Protein AF-0000000084919562 (afdb_homodimer)

Solvent-accessible surface area (backbone atoms only — not comparable to full-atom values): 21966 Å² total; per-residue (Å²): 130,83,81,64,77,65,74,77,35,81,55,39,52,30,54,51,52,42,52,51,49,45,52,48,53,51,51,52,47,28,70,73,70,70,52,67,79,71,56,61,53,57,56,46,40,52,48,6,41,43,18,30,55,28,24,52,52,31,48,51,29,60,75,65,70,45,53,71,65,57,38,51,50,31,47,49,51,21,61,54,30,39,23,41,4,63,40,41,53,63,58,55,62,65,65,48,52,81,80,58,87,53,52,70,58,52,53,49,50,49,47,48,47,19,53,53,14,33,48,33,30,38,55,19,48,51,46,44,39,51,53,39,25,71,74,63,36,64,70,58,25,50,54,49,47,50,52,52,22,37,51,28,12,40,44,33,44,39,32,71,78,69,62,51,55,68,64,35,65,75,75,36,45,68,61,49,50,53,50,52,65,62,41,72,76,40,67,67,48,52,52,43,13,50,51,48,9,48,50,48,41,39,52,37,48,25,51,48,38,52,38,58,62,74,103,130,82,81,63,78,66,75,78,35,80,56,37,52,30,54,52,49,43,51,50,48,45,52,47,54,51,52,52,48,28,71,74,68,70,52,68,77,71,55,61,51,58,57,45,40,53,48,5,41,44,18,28,55,29,26,53,52,31,48,51,28,59,76,64,70,45,53,71,65,56,39,50,50,30,48,50,52,21,61,54,31,40,23,40,4,63,38,42,55,65,57,56,62,64,62,49,52,84,81,57,88,53,51,70,58,53,52,49,50,48,47,48,48,19,52,52,15,32,48,34,30,41,54,18,48,51,45,45,40,52,52,40,24,71,74,63,37,63,68,57,25,51,54,49,46,50,52,51,23,37,52,29,12,39,42,33,43,39,32,71,77,68,63,49,55,68,62,35,63,75,75,37,44,67,61,50,51,52,49,52,67,63,42,72,77,40,68,66,48,53,52,44,13,50,52,47,8,47,50,49,40,40,50,37,50,25,51,49,37,51,38,57,62,74,103

InterPro domains:
  IPR009793 Protein of unknown function DUF1361 [PF07099] (43-202)

Organism: Cellulophaga lytica (strain ATCC 23178 / DSM 7489 / JCM 8516 / NBRC 14961 / NCIMB 1423 / VKM B-1433 / Cy l20) (NCBI:txid867900)

Radius of gyration: 21.84 Å; Cα contacts (8 Å, |Δi|>4): 514; chains: 2; bounding box: 69×60×48 Å

Sequence (430 aa):
MKQKLILFTTSNIGLLAAISFAILILAVRIKITGSLFFSFLVWNLFLAGLPYLFSQVLKYLNNSNYSKIGQFVFFGMWLLFLPNSPYIITDLIHLQNENATLVWLDLLLVFVYAIIGLLLGLFSMIDVYHVLKSKYNAKNAHFFMIYLCLLCGYGVYLGRFLRFNSWDLFTKPHILAYNIAHSLTNYNVWSMTFAFGGLLYILFWTLHKKIVFKKMKQKLILFTTSNIGLLAAISFAILILAVRIKITGSLFFSFLVWNLFLAGLPYLFSQVLKYLNNSNYSKIGQFVFFGMWLLFLPNSPYIITDLIHLQNENATLVWLDLLLVFVYAIIGLLLGLFSMIDVYHVLKSKYNAKNAHFFMIYLCLLCGYGVYLGRFLRFNSWDLFTKPHILAYNIAHSLTNYNVWSMTFAFGGLLYILFWTLHKKIVFKK

pLDDT: mean 88.01, std 13.35, range [30.42, 97.75]

Foldseek 3Di:
DPPPLCCPPPVCVVLVVLLVVLVVLLVVVCVVPVDCVCVVLNVLLVLLLLLLSLLSVLLVCLVVVHDPPSNVVSVVVSLLSLLSLQLLVVVCVVLPPVPDPCSVSVNVSSVSSNVSSLVSSLVSLLSVLVSVCVVPHNVVSLVVLLVSLLSSLLVSVCCPVVVDHSCCCPVPVPVSVVCVVVCVVPPVSNVSSCVRSVVSSVVSVVVSCVVPVVD/DPPPLCCPPPVCVVLVVLLVVLVVLLVVVCVVPVDCVCVVLNVLLVLLLLLLSLLSVLLVCLVVVHDPPSNVVSVVVSLLSLLSLQLLVVVCVVLPPVPDPCSVSVNVSSVSSNVSSLVSSLVSLLSVLVSVCVVPNNVVSLVVLLVSLLSSQLVSVCCPVVVDHSCCCPVPVPVSVVCVVVCVVDPVSNVSSCVRSVVSSVVSVVVSCVVPVVD

Nearest PDB structures (foldseek):
  3ja6-assembly1_I  TM=2.847E-01  e=4.296E+00  Escherichia coli
  3ja6-assembly1_I  TM=2.846E-01  e=4.378E+00  Escherichia coli

Secondary structure (DSSP, 8-state):
-----GGGSGGGHHHHHHHHHHHHHHHHHHHHH---GGGHHHHHHHHHHHHHHHHHHHHHHHHHT--HHHHHHHHHHHHHHTTHHHHGGGGGGGGG-TT-SSHHHHHHHHHHHHHHHHHHHHHHHHHHHHHHHHHS-HHHHHHHHHHHHHHHHHHHHHHHTS---TTHHHH-HHHHHHHHHHHTT-HHHHHHHHHHHHHHHHHHHHHHHHHHTT-/-----GGGSGGGHHHHHHHHHHHHHHHHHHHHH---GGGHHHHHHHHHHHHHHHHHHHHHHHHHT--HHHHHHHHHHHHHHTTHHHHGGGGGGGGG-TT-SSHHHHHHHHHHHHHHHHHHHHHHHHHHHHHHHHHS-HHHHHHHHHHHHHHHHHHHHHHHTS---TTHHHH-HHHHHHHHHHHTT-HHHHHHHHHHHHHHHHHHHHHHHHHHTT-

Structure (mmCIF, N/CA/C/O backbone):
data_AF-0000000084919562-model_v1
#
loop_
_entity.id
_entity.type
_entity.pdbx_description
1 polymer 'DUF1361 domain-containing protein'
#
loop_
_atom_site.group_PDB
_atom_site.id
_atom_site.type_symbol
_atom_site.label_atom_id
_atom_site.label_alt_id
_atom_site.label_comp_id
_atom_site.label_asym_id
_atom_site.label_entity_id
_atom_site.label_seq_id
_atom_site.pdbx_PDB_ins_code
_atom_site.Cartn_x
_atom_site.Cartn_y
_atom_site.Cartn_z
_atom_site.occupancy
_atom_site.B_iso_or_equiv
_atom_site.auth_seq_id
_atom_site.auth_comp_id
_atom_site.auth_asym_id
_atom_site.auth_atom_id
_atom_site.pdbx_PDB_model_num
ATOM 1 N N . MET A 1 1 ? 24.891 15.758 21.547 1 30.42 1 MET A N 1
ATOM 2 C CA . MET A 1 1 ? 23.656 15.023 21.781 1 30.42 1 MET A CA 1
ATOM 3 C C . MET A 1 1 ? 23.688 13.664 21.078 1 30.42 1 MET A C 1
ATOM 5 O O . MET A 1 1 ? 23.953 13.586 19.891 1 30.42 1 MET A O 1
ATOM 9 N N . LYS A 1 2 ? 23.969 12.562 21.703 1 36.5 2 LYS A N 1
ATOM 10 C CA . LYS A 1 2 ? 24.141 11.172 21.297 1 36.5 2 LYS A CA 1
ATOM 11 C C . LYS A 1 2 ? 23.031 10.742 20.328 1 36.5 2 LYS A C 1
ATOM 13 O O . LYS A 1 2 ? 21.859 10.734 20.688 1 36.5 2 LYS A O 1
ATOM 18 N N . GLN A 1 3 ? 23.109 10.766 19.109 1 40.5 3 GLN A N 1
ATOM 19 C CA . GLN A 1 3 ? 22.141 10.453 18.062 1 40.5 3 GLN A CA 1
ATOM 20 C C . GLN A 1 3 ? 21.625 9.023 18.188 1 40.5 3 GLN A C 1
ATOM 22 O O . GLN A 1 3 ? 22.391 8.062 18.031 1 40.5 3 GLN A O 1
ATOM 27 N N . LYS A 1 4 ? 20.859 8.695 19.25 1 40.91 4 LYS A N 1
ATOM 28 C CA . LYS A 1 4 ? 20.203 7.426 19.562 1 40.91 4 LYS A CA 1
ATOM 29 C C . LYS A 1 4 ? 19.844 6.672 18.281 1 40.91 4 LYS A C 1
ATOM 31 O O . LYS A 1 4 ? 19.438 7.281 17.281 1 40.91 4 LYS A O 1
ATOM 36 N N . LEU A 1 5 ? 20.281 5.477 18.219 1 42.69 5 LEU A N 1
ATOM 37 C CA . LEU A 1 5 ? 19.922 4.531 17.172 1 42.69 5 LEU A CA 1
ATOM 38 C C . LEU A 1 5 ? 18.453 4.656 16.797 1 42.69 5 LEU A C 1
ATOM 40 O O . LEU A 1 5 ? 17.578 4.488 17.641 1 42.69 5 LEU A O 1
ATOM 44 N N . ILE A 1 6 ? 18.031 5.391 15.82 1 46.88 6 ILE A N 1
ATOM 45 C CA . ILE A 1 6 ? 16.844 5.93 15.164 1 46.88 6 ILE A CA 1
ATOM 46 C C . ILE A 1 6 ? 15.797 4.828 14.992 1 46.88 6 ILE A C 1
ATOM 48 O O . ILE A 1 6 ? 14.641 5.102 14.664 1 46.88 6 ILE A O 1
ATOM 52 N N . LEU A 1 7 ? 16.25 3.566 15.219 1 44.97 7 LEU A N 1
ATOM 53 C CA . LEU A 1 7 ? 15.273 2.52 14.961 1 44.97 7 LEU A CA 1
ATOM 54 C C . LEU A 1 7 ? 14.062 2.668 15.875 1 44.97 7 LEU A C 1
ATOM 56 O O . LEU A 1 7 ? 12.945 2.303 15.5 1 44.97 7 LEU A O 1
ATOM 60 N N . PHE A 1 8 ? 14.312 3.127 17.094 1 44.44 8 PHE A N 1
ATOM 61 C CA . PHE A 1 8 ? 13.242 3.201 18.078 1 44.44 8 PHE A CA 1
ATOM 62 C C . PHE A 1 8 ? 12.664 4.609 18.141 1 44.44 8 PHE A C 1
ATOM 64 O O . PHE A 1 8 ? 12.281 5.078 19.219 1 44.44 8 PHE A O 1
ATOM 71 N N . THR A 1 9 ? 12.719 5.309 17.016 1 54.72 9 THR A N 1
ATOM 72 C CA . THR A 1 9 ? 12.07 6.613 17.062 1 54.72 9 THR A CA 1
ATOM 73 C C . THR A 1 9 ? 10.555 6.461 17 1 54.72 9 THR A C 1
ATOM 75 O O . THR A 1 9 ? 10.047 5.434 16.547 1 54.72 9 THR A O 1
ATOM 78 N N . THR A 1 10 ? 9.836 7.164 17.797 1 59.81 10 THR A N 1
ATOM 79 C CA . THR A 1 10 ? 8.383 7.207 17.844 1 59.81 10 THR A CA 1
ATOM 80 C C . THR A 1 10 ? 7.781 6.988 16.453 1 59.81 10 THR A C 1
ATOM 82 O O . THR A 1 10 ? 6.68 6.453 16.328 1 59.81 10 THR A O 1
ATOM 85 N N . SER A 1 11 ? 8.672 7.203 15.508 1 66.75 11 SER A N 1
ATOM 86 C CA . SER A 1 11 ? 8.18 7.098 14.133 1 66.75 11 SER A CA 1
ATOM 87 C C . SER A 1 11 ? 8.055 5.641 13.703 1 66.75 11 SER A C 1
ATOM 89 O O . SER A 1 11 ? 7.246 5.316 12.828 1 66.75 11 SER A O 1
ATOM 91 N N . ASN A 1 12 ? 8.719 4.75 14.484 1 83.62 12 ASN A N 1
ATOM 92 C CA . ASN A 1 12 ? 8.734 3.359 14.047 1 83.62 12 ASN A CA 1
ATOM 93 C C . ASN A 1 12 ? 7.672 2.529 14.758 1 83.62 12 ASN A C 1
ATOM 95 O O . ASN A 1 12 ? 7.477 1.355 14.445 1 83.62 12 ASN A O 1
ATOM 99 N N . ILE A 1 13 ? 6.914 3.18 15.602 1 86.62 13 ILE A N 1
ATOM 100 C CA . ILE A 1 13 ? 5.875 2.477 16.344 1 86.62 13 ILE A CA 1
ATOM 101 C C . ILE A 1 13 ? 4.758 2.051 15.398 1 86.62 13 ILE A C 1
ATOM 103 O O . ILE A 1 13 ? 4.184 0.971 15.555 1 86.62 13 ILE A O 1
ATOM 107 N N . GLY A 1 14 ? 4.496 2.922 14.492 1 88.75 14 GLY A N 1
ATOM 108 C CA . GLY A 1 14 ? 3.488 2.574 13.5 1 88.75 14 GLY A CA 1
ATOM 109 C C . GLY A 1 14 ? 3.852 1.349 12.68 1 88.75 14 GLY A C 1
ATOM 110 O O . GLY A 1 14 ? 3 0.499 12.414 1 88.75 14 GLY A O 1
ATOM 111 N N . LEU A 1 15 ? 5.066 1.257 12.352 1 91.94 15 LEU A N 1
ATOM 112 C CA . LEU A 1 15 ? 5.535 0.125 11.562 1 91.94 15 LEU A CA 1
ATOM 113 C C . LEU A 1 15 ? 5.508 -1.16 12.383 1 91.94 15 LEU A C 1
ATOM 115 O O . LEU A 1 15 ? 5.141 -2.221 11.867 1 91.94 15 LEU A O 1
ATOM 119 N N . LEU A 1 16 ? 5.895 -1.041 13.656 1 93.19 16 LEU A N 1
ATOM 120 C CA . LEU A 1 16 ? 5.852 -2.195 14.547 1 93.19 16 LEU A CA 1
ATOM 121 C C . LEU A 1 16 ? 4.418 -2.686 14.734 1 93.19 16 LEU A C 1
ATOM 123 O O . LEU A 1 16 ? 4.172 -3.893 14.766 1 93.19 16 LEU A O 1
ATOM 127 N N . ALA A 1 17 ? 3.527 -1.738 14.82 1 93.44 17 ALA A N 1
ATOM 128 C CA . ALA A 1 17 ? 2.113 -2.088 14.938 1 93.44 17 ALA A CA 1
ATOM 129 C C . ALA A 1 17 ? 1.625 -2.799 13.672 1 93.44 17 ALA A C 1
ATOM 131 O O . ALA A 1 17 ? 0.86 -3.762 13.758 1 93.44 17 ALA A O 1
ATOM 132 N N . ALA A 1 18 ? 2.053 -2.322 12.578 1 95 18 ALA A N 1
ATOM 133 C CA . ALA A 1 18 ? 1.671 -2.932 11.312 1 95 18 ALA A CA 1
ATOM 134 C C . ALA A 1 18 ? 2.197 -4.359 11.203 1 95 18 ALA A C 1
ATOM 136 O O . ALA A 1 18 ? 1.473 -5.266 10.781 1 95 18 ALA A O 1
ATOM 137 N N . ILE A 1 19 ? 3.447 -4.555 11.625 1 96.5 19 ILE A N 1
ATOM 138 C CA . ILE A 1 19 ? 4.055 -5.879 11.602 1 96.5 19 ILE A CA 1
ATOM 139 C C . ILE A 1 19 ? 3.312 -6.809 12.555 1 96.5 19 ILE A C 1
ATOM 141 O O . ILE A 1 19 ? 3.031 -7.961 12.219 1 96.5 19 ILE A O 1
ATOM 145 N N . SER A 1 20 ? 3.02 -6.316 13.688 1 96.12 20 SER A N 1
ATOM 146 C CA . SER A 1 20 ? 2.266 -7.102 14.656 1 96.12 20 SER A CA 1
ATOM 147 C C . SER A 1 20 ? 0.903 -7.504 14.102 1 96.12 20 SER A C 1
ATOM 149 O O . SER A 1 20 ? 0.437 -8.617 14.344 1 96.12 20 SER A O 1
ATOM 151 N N . PHE A 1 21 ? 0.278 -6.59 13.438 1 96.38 21 PHE A N 1
ATOM 152 C CA . PHE A 1 21 ? -1.013 -6.875 12.82 1 96.38 21 PHE A CA 1
ATOM 153 C C . PHE A 1 21 ? -0.889 -8 11.797 1 96.38 21 PHE A C 1
ATOM 155 O O . PHE A 1 21 ? -1.751 -8.883 11.727 1 96.38 21 PHE A O 1
ATOM 162 N N . ALA A 1 22 ? 0.143 -7.945 11.023 1 97 22 ALA A N 1
ATOM 163 C CA . ALA A 1 22 ? 0.389 -8.992 10.031 1 97 22 ALA A CA 1
ATOM 164 C C . ALA A 1 22 ? 0.547 -10.352 10.703 1 97 22 ALA A C 1
ATOM 166 O O . ALA A 1 22 ? -0.033 -11.344 10.258 1 97 22 ALA A O 1
ATOM 167 N N . ILE A 1 23 ? 1.294 -10.375 11.766 1 97.38 23 ILE A N 1
ATOM 168 C CA . ILE A 1 23 ? 1.521 -11.617 12.5 1 97.38 23 ILE A CA 1
ATOM 169 C C . ILE A 1 23 ? 0.208 -12.102 13.109 1 97.38 23 ILE A C 1
ATOM 171 O O . ILE A 1 23 ? -0.083 -13.305 13.102 1 97.38 23 ILE A O 1
ATOM 175 N N . LEU A 1 24 ? -0.567 -11.18 13.586 1 96.5 24 LEU A N 1
ATOM 176 C CA . LEU A 1 24 ? -1.843 -11.523 14.211 1 96.5 24 LEU A CA 1
ATOM 177 C C . LEU A 1 24 ? -2.791 -12.148 13.195 1 96.5 24 LEU A C 1
ATOM 179 O O . LEU A 1 24 ? -3.441 -13.156 13.492 1 96.5 24 LEU A O 1
ATOM 183 N N . ILE A 1 25 ? -2.922 -11.523 12.055 1 96 25 ILE A N 1
ATOM 184 C CA . ILE A 1 25 ? -3.838 -12.047 11.047 1 96 25 ILE A CA 1
ATOM 185 C C . ILE A 1 25 ? -3.41 -13.453 10.641 1 96 25 ILE A C 1
ATOM 187 O O . ILE A 1 25 ? -4.254 -14.328 10.43 1 96 25 ILE A O 1
ATOM 191 N N . LEU A 1 26 ? -2.115 -13.703 10.477 1 96.31 26 LEU A N 1
ATOM 192 C CA . LEU A 1 26 ? -1.617 -15.031 10.148 1 96.31 26 LEU A CA 1
ATOM 193 C C . LEU A 1 26 ? -1.937 -16.031 11.258 1 96.31 26 LEU A C 1
ATOM 195 O O . LEU A 1 26 ? -2.367 -17.156 10.984 1 96.31 26 LEU A O 1
ATOM 199 N N . ALA A 1 27 ? -1.735 -15.641 12.508 1 96.44 27 ALA A N 1
ATOM 200 C CA . ALA A 1 27 ? -2.039 -16.5 13.648 1 96.44 27 ALA A CA 1
ATOM 201 C C . ALA A 1 27 ? -3.516 -16.891 13.664 1 96.44 27 ALA A C 1
ATOM 203 O O . ALA A 1 27 ? -3.857 -18.047 13.922 1 96.44 27 ALA A O 1
ATOM 204 N N . VAL A 1 28 ? -4.355 -15.914 13.398 1 93.44 28 VAL A N 1
ATOM 205 C CA . VAL A 1 28 ? -5.793 -16.156 13.352 1 93.44 28 VAL A CA 1
ATOM 206 C C . VAL A 1 28 ? -6.109 -17.156 12.242 1 93.44 28 VAL A C 1
ATOM 208 O O . VAL A 1 28 ? -6.891 -18.094 12.445 1 93.44 28 VAL A O 1
ATOM 211 N N . ARG A 1 29 ? -5.504 -17 11.102 1 92.88 29 ARG A N 1
ATOM 212 C CA . ARG A 1 29 ? -5.734 -17.906 9.992 1 92.88 29 ARG A CA 1
ATOM 213 C C . ARG A 1 29 ? -5.301 -19.328 10.359 1 92.88 29 ARG A C 1
ATOM 215 O O . ARG A 1 29 ? -6 -20.297 10.055 1 92.88 29 ARG A O 1
ATOM 222 N N . ILE A 1 30 ? -4.125 -19.484 10.961 1 93.88 30 ILE A N 1
ATOM 223 C CA . ILE A 1 30 ? -3.594 -20.781 11.352 1 93.88 30 ILE A CA 1
ATOM 224 C C . ILE A 1 30 ? -4.539 -21.438 12.352 1 93.88 30 ILE A C 1
ATOM 226 O O . ILE A 1 30 ? -4.801 -22.641 12.273 1 93.88 30 ILE A O 1
ATOM 230 N N . LYS A 1 31 ? -5.055 -20.719 13.258 1 92.75 31 LYS A N 1
ATOM 231 C CA . LYS A 1 31 ? -5.973 -21.234 14.266 1 92.75 31 LYS A CA 1
ATOM 232 C C . LYS A 1 31 ? -7.262 -21.734 13.625 1 92.75 31 LYS A C 1
ATOM 234 O O . LYS A 1 31 ? -7.789 -22.781 14.008 1 92.75 31 LYS A O 1
ATOM 239 N N . ILE A 1 32 ? -7.754 -21.047 12.633 1 88.5 32 ILE A N 1
ATOM 240 C CA . ILE A 1 32 ? -9.023 -21.375 12 1 88.5 32 ILE A CA 1
ATOM 241 C C . ILE A 1 32 ? -8.836 -22.562 11.055 1 88.5 32 ILE A C 1
ATOM 243 O O . ILE A 1 32 ? -9.641 -23.484 11.039 1 88.5 32 ILE A O 1
ATOM 247 N N . THR A 1 33 ? -7.809 -22.547 10.289 1 88.75 33 THR A N 1
ATOM 248 C CA . THR A 1 33 ? -7.66 -23.516 9.211 1 88.75 33 THR A CA 1
ATOM 249 C C . THR A 1 33 ? -6.789 -24.688 9.656 1 88.75 33 THR A C 1
ATOM 251 O O . THR A 1 33 ? -6.844 -25.766 9.07 1 88.75 33 THR A O 1
ATOM 254 N N . GLY A 1 34 ? -5.879 -24.469 10.57 1 90.62 34 GLY A N 1
ATOM 255 C CA . GLY A 1 34 ? -4.922 -25.484 10.984 1 90.62 34 GLY A CA 1
ATOM 256 C C . GLY A 1 34 ? -3.762 -25.625 10.016 1 90.62 34 GLY A C 1
ATOM 257 O O . GLY A 1 34 ? -2.912 -26.5 10.188 1 90.62 34 GLY A O 1
ATOM 258 N N . SER A 1 35 ? -3.695 -24.781 9.031 1 90.88 35 SER A N 1
ATOM 259 C CA . SER A 1 35 ? -2.666 -24.875 8 1 90.88 35 SER A CA 1
ATOM 260 C C . SER A 1 35 ? -1.558 -23.859 8.227 1 90.88 35 SER A C 1
ATOM 262 O O . SER A 1 35 ? -1.827 -22.703 8.586 1 90.88 35 SER A O 1
ATOM 264 N N . LEU A 1 36 ? -0.337 -24.297 7.996 1 92.5 36 LEU A N 1
ATOM 265 C CA . LEU A 1 36 ? 0.826 -23.438 8.125 1 92.5 36 LEU A CA 1
ATOM 266 C C . LEU A 1 36 ? 1.304 -22.969 6.75 1 92.5 36 LEU A C 1
ATOM 268 O O . LEU A 1 36 ? 2.402 -22.422 6.625 1 92.5 36 LEU A O 1
ATOM 272 N N . PHE A 1 37 ? 0.554 -23.094 5.77 1 89.81 37 PHE A N 1
ATOM 273 C CA . PHE A 1 37 ? 0.941 -22.844 4.387 1 89.81 37 PHE A CA 1
ATOM 274 C C . PHE A 1 37 ? 1.494 -21.438 4.211 1 89.81 37 PHE A C 1
ATOM 276 O O . PHE A 1 37 ? 2.562 -21.25 3.629 1 89.81 37 PHE A O 1
ATOM 283 N N . PHE A 1 38 ? 0.937 -20.469 4.75 1 93.25 38 PHE A N 1
ATOM 284 C CA . PHE A 1 38 ? 1.311 -19.078 4.516 1 93.25 38 PHE A CA 1
ATOM 285 C C . PHE A 1 38 ? 2.338 -18.625 5.543 1 93.25 38 PHE A C 1
ATOM 287 O O . PHE A 1 38 ? 2.65 -17.422 5.621 1 93.25 38 PHE A O 1
ATOM 294 N N . SER A 1 39 ? 2.902 -19.5 6.273 1 94.56 39 SER A N 1
ATOM 295 C CA . SER A 1 39 ? 3.883 -19.125 7.289 1 94.56 39 SER A CA 1
ATOM 296 C C . SER A 1 39 ? 5.152 -18.578 6.652 1 94.56 39 SER A C 1
ATOM 298 O O . SER A 1 39 ? 5.906 -17.844 7.297 1 94.56 39 SER A O 1
ATOM 300 N N . PHE A 1 40 ? 5.414 -18.922 5.391 1 94.88 40 PHE A N 1
ATOM 301 C CA . PHE A 1 40 ? 6.59 -18.422 4.684 1 94.88 40 PHE A CA 1
ATOM 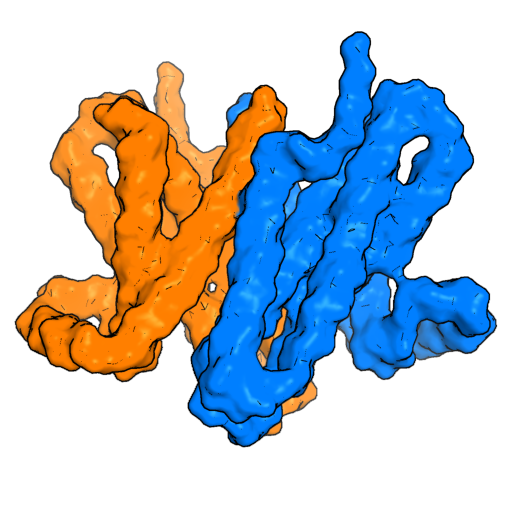302 C C . PHE A 1 40 ? 6.539 -16.906 4.551 1 94.88 40 PHE A C 1
ATOM 304 O O . PHE A 1 40 ? 7.566 -16.25 4.344 1 94.88 40 PHE A O 1
ATOM 311 N N . LEU A 1 41 ? 5.406 -16.312 4.719 1 96.56 41 LEU A N 1
ATOM 312 C CA . LEU A 1 41 ? 5.227 -14.867 4.586 1 96.56 41 LEU A CA 1
ATOM 313 C C . LEU A 1 41 ? 5.961 -14.125 5.695 1 96.56 41 LEU A C 1
ATOM 315 O O . LEU A 1 41 ? 6.398 -12.992 5.504 1 96.56 41 LEU A O 1
ATOM 319 N N . VAL A 1 42 ? 6.082 -14.789 6.812 1 97.12 42 VAL A N 1
ATOM 320 C CA . VAL A 1 42 ? 6.789 -14.172 7.93 1 97.12 42 VAL A CA 1
ATOM 321 C C . VAL A 1 42 ? 8.258 -13.969 7.562 1 97.12 42 VAL A C 1
ATOM 323 O O . VAL A 1 42 ? 8.82 -12.891 7.785 1 97.12 42 VAL A O 1
ATOM 326 N N . TRP A 1 43 ? 8.828 -15 6.949 1 95.5 43 TRP A N 1
ATOM 327 C CA . TRP A 1 43 ? 10.219 -14.914 6.504 1 95.5 43 TRP A CA 1
ATOM 328 C C . TRP A 1 43 ? 10.375 -13.852 5.422 1 95.5 43 TRP A C 1
ATOM 330 O O . TRP A 1 43 ? 11.344 -13.086 5.426 1 95.5 43 TRP A O 1
ATOM 340 N N . ASN A 1 44 ? 9.461 -13.805 4.57 1 95.69 44 ASN A N 1
ATOM 341 C CA . ASN A 1 44 ? 9.5 -12.812 3.502 1 95.69 44 ASN A CA 1
ATOM 342 C C . ASN A 1 44 ? 9.375 -11.391 4.051 1 95.69 44 ASN A C 1
ATOM 344 O O . ASN A 1 44 ? 10.016 -10.469 3.549 1 95.69 44 ASN A O 1
ATOM 348 N N . LEU A 1 45 ? 8.562 -11.289 5.035 1 97.12 45 LEU A N 1
ATOM 349 C CA . LEU A 1 45 ? 8.414 -9.977 5.66 1 97.12 45 LEU A CA 1
ATOM 350 C C . LEU A 1 45 ? 9.695 -9.562 6.379 1 97.12 45 LEU A C 1
ATOM 352 O O . LEU A 1 45 ? 10.07 -8.391 6.355 1 97.12 45 LEU A O 1
ATOM 356 N N . PHE A 1 46 ? 10.336 -10.531 7.004 1 96.44 46 PHE A N 1
ATOM 357 C CA . PHE A 1 46 ? 11.617 -10.266 7.641 1 96.44 46 PHE A CA 1
ATOM 358 C C . PHE A 1 46 ? 12.633 -9.75 6.629 1 96.44 46 PHE A C 1
ATOM 360 O O . PHE A 1 46 ? 13.266 -8.711 6.848 1 96.44 46 PHE A O 1
ATOM 367 N N . LEU A 1 47 ? 12.781 -10.438 5.527 1 95.12 47 LEU A N 1
ATOM 368 C CA . LEU A 1 47 ? 13.727 -10.039 4.484 1 95.12 47 LEU A CA 1
ATOM 369 C C . LEU A 1 47 ? 13.352 -8.68 3.91 1 95.12 47 LEU A C 1
ATOM 371 O O . LEU A 1 47 ? 14.234 -7.887 3.57 1 95.12 47 LEU A O 1
ATOM 375 N N . ALA A 1 48 ? 12.031 -8.43 3.812 1 96.19 48 ALA A N 1
ATOM 376 C CA . ALA A 1 48 ? 11.539 -7.164 3.275 1 96.19 48 ALA A CA 1
ATOM 377 C C . ALA A 1 48 ? 11.82 -6.016 4.238 1 96.19 48 ALA A C 1
ATOM 379 O O . ALA A 1 48 ? 11.797 -4.848 3.846 1 96.19 48 ALA A O 1
ATOM 380 N N . GLY A 1 49 ? 12.062 -6.332 5.512 1 95.94 49 GLY A N 1
ATOM 381 C CA . GLY A 1 49 ? 12.336 -5.328 6.527 1 95.94 49 GLY A CA 1
ATOM 382 C C . GLY A 1 49 ? 13.805 -4.953 6.617 1 95.94 49 GLY A C 1
ATOM 383 O O . GLY A 1 49 ? 14.148 -3.9 7.156 1 95.94 49 GLY A O 1
ATOM 384 N N . LEU A 1 50 ? 14.648 -5.688 6.043 1 96.31 50 LEU A N 1
ATOM 385 C CA . LEU A 1 50 ? 16.094 -5.484 6.145 1 96.31 50 LEU A CA 1
ATOM 386 C C . LEU A 1 50 ? 16.5 -4.172 5.488 1 96.31 50 LEU A C 1
ATOM 388 O O . LEU A 1 50 ? 17.312 -3.428 6.035 1 96.31 50 LEU A O 1
ATOM 392 N N . PRO A 1 51 ? 15.938 -3.904 4.324 1 97 51 PRO A N 1
ATOM 393 C CA . PRO A 1 51 ? 16.312 -2.627 3.709 1 97 51 PRO A CA 1
ATOM 394 C C . PRO A 1 51 ? 16.078 -1.437 4.633 1 97 51 PRO A C 1
ATOM 396 O O . PRO A 1 51 ? 16.891 -0.515 4.68 1 97 51 PRO A O 1
ATOM 399 N N . TYR A 1 52 ? 15.016 -1.462 5.293 1 96.5 52 TYR A N 1
ATOM 400 C CA . TYR A 1 52 ? 14.734 -0.368 6.219 1 96.5 52 TYR A CA 1
ATOM 401 C C . TYR A 1 52 ? 15.789 -0.296 7.316 1 96.5 52 TYR A C 1
ATOM 403 O O . TYR A 1 52 ? 16.266 0.788 7.648 1 96.5 52 TYR A O 1
ATOM 411 N N . LEU A 1 53 ? 16.156 -1.437 7.883 1 95.5 53 LEU A N 1
ATOM 412 C CA . LEU A 1 53 ? 17.203 -1.486 8.906 1 95.5 53 LEU A CA 1
ATOM 413 C C . LEU A 1 53 ? 18.516 -0.94 8.367 1 95.5 53 LEU A C 1
ATOM 415 O O . LEU A 1 53 ? 19.172 -0.129 9.023 1 95.5 53 LEU A O 1
ATOM 419 N N . PHE A 1 54 ? 18.891 -1.331 7.18 1 96.88 54 PHE A N 1
ATOM 420 C CA . PHE A 1 54 ? 20.141 -0.883 6.574 1 96.88 54 PHE A CA 1
ATOM 421 C C . PHE A 1 54 ? 20.094 0.617 6.301 1 96.88 54 PHE A C 1
ATOM 423 O O . PHE A 1 54 ? 21.109 1.304 6.449 1 96.88 54 PHE A O 1
ATOM 430 N N . SER A 1 55 ? 18.938 1.085 5.871 1 96.31 55 SER A N 1
ATOM 431 C CA . SER A 1 55 ? 18.844 2.512 5.582 1 96.31 55 SER A CA 1
ATOM 432 C C . SER A 1 55 ? 18.984 3.348 6.848 1 96.31 55 SER A C 1
ATOM 434 O O . SER A 1 55 ? 19.547 4.445 6.809 1 96.31 55 SER A O 1
ATOM 436 N N . GLN A 1 56 ? 18.5 2.834 7.973 1 93.88 56 GLN A N 1
ATOM 437 C CA . GLN A 1 56 ? 18.672 3.535 9.242 1 93.88 56 GLN A CA 1
ATOM 438 C C . GLN A 1 56 ? 20.141 3.637 9.617 1 93.88 56 GLN A C 1
ATOM 440 O O . GLN A 1 56 ? 20.594 4.684 10.086 1 93.88 56 GLN A O 1
ATOM 445 N N . VAL A 1 57 ? 20.859 2.557 9.445 1 94.81 57 VAL A N 1
ATOM 446 C CA . VAL A 1 57 ? 22.297 2.551 9.734 1 94.81 57 VAL A CA 1
ATOM 447 C C . VAL A 1 57 ? 23.016 3.498 8.781 1 94.81 57 VAL A C 1
ATOM 449 O O . VAL A 1 57 ? 23.906 4.254 9.195 1 94.81 57 VAL A O 1
ATOM 452 N N . LEU A 1 58 ? 22.625 3.443 7.566 1 94.88 58 LEU A N 1
ATOM 453 C CA . LEU A 1 58 ? 23.219 4.312 6.555 1 94.88 58 LEU A CA 1
ATOM 454 C C . LEU A 1 58 ? 23.016 5.781 6.914 1 94.88 58 LEU A C 1
ATOM 456 O O . LEU A 1 58 ? 23.953 6.578 6.812 1 94.88 58 LEU A O 1
ATOM 460 N N . LYS A 1 59 ? 21.844 6.113 7.309 1 93.06 59 LYS A N 1
ATOM 461 C CA . LYS A 1 59 ? 21.547 7.48 7.734 1 93.06 59 LYS A CA 1
ATOM 462 C C . LYS A 1 59 ? 22.422 7.887 8.922 1 93.06 59 LYS A C 1
ATOM 464 O O . LYS A 1 59 ? 22.922 9.008 8.961 1 93.06 59 LYS A O 1
ATOM 469 N N . TYR A 1 60 ? 22.516 6.98 9.805 1 91.94 60 TYR A N 1
ATOM 470 C CA . TYR A 1 60 ? 23.344 7.234 10.977 1 91.94 60 TYR A CA 1
ATOM 471 C C . TYR A 1 60 ? 24.797 7.477 10.586 1 91.94 60 TYR A C 1
ATOM 473 O O . TYR A 1 60 ? 25.422 8.438 11.039 1 91.94 60 TYR A O 1
ATOM 481 N N . LEU A 1 61 ? 25.344 6.703 9.789 1 92.81 61 LEU A N 1
ATOM 482 C CA . LEU A 1 61 ? 26.719 6.824 9.328 1 92.81 61 LEU A CA 1
ATOM 483 C C . LEU A 1 61 ? 26.922 8.117 8.547 1 92.81 61 LEU A C 1
ATOM 485 O O . LEU A 1 61 ? 27.969 8.773 8.68 1 92.81 61 LEU A O 1
ATOM 489 N N . ASN A 1 62 ? 25.953 8.43 7.742 1 91.38 62 ASN A N 1
ATOM 490 C CA . ASN A 1 62 ? 26.031 9.648 6.941 1 91.38 62 ASN A CA 1
ATOM 491 C C . ASN A 1 62 ? 26.016 10.898 7.816 1 91.38 62 ASN A C 1
ATOM 493 O O . ASN A 1 62 ? 26.812 11.82 7.598 1 91.38 62 ASN A O 1
ATOM 497 N N . ASN A 1 63 ? 25.172 10.906 8.742 1 89.5 63 ASN A N 1
ATOM 498 C CA . ASN A 1 63 ? 25.047 12.055 9.633 1 89.5 63 ASN A CA 1
ATOM 499 C C . ASN A 1 63 ? 26.297 12.227 10.5 1 89.5 63 ASN A C 1
ATOM 501 O O . ASN A 1 63 ? 26.672 13.352 10.828 1 89.5 63 ASN A O 1
ATOM 505 N N . SER A 1 64 ? 26.906 11.156 10.789 1 88.44 64 SER A N 1
ATOM 506 C CA . SER A 1 64 ? 28.078 11.203 11.641 1 88.44 64 SER A CA 1
ATOM 507 C C . SER A 1 64 ? 29.359 11.352 10.812 1 88.44 64 SER A C 1
ATOM 509 O O . SER A 1 64 ? 30.453 11.523 11.359 1 88.44 64 SER A O 1
ATOM 511 N N . ASN A 1 65 ? 29.156 11.297 9.516 1 84.25 65 ASN A N 1
ATOM 512 C CA . ASN A 1 65 ? 30.281 11.336 8.586 1 84.25 65 ASN A CA 1
ATOM 513 C C . ASN A 1 65 ? 31.344 10.297 8.938 1 84.25 65 ASN A C 1
ATOM 515 O O . ASN A 1 65 ? 32.531 10.586 8.891 1 84.25 65 ASN A O 1
ATOM 519 N N . TYR A 1 66 ? 30.797 9.211 9.422 1 78.44 66 TYR A N 1
ATOM 520 C CA . TYR A 1 66 ? 31.703 8.133 9.836 1 78.44 66 TYR A CA 1
ATOM 521 C C . TYR A 1 66 ? 31.781 7.055 8.773 1 78.44 66 TYR A C 1
ATOM 523 O O . TYR A 1 66 ? 30.766 6.637 8.219 1 78.44 66 TYR A O 1
ATOM 531 N N . SER A 1 67 ? 33.062 6.719 8.414 1 86.44 67 SER A N 1
ATOM 532 C CA . SER A 1 67 ? 33.438 5.5 7.688 1 86.44 67 SER A CA 1
ATOM 533 C C . SER A 1 67 ? 32.812 5.484 6.293 1 86.44 67 SER A C 1
ATOM 535 O O . SER A 1 67 ? 31.719 4.961 6.102 1 86.44 67 SER A O 1
ATOM 537 N N . LYS A 1 68 ? 33.344 5.965 5.359 1 91.12 68 LYS A N 1
ATOM 538 C CA . LYS A 1 68 ? 32.906 5.914 3.967 1 91.12 68 LYS A CA 1
ATOM 539 C C . LYS A 1 68 ? 32.719 4.469 3.508 1 91.12 68 LYS A C 1
ATOM 541 O O . LYS A 1 68 ? 31.781 4.172 2.76 1 91.12 68 LYS A O 1
ATOM 546 N N . ILE A 1 69 ? 33.562 3.701 4.023 1 93.25 69 ILE A N 1
ATOM 547 C CA . ILE A 1 69 ? 33.469 2.285 3.678 1 93.25 69 ILE A CA 1
ATOM 548 C C . ILE A 1 69 ? 32.188 1.688 4.242 1 93.25 69 ILE A C 1
ATOM 550 O O . ILE A 1 69 ? 31.484 0.933 3.559 1 93.25 69 ILE A O 1
ATOM 554 N N . GLY A 1 70 ? 31.875 2.031 5.457 1 94 70 GLY A N 1
ATOM 555 C CA . GLY A 1 70 ? 30.625 1.574 6.062 1 94 70 GLY A CA 1
ATOM 556 C C . GLY A 1 70 ? 29.391 2.01 5.297 1 94 70 GLY A C 1
ATOM 557 O O . GLY A 1 70 ? 28.469 1.224 5.105 1 94 70 GLY A O 1
ATOM 558 N N . GLN A 1 71 ? 29.406 3.227 4.852 1 95.06 71 GLN A N 1
ATOM 559 C CA . GLN A 1 71 ? 28.281 3.742 4.078 1 95.06 71 GLN A CA 1
ATOM 560 C C . GLN A 1 71 ? 28.109 2.961 2.779 1 95.06 71 GLN A C 1
ATOM 562 O O . GLN A 1 71 ? 26.984 2.635 2.396 1 95.06 71 GLN A O 1
ATOM 567 N N . PHE A 1 72 ? 29.219 2.678 2.209 1 94.88 72 PHE A N 1
ATOM 568 C CA . PHE A 1 72 ? 29.188 1.93 0.958 1 94.88 72 PHE A CA 1
ATOM 569 C C . PHE A 1 72 ? 28.656 0.518 1.187 1 94.88 72 PHE A C 1
ATOM 571 O O . PHE A 1 72 ? 27.844 0.017 0.403 1 94.88 72 PHE A O 1
ATOM 578 N N . VAL A 1 73 ? 29.078 -0.081 2.203 1 95.06 73 VAL A N 1
ATOM 579 C CA . VAL A 1 73 ? 28.672 -1.45 2.521 1 95.06 73 VAL A CA 1
ATOM 580 C C . VAL A 1 73 ? 27.188 -1.504 2.812 1 95.06 73 VAL A C 1
ATOM 582 O O . VAL A 1 73 ? 26.469 -2.332 2.25 1 95.06 73 VAL A O 1
ATOM 585 N N . PHE A 1 74 ? 26.672 -0.588 3.598 1 96.12 74 PHE A N 1
ATOM 586 C CA . PHE A 1 74 ? 25.281 -0.623 3.988 1 96.12 74 PHE A CA 1
ATOM 587 C C . PHE A 1 74 ? 24.375 -0.172 2.838 1 96.12 74 PHE A C 1
ATOM 589 O O . PHE A 1 74 ? 23.234 -0.623 2.719 1 96.12 74 PHE A O 1
ATOM 596 N N . PHE A 1 75 ? 24.922 0.686 2.02 1 96.75 75 PHE A N 1
ATOM 597 C CA . PHE A 1 75 ? 24.203 1.019 0.796 1 96.75 75 PHE A CA 1
ATOM 598 C C . PHE A 1 75 ? 24.062 -0.206 -0.101 1 96.75 75 PHE A C 1
ATOM 600 O O . PHE A 1 75 ? 22.984 -0.468 -0.643 1 96.75 75 PHE A O 1
ATOM 607 N N . GLY A 1 76 ? 25.156 -0.885 -0.25 1 95.56 76 GLY A N 1
ATOM 608 C CA . GLY A 1 76 ? 25.141 -2.105 -1.041 1 95.56 76 GLY A CA 1
ATOM 609 C C . GLY A 1 76 ? 24.203 -3.158 -0.494 1 95.56 76 GLY A C 1
ATOM 610 O O . GLY A 1 76 ? 23.469 -3.793 -1.253 1 95.56 76 GLY A O 1
ATOM 611 N N . MET A 1 77 ? 24.234 -3.359 0.802 1 95.88 77 MET A N 1
ATOM 612 C CA . MET A 1 77 ? 23.312 -4.305 1.44 1 95.88 77 MET A CA 1
ATOM 613 C C . MET A 1 77 ? 21.875 -3.881 1.241 1 95.88 77 MET A C 1
ATOM 615 O O . MET A 1 77 ? 21 -4.719 0.984 1 95.88 77 MET A O 1
ATOM 619 N N . TRP A 1 78 ? 21.641 -2.621 1.411 1 97.25 78 TRP A N 1
ATOM 620 C CA . TRP A 1 78 ? 20.297 -2.072 1.186 1 97.25 78 TRP A CA 1
ATOM 621 C C . TRP A 1 78 ? 19.812 -2.406 -0.218 1 97.25 78 TRP A C 1
ATOM 623 O O . TRP A 1 78 ? 18.703 -2.92 -0.385 1 97.25 78 TRP A O 1
ATOM 633 N N . LEU A 1 79 ? 20.672 -2.135 -1.181 1 95.94 79 LEU A N 1
ATOM 634 C CA . LEU A 1 79 ? 20.312 -2.363 -2.576 1 95.94 79 LEU A CA 1
ATOM 635 C C . LEU A 1 79 ? 20.078 -3.846 -2.844 1 95.94 79 LEU A C 1
ATOM 637 O O . LEU A 1 79 ? 19.141 -4.211 -3.562 1 95.94 79 LEU A O 1
ATOM 641 N N . LEU A 1 80 ? 20.844 -4.676 -2.246 1 94.06 80 LEU A N 1
ATOM 642 C CA . LEU A 1 80 ? 20.781 -6.121 -2.443 1 94.06 80 LEU A CA 1
ATOM 643 C C . LEU A 1 80 ? 19.453 -6.676 -1.917 1 94.06 80 LEU A C 1
ATOM 645 O O . LEU A 1 80 ? 18.906 -7.609 -2.496 1 94.06 80 LEU A O 1
ATOM 649 N N . PHE A 1 81 ? 18.984 -6.078 -0.862 1 96.38 81 PHE A N 1
ATOM 650 C CA . PHE A 1 81 ? 17.812 -6.656 -0.212 1 96.38 81 PHE A CA 1
ATOM 651 C C . PHE A 1 81 ? 16.562 -5.871 -0.564 1 96.38 81 PHE A C 1
ATOM 653 O O . PHE A 1 81 ? 15.453 -6.293 -0.244 1 96.38 81 PHE A O 1
ATOM 660 N N . LEU A 1 82 ? 16.672 -4.805 -1.272 1 96.69 82 LEU A N 1
ATOM 661 C CA . LEU A 1 82 ? 15.531 -3.953 -1.585 1 96.69 82 LEU A CA 1
ATOM 662 C C . LEU A 1 82 ? 14.484 -4.719 -2.389 1 96.69 82 LEU A C 1
ATOM 664 O O . LEU A 1 82 ? 13.281 -4.582 -2.145 1 96.69 82 LEU A O 1
ATOM 668 N N . PRO A 1 83 ? 14.883 -5.582 -3.328 1 96.12 83 PRO A N 1
ATOM 669 C CA . PRO A 1 83 ? 13.891 -6.293 -4.137 1 96.12 83 PRO A CA 1
ATOM 670 C C . PRO A 1 83 ? 12.961 -7.164 -3.297 1 96.12 83 PRO A C 1
ATOM 672 O O . PRO A 1 83 ? 11.875 -7.523 -3.75 1 96.12 83 PRO A O 1
ATOM 675 N N . ASN A 1 84 ? 13.375 -7.543 -2.064 1 95.69 84 ASN A N 1
ATOM 676 C CA . ASN A 1 84 ? 12.555 -8.391 -1.212 1 95.69 84 ASN A CA 1
ATOM 677 C C . ASN A 1 84 ? 11.266 -7.688 -0.792 1 95.69 84 ASN A C 1
ATOM 679 O O . ASN A 1 84 ? 10.281 -8.344 -0.443 1 95.69 84 ASN A O 1
ATOM 683 N N . SER A 1 85 ? 11.273 -6.359 -0.833 1 96.19 85 SER A N 1
ATOM 684 C CA . SER A 1 85 ? 10.109 -5.582 -0.422 1 96.19 85 SER A CA 1
ATOM 685 C C . SER A 1 85 ? 8.969 -5.723 -1.426 1 96.19 85 SER A C 1
ATOM 687 O O . SER A 1 85 ? 7.879 -6.172 -1.072 1 96.19 85 SER A O 1
ATOM 689 N N . PRO A 1 86 ? 9.195 -5.371 -2.689 1 96 86 PRO A N 1
ATOM 690 C CA . PRO A 1 86 ? 8.102 -5.539 -3.646 1 96 86 PRO A CA 1
ATOM 691 C C . PRO A 1 86 ? 7.883 -7 -4.043 1 96 86 PRO A C 1
ATOM 693 O O . PRO A 1 86 ? 6.848 -7.336 -4.617 1 96 86 PRO A O 1
ATOM 696 N N . TYR A 1 87 ? 8.867 -7.91 -3.771 1 95.5 87 TYR A N 1
ATOM 697 C CA . TYR A 1 87 ? 8.781 -9.32 -4.133 1 95.5 87 TYR A CA 1
ATOM 698 C C . TYR A 1 87 ? 7.555 -9.969 -3.502 1 95.5 87 TYR A C 1
ATOM 700 O O . TYR A 1 87 ? 6.949 -10.867 -4.09 1 95.5 87 TYR A O 1
ATOM 708 N N . ILE A 1 88 ? 7.18 -9.492 -2.326 1 95.44 88 ILE A N 1
ATOM 709 C CA . ILE A 1 88 ? 6.07 -10.078 -1.583 1 95.44 88 ILE A CA 1
ATOM 710 C C . ILE A 1 88 ? 4.777 -9.93 -2.385 1 95.44 88 ILE A C 1
ATOM 712 O O . ILE A 1 88 ? 3.848 -10.727 -2.223 1 95.44 88 ILE A O 1
ATOM 716 N N . ILE A 1 89 ? 4.719 -8.961 -3.221 1 95.25 89 ILE A N 1
ATOM 717 C CA . ILE A 1 89 ? 3.557 -8.781 -4.086 1 95.25 89 ILE A CA 1
ATOM 718 C C . ILE A 1 89 ? 3.346 -10.031 -4.938 1 95.25 89 ILE A C 1
ATOM 720 O O . ILE A 1 89 ? 2.207 -10.445 -5.168 1 95.25 89 ILE A O 1
ATOM 724 N N . THR A 1 90 ? 4.398 -10.711 -5.371 1 93.31 90 THR A N 1
ATOM 725 C CA . THR A 1 90 ? 4.309 -11.875 -6.25 1 93.31 90 THR A CA 1
ATOM 726 C C . THR A 1 90 ? 3.766 -13.086 -5.492 1 93.31 90 THR A C 1
ATOM 728 O O . THR A 1 90 ? 3.344 -14.07 -6.102 1 93.31 90 THR A O 1
ATOM 731 N N . ASP A 1 91 ? 3.758 -13.016 -4.164 1 92.38 91 ASP A N 1
ATOM 732 C CA . ASP A 1 91 ? 3.225 -14.117 -3.371 1 92.38 91 ASP A CA 1
ATOM 733 C C . ASP A 1 91 ? 1.712 -14.234 -3.539 1 92.38 91 ASP A C 1
ATOM 735 O O . ASP A 1 91 ? 1.114 -15.242 -3.143 1 92.38 91 ASP A O 1
ATOM 739 N N . LEU A 1 92 ? 1.112 -13.258 -4.172 1 90.44 92 LEU A N 1
ATOM 740 C CA . LEU A 1 92 ? -0.317 -13.305 -4.457 1 90.44 92 LEU A CA 1
ATOM 741 C C . LEU A 1 92 ? -0.651 -14.469 -5.387 1 90.44 92 LEU A C 1
ATOM 743 O O . LEU A 1 92 ? -1.812 -14.867 -5.496 1 90.44 92 LEU A O 1
ATOM 747 N N . ILE A 1 93 ? 0.309 -14.984 -6.047 1 86.69 93 ILE A N 1
ATOM 748 C CA . ILE A 1 93 ? 0.102 -16.109 -6.957 1 86.69 93 ILE A CA 1
ATOM 749 C C . ILE A 1 93 ? -0.399 -17.312 -6.176 1 86.69 93 ILE A C 1
ATOM 751 O O . ILE A 1 93 ? -1.078 -18.188 -6.734 1 86.69 93 ILE A O 1
ATOM 755 N N . HIS A 1 94 ? 0.005 -17.406 -4.953 1 85.44 94 HIS A N 1
ATOM 756 C CA . HIS A 1 94 ? -0.37 -18.562 -4.129 1 85.44 94 HIS A CA 1
ATOM 757 C C . HIS A 1 94 ? -1.868 -18.562 -3.844 1 85.44 94 HIS A C 1
ATOM 759 O O . HIS A 1 94 ? -2.416 -19.578 -3.402 1 85.44 94 HIS A O 1
ATOM 765 N N . LEU A 1 95 ? -2.512 -17.484 -4.094 1 82.62 95 LEU A N 1
ATOM 766 C CA . LEU A 1 95 ? -3.955 -17.406 -3.91 1 82.62 95 LEU A CA 1
ATOM 767 C C . LEU A 1 95 ? -4.684 -18.234 -4.957 1 82.62 95 LEU A C 1
ATOM 769 O O . LEU A 1 95 ? -5.871 -18.547 -4.801 1 82.62 95 LEU A O 1
ATOM 773 N N . GLN A 1 96 ? -4.078 -18.578 -5.984 1 75.12 96 GLN A N 1
ATOM 774 C CA . GLN A 1 96 ? -4.684 -19.375 -7.043 1 75.12 96 GLN A CA 1
ATOM 775 C C . GLN A 1 96 ? -4.867 -20.828 -6.594 1 75.12 96 GLN A C 1
ATOM 777 O O . GLN A 1 96 ? -5.559 -21.609 -7.258 1 75.12 96 GLN A O 1
ATOM 782 N N . ASN A 1 97 ? -4.402 -21.141 -5.406 1 65.56 97 ASN A N 1
ATOM 783 C CA . ASN A 1 97 ? -4.543 -22.516 -4.961 1 65.56 97 ASN A CA 1
ATOM 784 C C . ASN A 1 97 ? -5.988 -22.859 -4.605 1 65.56 97 ASN A C 1
ATOM 786 O O . ASN A 1 97 ? -6.637 -22.109 -3.869 1 65.56 97 ASN A O 1
ATOM 790 N N . GLU A 1 98 ? -6.789 -23.438 -5.523 1 58.16 98 GLU A N 1
ATOM 791 C CA . GLU A 1 98 ? -8.188 -23.844 -5.613 1 58.16 98 GLU A CA 1
ATOM 792 C C . GLU A 1 98 ? -8.711 -24.297 -4.254 1 58.16 98 GLU A C 1
ATOM 794 O O . GLU A 1 98 ? -9.914 -24.172 -3.977 1 58.16 98 GLU A O 1
ATOM 799 N N . ASN A 1 99 ? -7.977 -24.656 -3.299 1 57.81 99 ASN A N 1
ATOM 800 C CA . ASN A 1 99 ? -8.562 -25.297 -2.125 1 57.81 99 ASN A CA 1
ATOM 801 C C . ASN A 1 99 ? -8.68 -24.312 -0.958 1 57.81 99 ASN A C 1
ATOM 803 O O . ASN A 1 99 ? -8.781 -24.734 0.198 1 57.81 99 ASN A O 1
ATOM 807 N N . ALA A 1 100 ? -8.93 -22.984 -1.391 1 61.66 100 ALA A N 1
ATOM 808 C CA . ALA A 1 100 ? -8.898 -22.109 -0.222 1 61.66 100 ALA A CA 1
ATOM 809 C C . ALA A 1 100 ? -10.289 -21.984 0.405 1 61.66 100 ALA A C 1
ATOM 811 O O . ALA A 1 100 ? -11.258 -21.656 -0.281 1 61.66 100 ALA A O 1
ATOM 812 N N . THR A 1 101 ? -10.531 -22.578 1.657 1 63.28 101 THR A N 1
ATOM 813 C CA . THR A 1 101 ? -11.758 -22.5 2.443 1 63.28 101 THR A CA 1
ATOM 814 C C . THR A 1 101 ? -12.031 -21.078 2.896 1 63.28 101 THR A C 1
ATOM 816 O O . THR A 1 101 ? -13.188 -20.641 2.939 1 63.28 101 THR A O 1
ATOM 819 N N . LEU A 1 102 ? -11.016 -20.297 3.129 1 83.31 102 LEU A N 1
ATOM 820 C CA . LEU A 1 102 ? -11.133 -18.922 3.611 1 83.31 102 LEU A CA 1
ATOM 821 C C . LEU A 1 102 ? -10.5 -17.953 2.625 1 83.31 102 LEU A C 1
ATOM 823 O O . LEU A 1 102 ? -9.547 -17.25 2.967 1 83.31 102 LEU A O 1
ATOM 827 N N . VAL A 1 103 ? -11.219 -17.797 1.528 1 84.44 103 VAL A N 1
ATOM 828 C CA . VAL A 1 103 ? -10.664 -17.109 0.367 1 84.44 103 VAL A CA 1
ATOM 829 C C . VAL A 1 103 ? -10.383 -15.656 0.715 1 84.44 103 VAL A C 1
ATOM 831 O O . VAL A 1 103 ? -9.281 -15.156 0.489 1 84.44 103 VAL A O 1
ATOM 834 N N . TRP A 1 104 ? -11.375 -15 1.324 1 85.94 104 TRP A N 1
ATOM 835 C CA . TRP A 1 104 ? -11.211 -13.578 1.59 1 85.94 104 TRP A CA 1
ATOM 836 C C . TRP A 1 104 ? -10.094 -13.336 2.607 1 85.94 104 TRP A C 1
ATOM 838 O O . TRP A 1 104 ? -9.352 -12.359 2.504 1 85.94 104 TRP A O 1
ATOM 848 N N . LEU A 1 105 ? -9.969 -14.172 3.594 1 89 105 LEU A N 1
ATOM 849 C CA . LEU A 1 105 ? -8.938 -14.008 4.609 1 89 105 LEU A CA 1
ATOM 850 C C . LEU A 1 105 ? -7.551 -14.227 4.012 1 89 105 LEU A C 1
ATOM 852 O O . LEU A 1 105 ? -6.605 -13.5 4.336 1 89 105 LEU A O 1
ATOM 856 N N . ASP A 1 106 ? -7.453 -15.211 3.141 1 91.25 106 ASP A N 1
ATOM 857 C CA . ASP A 1 106 ? -6.18 -15.484 2.479 1 91.25 106 ASP A CA 1
ATOM 858 C C . ASP A 1 106 ? -5.75 -14.305 1.612 1 91.25 106 ASP A C 1
ATOM 860 O O . ASP A 1 106 ? -4.574 -13.922 1.61 1 91.25 106 ASP A O 1
ATOM 864 N N . LEU A 1 107 ? -6.695 -13.797 0.921 1 90.69 107 LEU A N 1
ATOM 865 C CA . LEU A 1 107 ? -6.414 -12.641 0.071 1 90.69 107 LEU A CA 1
ATOM 866 C C . LEU A 1 107 ? -5.941 -11.453 0.903 1 90.69 107 LEU A C 1
ATOM 868 O O . LEU A 1 107 ? -4.949 -10.805 0.558 1 90.69 107 LEU A O 1
ATOM 872 N N . LEU A 1 108 ? -6.625 -11.195 1.977 1 93.31 108 LEU A N 1
ATOM 873 C CA . LEU A 1 108 ? -6.258 -10.07 2.84 1 93.31 108 LEU A CA 1
ATOM 874 C C . LEU A 1 108 ? -4.902 -10.312 3.494 1 93.31 108 LEU A C 1
ATOM 876 O O . LEU A 1 108 ? -4.09 -9.391 3.607 1 93.31 108 LEU A O 1
ATOM 880 N N . LEU A 1 109 ? -4.738 -11.523 3.895 1 94.81 109 LEU A N 1
ATOM 881 C CA . LEU A 1 109 ? -3.49 -11.906 4.547 1 94.81 109 LEU A CA 1
ATOM 882 C C . LEU A 1 109 ? -2.291 -11.586 3.662 1 94.81 109 LEU A C 1
ATOM 884 O O . LEU A 1 109 ? -1.38 -10.867 4.082 1 94.81 109 LEU A O 1
ATOM 888 N N . VAL A 1 110 ? -2.293 -12.062 2.453 1 94.88 110 VAL A N 1
ATOM 889 C CA . VAL A 1 110 ? -1.167 -11.852 1.549 1 94.88 110 VAL A CA 1
ATOM 890 C C . VAL A 1 110 ? -1.042 -10.367 1.214 1 94.88 110 VAL A C 1
ATOM 892 O O . VAL A 1 110 ? 0.067 -9.836 1.126 1 94.88 110 VAL A O 1
ATOM 895 N N . PHE A 1 111 ? -2.152 -9.75 1.066 1 95.81 111 PHE A N 1
ATOM 896 C CA . PHE A 1 111 ? -2.131 -8.32 0.777 1 95.81 111 PHE A CA 1
ATOM 897 C C . PHE A 1 111 ? -1.479 -7.551 1.916 1 95.81 111 PHE A C 1
ATOM 899 O O . PHE A 1 111 ? -0.668 -6.652 1.679 1 95.81 111 PHE A O 1
ATOM 906 N N . VAL A 1 112 ? -1.848 -7.828 3.141 1 97.12 112 VAL A N 1
ATOM 907 C CA . VAL A 1 112 ? -1.314 -7.152 4.32 1 97.12 112 VAL A CA 1
ATOM 908 C C . VAL A 1 112 ? 0.204 -7.309 4.363 1 97.12 112 VAL A C 1
ATOM 910 O O . VAL A 1 112 ? 0.93 -6.336 4.574 1 97.12 112 VAL A O 1
ATOM 913 N N . TYR A 1 113 ? 0.673 -8.477 4.168 1 97.75 113 TYR A N 1
ATOM 914 C CA . TYR A 1 113 ? 2.113 -8.703 4.156 1 97.75 113 TYR A CA 1
ATOM 915 C C . TYR A 1 113 ? 2.781 -7.934 3.027 1 97.75 113 TYR A C 1
ATOM 917 O O . TYR A 1 113 ? 3.854 -7.355 3.211 1 97.75 113 TYR A O 1
ATOM 925 N N . ALA A 1 114 ? 2.152 -7.93 1.89 1 97.31 114 ALA A N 1
ATOM 926 C CA . ALA A 1 114 ? 2.707 -7.234 0.733 1 97.31 114 ALA A CA 1
ATOM 927 C C . ALA A 1 114 ? 2.787 -5.73 0.986 1 97.31 114 ALA A C 1
ATOM 929 O O . ALA A 1 114 ? 3.814 -5.102 0.716 1 97.31 114 ALA A O 1
ATOM 930 N N . ILE A 1 115 ? 1.734 -5.16 1.5 1 96.94 115 ILE A N 1
ATOM 931 C CA . ILE A 1 115 ? 1.698 -3.713 1.666 1 96.94 115 ILE A CA 1
ATOM 932 C C . ILE A 1 115 ? 2.662 -3.295 2.775 1 96.94 115 ILE A C 1
ATOM 934 O O . ILE A 1 115 ? 3.309 -2.248 2.684 1 96.94 115 ILE A O 1
ATOM 938 N N . ILE A 1 116 ? 2.734 -4.027 3.832 1 96.19 116 ILE A N 1
ATOM 939 C CA . ILE A 1 116 ? 3.654 -3.693 4.914 1 96.19 116 ILE A CA 1
ATOM 940 C C . ILE A 1 116 ? 5.094 -3.811 4.422 1 96.19 116 ILE A C 1
ATOM 942 O O . ILE A 1 116 ? 5.922 -2.936 4.688 1 96.19 116 ILE A O 1
ATOM 946 N N . GLY A 1 117 ? 5.402 -4.922 3.727 1 97.19 117 GLY A N 1
ATOM 947 C CA . GLY A 1 117 ? 6.715 -5.039 3.117 1 97.19 117 GLY A CA 1
ATOM 948 C C . GLY A 1 117 ? 7.047 -3.885 2.189 1 97.19 117 GLY A C 1
ATOM 949 O O . GLY A 1 117 ? 8.156 -3.346 2.23 1 97.19 117 GLY A O 1
ATOM 950 N N . LEU A 1 118 ? 6.109 -3.543 1.431 1 96.69 118 LEU A N 1
ATOM 951 C CA . LEU A 1 118 ? 6.285 -2.449 0.483 1 96.69 118 LEU A CA 1
ATOM 952 C C . LEU A 1 118 ? 6.531 -1.132 1.212 1 96.69 118 LEU A C 1
ATOM 954 O O . LEU A 1 118 ? 7.395 -0.349 0.815 1 96.69 118 LEU A O 1
ATOM 958 N N . LEU A 1 119 ? 5.773 -0.89 2.236 1 95.06 119 LEU A N 1
ATOM 959 C CA . LEU A 1 119 ? 5.938 0.336 3.012 1 95.06 119 LEU A CA 1
ATOM 960 C C . LEU A 1 119 ? 7.328 0.407 3.633 1 95.06 119 LEU A C 1
ATOM 962 O O . LEU A 1 119 ? 7.969 1.461 3.613 1 95.06 119 LEU A O 1
ATOM 966 N N . LEU A 1 120 ? 7.758 -0.687 4.145 1 96.19 120 LEU A N 1
ATOM 967 C CA . LEU A 1 120 ? 9.102 -0.741 4.699 1 96.19 120 LEU A CA 1
ATOM 968 C C . LEU A 1 120 ? 10.141 -0.393 3.639 1 96.19 120 LEU A C 1
ATOM 970 O O . LEU A 1 120 ? 11.062 0.389 3.896 1 96.19 120 LEU A O 1
ATOM 974 N N . GLY A 1 121 ? 9.961 -0.963 2.498 1 96.94 121 GLY A N 1
ATOM 975 C CA . GLY A 1 121 ? 10.852 -0.646 1.39 1 96.94 121 GLY A CA 1
ATOM 976 C C . GLY A 1 121 ? 10.797 0.812 0.979 1 96.94 121 GLY A C 1
ATOM 977 O O . GLY A 1 121 ? 11.828 1.444 0.767 1 96.94 121 GLY A O 1
ATOM 978 N N . LEU A 1 122 ? 9.648 1.332 0.933 1 96.31 122 LEU A N 1
ATOM 979 C CA . LEU A 1 122 ? 9.461 2.711 0.494 1 96.31 122 LEU A CA 1
ATOM 980 C C . LEU A 1 122 ? 10.07 3.688 1.497 1 96.31 122 LEU A C 1
ATOM 982 O O . LEU A 1 122 ? 10.719 4.66 1.107 1 96.31 122 LEU A O 1
ATOM 986 N N . PHE A 1 123 ? 9.844 3.449 2.744 1 94.56 123 PHE A N 1
ATOM 987 C CA . PHE A 1 123 ? 10.445 4.309 3.758 1 94.56 123 PHE A CA 1
ATOM 988 C C . PHE A 1 123 ? 11.969 4.223 3.709 1 94.56 123 PHE A C 1
ATOM 990 O O . PHE A 1 123 ? 12.656 5.23 3.9 1 94.56 123 PHE A O 1
ATOM 997 N N . SER A 1 124 ? 12.445 3.02 3.453 1 96.62 124 SER A N 1
ATOM 998 C CA . SER A 1 124 ? 13.891 2.875 3.303 1 96.62 124 SER A CA 1
ATOM 999 C C . SER A 1 124 ? 14.406 3.668 2.107 1 96.62 124 SER A C 1
ATOM 1001 O O . SER A 1 124 ? 15.492 4.242 2.16 1 96.62 124 SER A O 1
ATOM 1003 N N . MET A 1 125 ? 13.664 3.689 1.073 1 97.12 125 MET A N 1
ATOM 1004 C CA . MET A 1 125 ? 14.039 4.43 -0.127 1 97.12 125 MET A CA 1
ATOM 1005 C C . MET A 1 125 ? 14.086 5.93 0.147 1 97.12 125 MET A C 1
ATOM 1007 O O . MET A 1 125 ? 14.953 6.637 -0.367 1 97.12 125 MET A O 1
ATOM 1011 N N . ILE A 1 126 ? 13.156 6.402 0.894 1 94.81 126 ILE A N 1
ATOM 1012 C CA . ILE A 1 126 ? 13.133 7.816 1.263 1 94.81 126 ILE A CA 1
ATOM 1013 C C . ILE A 1 126 ? 14.391 8.156 2.061 1 94.81 126 ILE A C 1
ATOM 1015 O O . ILE A 1 126 ? 15.023 9.188 1.821 1 94.81 126 ILE A O 1
ATOM 1019 N N . ASP A 1 127 ? 14.719 7.324 3.004 1 94.44 127 ASP A N 1
ATOM 1020 C CA . ASP A 1 127 ? 15.938 7.527 3.787 1 94.44 127 ASP A CA 1
ATOM 1021 C C . ASP A 1 127 ? 17.172 7.586 2.887 1 94.44 127 ASP A C 1
ATOM 1023 O O . ASP A 1 127 ? 17.984 8.492 3.016 1 94.44 127 ASP A O 1
ATOM 1027 N N . VAL A 1 128 ? 17.25 6.66 2.021 1 96.62 128 VAL A N 1
ATOM 1028 C CA . VAL A 1 128 ? 18.406 6.582 1.135 1 96.62 128 VAL A CA 1
ATOM 1029 C C . VAL A 1 128 ? 18.422 7.785 0.196 1 96.62 128 VAL A C 1
ATOM 1031 O O . VAL A 1 128 ? 19.484 8.336 -0.103 1 96.62 128 VAL A O 1
ATOM 1034 N N . TYR A 1 129 ? 17.25 8.156 -0.255 1 96.56 129 TYR A N 1
ATOM 1035 C CA . TYR A 1 129 ? 17.141 9.359 -1.08 1 96.56 129 TYR A CA 1
ATOM 1036 C C . TYR A 1 129 ? 17.75 10.562 -0.374 1 96.56 129 TYR A C 1
ATOM 1038 O O . TYR A 1 129 ? 18.5 11.336 -0.981 1 96.56 129 TYR A O 1
ATOM 1046 N N . HIS A 1 130 ? 17.438 10.703 0.88 1 94.56 130 HIS A N 1
ATOM 1047 C CA . HIS A 1 130 ? 17.953 11.844 1.633 1 94.56 130 HIS A CA 1
ATOM 1048 C C . HIS A 1 130 ? 19.469 11.766 1.795 1 94.56 130 HIS A C 1
ATOM 1050 O O . HIS A 1 130 ? 20.156 12.789 1.784 1 94.56 130 HIS A O 1
ATOM 1056 N N . VAL A 1 131 ? 19.969 10.617 2 1 94.94 131 VAL A N 1
ATOM 1057 C CA . VAL A 1 131 ? 21.422 10.43 2.062 1 94.94 131 VAL A CA 1
ATOM 1058 C C . VAL A 1 131 ? 22.047 10.828 0.729 1 94.94 131 VAL A C 1
ATOM 1060 O O . VAL A 1 131 ? 23.047 11.57 0.699 1 94.94 131 VAL A O 1
ATOM 1063 N N . LEU A 1 132 ? 21.469 10.375 -0.365 1 95.81 132 LEU A N 1
ATOM 1064 C CA . LEU A 1 132 ? 21.969 10.703 -1.694 1 95.81 132 LEU A CA 1
ATOM 1065 C C . LEU A 1 132 ? 21.859 12.195 -1.965 1 95.81 132 LEU A C 1
ATOM 1067 O O . LEU A 1 132 ? 22.781 12.789 -2.551 1 95.81 132 LEU A O 1
ATOM 1071 N N . LYS A 1 133 ? 20.766 12.711 -1.537 1 95.44 133 LYS A N 1
ATOM 1072 C CA . LYS A 1 133 ? 20.547 14.148 -1.715 1 95.44 133 LYS A CA 1
ATOM 1073 C C . LYS A 1 133 ? 21.594 14.961 -0.953 1 95.44 133 LYS A C 1
ATOM 1075 O O . LYS A 1 133 ? 22.062 15.984 -1.443 1 95.44 133 LYS A O 1
ATOM 1080 N N . SER A 1 134 ? 21.922 14.523 0.234 1 93.38 134 SER A N 1
ATOM 1081 C CA . SER A 1 134 ? 22.906 15.227 1.058 1 93.38 134 SER A CA 1
ATOM 1082 C C . SER A 1 134 ? 24.297 15.148 0.442 1 93.38 134 SER A C 1
ATOM 1084 O O . SER A 1 134 ? 25.109 16.062 0.617 1 93.38 134 SER A O 1
ATOM 1086 N N . LYS A 1 135 ? 24.594 14.188 -0.236 1 92.38 135 LYS A N 1
ATOM 1087 C CA . LYS A 1 135 ? 25.922 13.984 -0.825 1 92.38 135 LYS A CA 1
ATOM 1088 C C . LYS A 1 135 ? 26.016 14.625 -2.205 1 92.38 135 LYS A C 1
ATOM 1090 O O . LYS A 1 135 ? 27.078 15.094 -2.611 1 92.38 135 LYS A O 1
ATOM 1095 N N . TYR A 1 136 ? 25 14.68 -2.838 1 93.31 136 TYR A N 1
ATOM 1096 C CA . TYR A 1 136 ? 24.969 15.234 -4.184 1 93.31 136 TYR A CA 1
ATOM 1097 C C . TYR A 1 136 ? 23.984 16.391 -4.273 1 93.31 136 TYR A C 1
ATOM 1099 O O . TYR A 1 136 ? 24.062 17.359 -3.502 1 93.31 136 TYR A O 1
ATOM 1107 N N . ASN A 1 137 ? 22.844 16.312 -4.992 1 94.38 137 ASN A N 1
ATOM 1108 C CA . ASN A 1 137 ? 21.734 17.234 -5.066 1 94.38 137 ASN A CA 1
ATOM 1109 C C . ASN A 1 137 ? 20.422 16.516 -5.359 1 94.38 137 ASN A C 1
ATOM 1111 O O . ASN A 1 137 ? 20.406 15.312 -5.59 1 94.38 137 ASN A O 1
ATOM 1115 N N . ALA A 1 138 ? 19.453 17.188 -5.305 1 94.12 138 ALA A N 1
ATOM 1116 C CA . ALA A 1 138 ? 18.109 16.609 -5.426 1 94.12 138 ALA A CA 1
ATOM 1117 C C . ALA A 1 138 ? 17.891 16 -6.805 1 94.12 138 ALA A C 1
ATOM 1119 O O . ALA A 1 138 ? 17.312 14.922 -6.93 1 94.12 138 ALA A O 1
ATOM 1120 N N . LYS A 1 139 ? 18.328 16.688 -7.801 1 95 139 LYS A N 1
ATOM 1121 C CA . LYS A 1 139 ? 18.141 16.219 -9.172 1 95 139 LYS A CA 1
ATOM 1122 C C . LYS A 1 139 ? 18.844 14.891 -9.398 1 95 139 LYS A C 1
ATOM 1124 O O . LYS A 1 139 ? 18.25 13.938 -9.906 1 95 139 LYS A O 1
ATOM 1129 N N . ASN A 1 140 ? 20.078 14.836 -8.984 1 95.62 140 ASN A N 1
ATOM 1130 C CA . ASN A 1 140 ? 20.859 13.609 -9.125 1 95.62 140 ASN A CA 1
ATOM 1131 C C . ASN A 1 140 ? 20.312 12.484 -8.258 1 95.62 140 ASN A C 1
ATOM 1133 O O . ASN A 1 140 ? 20.312 11.32 -8.672 1 95.62 140 ASN A O 1
ATOM 1137 N N . ALA A 1 141 ? 19.875 12.844 -7.098 1 96.44 141 ALA A N 1
ATOM 1138 C CA . ALA A 1 141 ? 19.281 11.844 -6.203 1 96.44 141 ALA A CA 1
ATOM 1139 C C . ALA A 1 141 ? 18.062 11.203 -6.832 1 96.44 141 ALA A C 1
ATOM 1141 O O . ALA A 1 141 ? 17.891 9.977 -6.77 1 96.44 141 ALA A O 1
ATOM 1142 N N . HIS A 1 142 ? 17.25 12.008 -7.473 1 94.69 142 HIS A N 1
ATOM 1143 C CA . HIS A 1 142 ? 16.078 11.469 -8.148 1 94.69 142 HIS A CA 1
ATOM 1144 C C . HIS A 1 142 ? 16.469 10.562 -9.305 1 94.69 142 HIS A C 1
ATOM 1146 O O . HIS A 1 142 ? 15.867 9.5 -9.492 1 94.69 142 HIS A O 1
ATOM 1152 N N . PHE A 1 143 ? 17.375 10.992 -10.016 1 95.44 143 PHE A N 1
ATOM 1153 C CA . PHE A 1 143 ? 17.859 10.195 -11.148 1 95.44 143 PHE A CA 1
ATOM 1154 C C . PHE A 1 143 ? 18.391 8.852 -10.672 1 95.44 143 PHE A C 1
ATOM 1156 O O . PHE A 1 143 ? 18.094 7.816 -11.273 1 95.44 143 PHE A O 1
ATOM 1163 N N . PHE A 1 144 ? 19.125 8.906 -9.625 1 95.81 144 PHE A N 1
ATOM 1164 C CA . PHE A 1 144 ? 19.672 7.676 -9.062 1 95.81 144 PHE A CA 1
ATOM 1165 C C . PHE A 1 144 ? 18.547 6.758 -8.578 1 95.81 144 PHE A C 1
ATOM 1167 O O . PHE A 1 144 ? 18.625 5.539 -8.758 1 95.81 144 PHE A O 1
ATOM 1174 N N . MET A 1 145 ? 17.562 7.375 -7.992 1 97.12 145 MET A N 1
ATOM 1175 C CA . MET A 1 145 ? 16.453 6.582 -7.457 1 97.12 145 MET A CA 1
ATOM 1176 C C . MET A 1 145 ? 15.727 5.848 -8.578 1 97.12 145 MET A C 1
ATOM 1178 O O . MET A 1 145 ? 15.258 4.723 -8.383 1 97.12 145 MET A O 1
ATOM 1182 N N . ILE A 1 146 ? 15.656 6.484 -9.742 1 96.94 146 ILE A N 1
ATOM 1183 C CA . ILE A 1 146 ? 15.008 5.844 -10.883 1 96.94 146 ILE A CA 1
ATOM 1184 C C . ILE A 1 146 ? 15.773 4.578 -11.266 1 96.94 146 ILE A C 1
ATOM 1186 O O . ILE A 1 146 ? 15.18 3.512 -11.438 1 96.94 146 ILE A O 1
ATOM 1190 N N . TYR A 1 147 ? 17.062 4.688 -11.328 1 96.44 147 TYR A N 1
ATOM 1191 C CA . TYR A 1 147 ? 17.906 3.555 -11.695 1 96.44 147 TYR A CA 1
ATOM 1192 C C . TYR A 1 147 ? 17.828 2.459 -10.633 1 96.44 147 TYR A C 1
ATOM 1194 O O . TYR A 1 147 ? 17.781 1.272 -10.961 1 96.44 147 TYR A O 1
ATOM 1202 N N . LEU A 1 148 ? 17.859 2.854 -9.422 1 96.94 148 LEU A N 1
ATOM 1203 C CA . LEU A 1 148 ? 17.797 1.895 -8.328 1 96.94 148 LEU A CA 1
ATOM 1204 C C . LEU A 1 148 ? 16.469 1.146 -8.328 1 96.94 148 LEU A C 1
ATOM 1206 O O . LEU A 1 148 ? 16.438 -0.052 -8.031 1 96.94 148 LEU A O 1
ATOM 1210 N N . CYS A 1 149 ? 15.414 1.869 -8.672 1 97.56 149 CYS A N 1
ATOM 1211 C CA . CYS A 1 149 ? 14.102 1.228 -8.758 1 97.56 149 CYS A CA 1
ATOM 1212 C C . CYS A 1 149 ? 14.078 0.209 -9.891 1 97.56 149 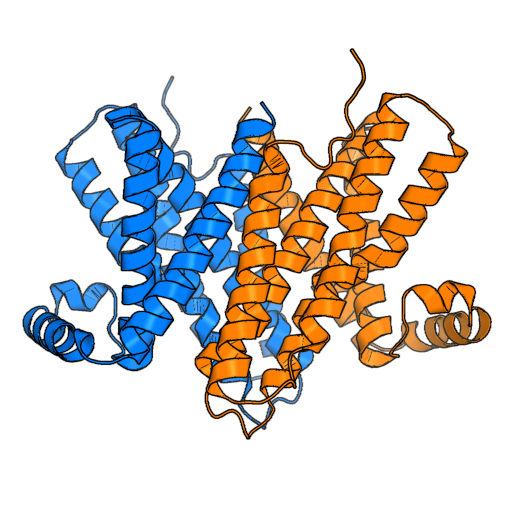CYS A C 1
ATOM 1214 O O . CYS A 1 149 ? 13.492 -0.869 -9.75 1 97.56 149 CYS A O 1
ATOM 1216 N N . LEU A 1 150 ? 14.688 0.569 -11.023 1 95.5 150 LEU A N 1
ATOM 1217 C CA . LEU A 1 150 ? 14.742 -0.355 -12.148 1 95.5 150 LEU A CA 1
ATOM 1218 C C . LEU A 1 150 ? 15.562 -1.594 -11.797 1 95.5 150 LEU A C 1
ATOM 1220 O O . LEU A 1 150 ? 15.18 -2.715 -12.141 1 95.5 150 LEU A O 1
ATOM 1224 N N . LEU A 1 151 ? 16.641 -1.382 -11.125 1 94.69 151 LEU A N 1
ATOM 1225 C CA . LEU A 1 151 ? 17.438 -2.508 -10.656 1 94.69 151 LEU A CA 1
ATOM 1226 C C . LEU A 1 151 ? 16.641 -3.391 -9.711 1 94.69 151 LEU A C 1
ATOM 1228 O O . LEU A 1 151 ? 16.75 -4.617 -9.758 1 94.69 151 LEU A O 1
ATOM 1232 N N . CYS A 1 152 ? 15.891 -2.742 -8.875 1 95.69 152 CYS A N 1
ATOM 1233 C CA . CYS A 1 152 ? 15.023 -3.467 -7.953 1 95.69 152 CYS A CA 1
ATOM 1234 C C . CYS A 1 152 ? 14 -4.305 -8.711 1 95.69 152 CYS A C 1
ATOM 1236 O O . CYS A 1 152 ? 13.758 -5.465 -8.367 1 95.69 152 CYS A O 1
ATOM 1238 N N . GLY A 1 153 ? 13.383 -3.666 -9.711 1 95.25 153 GLY A N 1
ATOM 1239 C CA . GLY A 1 153 ? 12.461 -4.414 -10.555 1 95.25 153 GLY A CA 1
ATOM 1240 C C . GLY A 1 153 ? 13.086 -5.641 -11.188 1 95.25 153 GLY A C 1
ATOM 1241 O O . GLY A 1 153 ? 12.461 -6.703 -11.25 1 95.25 153 GLY A O 1
ATOM 1242 N N . TYR A 1 154 ? 14.273 -5.477 -11.672 1 93.25 154 TYR A N 1
ATOM 1243 C CA . TYR A 1 154 ? 15.008 -6.609 -12.234 1 93.25 154 TYR A CA 1
ATOM 1244 C C . TYR A 1 154 ? 15.258 -7.676 -11.172 1 93.25 154 TYR A C 1
ATOM 1246 O O . TYR A 1 154 ? 15.195 -8.875 -11.469 1 93.25 154 TYR A O 1
ATOM 1254 N N . GLY A 1 155 ? 15.609 -7.266 -9.992 1 92.12 155 GLY A N 1
ATOM 1255 C CA . GLY A 1 155 ? 15.789 -8.195 -8.891 1 92.12 155 GLY A CA 1
ATOM 1256 C C . GLY A 1 155 ? 14.562 -9.047 -8.625 1 92.12 155 GLY A C 1
ATOM 1257 O O . GLY A 1 155 ? 14.672 -10.234 -8.312 1 92.12 155 GLY A O 1
ATOM 1258 N N . VAL A 1 156 ? 13.398 -8.406 -8.719 1 93.25 156 VAL A N 1
ATOM 1259 C CA . VAL A 1 156 ? 12.156 -9.141 -8.531 1 93.25 156 VAL A CA 1
ATOM 1260 C C . VAL A 1 156 ? 12.039 -10.25 -9.57 1 93.25 156 VAL A C 1
ATOM 1262 O O . VAL A 1 156 ? 11.641 -11.375 -9.258 1 93.25 156 VAL A O 1
ATOM 1265 N N . TYR A 1 157 ? 12.414 -9.945 -10.781 1 91 157 TYR A N 1
ATOM 1266 C CA . TYR A 1 157 ? 12.391 -10.938 -11.852 1 91 157 TYR A CA 1
ATOM 1267 C C . TYR A 1 157 ? 13.336 -12.094 -11.539 1 91 157 TYR A C 1
ATOM 1269 O O . TYR A 1 157 ? 12.969 -13.266 -11.664 1 91 157 TYR A O 1
ATOM 1277 N N . LEU A 1 158 ? 14.539 -11.734 -11.125 1 88.5 158 LEU A N 1
ATOM 1278 C CA . LEU A 1 158 ? 15.539 -12.742 -10.797 1 88.5 158 LEU A CA 1
ATOM 1279 C C . LEU A 1 158 ? 15.031 -13.68 -9.711 1 88.5 158 LEU A C 1
ATOM 1281 O O . LEU A 1 158 ? 15.305 -14.883 -9.734 1 88.5 158 LEU A O 1
ATOM 1285 N N . GLY A 1 159 ? 14.391 -13.148 -8.789 1 87.25 159 GLY A N 1
ATOM 1286 C CA . GLY A 1 159 ? 13.859 -13.945 -7.695 1 87.25 159 GLY A CA 1
ATOM 1287 C C . GLY A 1 159 ? 12.703 -14.836 -8.109 1 87.25 159 GLY A C 1
ATOM 1288 O O . GLY A 1 159 ? 12.664 -16.016 -7.758 1 87.25 159 GLY A O 1
ATOM 1289 N N . ARG A 1 160 ? 11.828 -14.289 -8.883 1 86.44 160 ARG A N 1
ATOM 1290 C CA . ARG A 1 160 ? 10.586 -14.992 -9.188 1 86.44 160 ARG A CA 1
ATOM 1291 C C . ARG A 1 160 ? 10.789 -16.031 -10.281 1 86.44 160 ARG A C 1
ATOM 1293 O O . ARG A 1 160 ? 10.281 -17.141 -10.188 1 86.44 160 ARG A O 1
ATOM 1300 N N . PHE A 1 161 ? 11.531 -15.703 -11.305 1 82.38 161 PHE A N 1
ATOM 1301 C CA . PHE A 1 161 ? 11.609 -16.578 -12.469 1 82.38 161 PHE A CA 1
ATOM 1302 C C . PHE A 1 161 ? 12.875 -17.422 -12.43 1 82.38 161 PHE A C 1
ATOM 1304 O O . PHE A 1 161 ? 12.859 -18.594 -12.844 1 82.38 161 PHE A O 1
ATOM 1311 N N . LEU A 1 162 ? 13.875 -16.797 -11.844 1 82.69 162 LEU A N 1
ATOM 1312 C CA . LEU A 1 162 ? 15.133 -17.547 -11.836 1 82.69 162 LEU A CA 1
ATOM 1313 C C . LEU A 1 162 ? 15.438 -18.062 -10.438 1 82.69 162 LEU A C 1
ATOM 1315 O O . LEU A 1 162 ? 16.391 -18.828 -10.25 1 82.69 162 LEU A O 1
ATOM 1319 N N . ARG A 1 163 ? 14.656 -17.641 -9.391 1 85.19 163 ARG A N 1
ATOM 1320 C CA . ARG A 1 163 ? 14.672 -18.141 -8.023 1 85.19 163 ARG A CA 1
ATOM 1321 C C . ARG A 1 163 ? 16.016 -17.859 -7.355 1 85.19 163 ARG A C 1
ATOM 1323 O O . ARG A 1 163 ? 16.531 -18.688 -6.605 1 85.19 163 ARG A O 1
ATOM 1330 N N . PHE A 1 164 ? 16.547 -16.75 -7.707 1 84.75 164 PHE A N 1
ATOM 1331 C CA . PHE A 1 164 ? 17.766 -16.312 -7.035 1 84.75 164 PHE A CA 1
ATOM 1332 C C . PHE A 1 164 ? 17.438 -15.555 -5.754 1 84.75 164 PHE A C 1
ATOM 1334 O O . PHE A 1 164 ? 16.469 -14.797 -5.707 1 84.75 164 PHE A O 1
ATOM 1341 N N . ASN A 1 165 ? 18.266 -15.773 -4.738 1 81.75 165 ASN A N 1
ATOM 1342 C CA . ASN A 1 165 ? 18.219 -15 -3.502 1 81.75 165 ASN A CA 1
ATOM 1343 C C . ASN A 1 165 ? 19.312 -13.945 -3.449 1 81.75 165 ASN A C 1
ATOM 1345 O O . ASN A 1 165 ? 20.266 -14 -4.227 1 81.75 165 ASN A O 1
ATOM 1349 N N . SER A 1 166 ? 19.062 -13.086 -2.557 1 81.5 166 SER A N 1
ATOM 1350 C CA . SER A 1 166 ? 20.031 -12.008 -2.398 1 81.5 166 SER A CA 1
ATOM 1351 C C . SER A 1 166 ? 21.422 -12.555 -2.078 1 81.5 166 SER A C 1
ATOM 1353 O O . SER A 1 166 ? 22.422 -12.031 -2.549 1 81.5 166 SER A O 1
ATOM 1355 N N . TRP A 1 167 ? 21.422 -13.68 -1.432 1 79.5 167 TRP A N 1
ATOM 1356 C CA . TRP A 1 167 ? 22.719 -14.219 -0.997 1 79.5 167 TRP A CA 1
ATOM 1357 C C . TRP A 1 167 ? 23.422 -14.93 -2.143 1 79.5 167 TRP A C 1
ATOM 1359 O O . TRP A 1 167 ? 24.625 -15.203 -2.064 1 79.5 167 TRP A O 1
ATOM 1369 N N . ASP A 1 168 ? 22.75 -15.227 -3.154 1 84.88 168 ASP A N 1
ATOM 1370 C CA . ASP A 1 168 ? 23.344 -15.922 -4.289 1 84.88 168 ASP A CA 1
ATOM 1371 C C . ASP A 1 168 ? 24.375 -15.039 -4.996 1 84.88 168 ASP A C 1
ATOM 1373 O O . ASP A 1 168 ? 25.219 -15.539 -5.742 1 84.88 168 ASP A O 1
ATOM 1377 N N . LEU A 1 169 ? 24.281 -13.789 -4.723 1 80.88 169 LEU A N 1
ATOM 1378 C CA . LEU A 1 169 ? 25.281 -12.875 -5.25 1 80.88 169 LEU A CA 1
ATOM 1379 C C . LEU A 1 169 ? 26.672 -13.25 -4.738 1 80.88 169 LEU A C 1
ATOM 1381 O O . LEU A 1 169 ? 27.672 -13.086 -5.445 1 80.88 169 LEU A O 1
ATOM 1385 N N . PHE A 1 170 ? 26.672 -13.852 -3.549 1 82.81 170 PHE A N 1
ATOM 1386 C CA . PHE A 1 170 ? 27.938 -14.18 -2.914 1 82.81 170 PHE A CA 1
ATOM 1387 C C . PHE A 1 170 ? 28.25 -15.664 -3.064 1 82.81 170 PHE A C 1
ATOM 1389 O O . PHE A 1 170 ? 29.422 -16.047 -3.186 1 82.81 170 PHE A O 1
ATOM 1396 N N . THR A 1 171 ? 27.266 -16.469 -3.135 1 83.38 171 THR A N 1
ATOM 1397 C CA . THR A 1 171 ? 27.469 -17.906 -3.105 1 83.38 171 THR A CA 1
ATOM 1398 C C . THR A 1 171 ? 27.562 -18.469 -4.523 1 83.38 171 THR A C 1
ATOM 1400 O O . THR A 1 171 ? 28.25 -19.469 -4.758 1 83.38 171 THR A O 1
ATOM 1403 N N . LYS A 1 172 ? 26.875 -17.891 -5.422 1 88.88 172 LYS A N 1
ATOM 1404 C CA . LYS A 1 172 ? 26.859 -18.391 -6.793 1 88.88 172 LYS A CA 1
ATOM 1405 C C . LYS A 1 172 ? 27.016 -17.25 -7.793 1 88.88 172 LYS A C 1
ATOM 1407 O O . LYS A 1 172 ? 26.219 -17.109 -8.727 1 88.88 172 LYS A O 1
ATOM 1412 N N . PRO A 1 173 ? 28.094 -16.531 -7.703 1 83.69 173 PRO A N 1
ATOM 1413 C CA . PRO A 1 173 ? 28.234 -15.336 -8.539 1 83.69 173 PRO A CA 1
ATOM 1414 C C . PRO A 1 173 ? 28.344 -15.664 -10.023 1 83.69 173 PRO A C 1
ATOM 1416 O O . PRO A 1 173 ? 27.781 -14.945 -10.859 1 83.69 173 PRO A O 1
ATOM 1419 N N . HIS A 1 174 ? 28.984 -16.766 -10.328 1 85.81 174 HIS A N 1
ATOM 1420 C CA . HIS A 1 174 ? 29.172 -17.109 -11.734 1 85.81 174 HIS A CA 1
ATOM 1421 C C . HIS A 1 174 ? 27.859 -17.531 -12.383 1 85.81 174 HIS A C 1
ATOM 1423 O O . HIS A 1 174 ? 27.547 -17.141 -13.508 1 85.81 174 HIS A O 1
ATOM 1429 N N . ILE A 1 175 ? 27.125 -18.312 -11.711 1 84.75 175 ILE A N 1
ATOM 1430 C CA . ILE A 1 175 ? 25.844 -18.797 -12.219 1 84.75 175 ILE A CA 1
ATOM 1431 C C . ILE A 1 175 ? 24.875 -17.625 -12.352 1 84.75 175 ILE A C 1
ATOM 1433 O O . ILE A 1 175 ? 24.141 -17.516 -13.336 1 84.75 175 ILE A O 1
ATOM 1437 N N . LEU A 1 176 ? 24.906 -16.828 -11.367 1 83.56 176 LEU A N 1
ATOM 1438 C CA . LEU A 1 176 ? 24.047 -15.641 -11.391 1 83.56 176 LEU A CA 1
ATOM 1439 C C . LEU A 1 176 ? 24.391 -14.75 -12.578 1 83.56 176 LEU A C 1
ATOM 1441 O O . LEU A 1 176 ? 23.5 -14.305 -13.305 1 83.56 176 LEU A O 1
ATOM 1445 N N . ALA A 1 177 ? 25.656 -14.531 -12.797 1 83.12 177 ALA A N 1
ATOM 1446 C CA . ALA A 1 177 ? 26.109 -13.68 -13.898 1 83.12 177 ALA A CA 1
ATOM 1447 C C . ALA A 1 177 ? 25.688 -14.258 -15.242 1 83.12 177 ALA A C 1
ATOM 1449 O O . ALA A 1 177 ? 25.25 -13.531 -16.141 1 83.12 177 ALA A O 1
ATOM 1450 N N . TYR A 1 178 ? 25.859 -15.484 -15.359 1 81.06 178 TYR A N 1
ATOM 1451 C CA . TYR A 1 178 ? 25.484 -16.188 -16.578 1 81.06 178 TYR A CA 1
ATOM 1452 C C . TYR A 1 178 ? 23.984 -16.031 -16.859 1 81.06 178 TYR A C 1
ATOM 1454 O O . TYR A 1 178 ? 23.594 -15.703 -17.984 1 81.06 178 TYR A O 1
ATOM 1462 N N . ASN A 1 179 ? 23.188 -16.188 -15.898 1 83.81 179 ASN A N 1
ATOM 1463 C CA . ASN A 1 179 ? 21.734 -16.109 -16.047 1 83.81 179 ASN A CA 1
ATOM 1464 C C . ASN A 1 179 ? 21.297 -14.672 -16.312 1 83.81 179 ASN A C 1
ATOM 1466 O O . ASN A 1 179 ? 20.344 -14.445 -17.078 1 83.81 179 ASN A O 1
ATOM 1470 N N . ILE A 1 180 ? 21.969 -13.82 -15.703 1 83.38 180 ILE A N 1
ATOM 1471 C CA . ILE A 1 180 ? 21.672 -12.422 -15.953 1 83.38 180 ILE A CA 1
ATOM 1472 C C . ILE A 1 180 ? 21.906 -12.094 -17.422 1 83.38 180 ILE A C 1
ATOM 1474 O O . ILE A 1 180 ? 21.031 -11.523 -18.094 1 83.38 180 ILE A O 1
ATOM 1478 N N . ALA A 1 181 ? 23 -12.484 -17.969 1 80.94 181 ALA A N 1
ATOM 1479 C CA . ALA A 1 181 ? 23.359 -12.195 -19.344 1 80.94 181 ALA A CA 1
ATOM 1480 C C . ALA A 1 181 ? 22.359 -12.812 -20.328 1 80.94 181 ALA A C 1
ATOM 1482 O O . ALA A 1 181 ? 22 -12.188 -21.328 1 80.94 181 ALA A O 1
ATOM 1483 N N . HIS A 1 182 ? 21.891 -13.898 -20.016 1 82.31 182 HIS A N 1
ATOM 1484 C CA . HIS A 1 182 ? 21.016 -14.617 -20.938 1 82.31 182 HIS A CA 1
ATOM 1485 C C . HIS A 1 182 ? 19.562 -14.156 -20.781 1 82.31 182 HIS A C 1
ATOM 1487 O O . HIS A 1 182 ? 18.766 -14.258 -21.719 1 82.31 182 HIS A O 1
ATOM 1493 N N . SER A 1 183 ? 19.25 -13.648 -19.672 1 82.31 183 SER A N 1
ATOM 1494 C CA . SER A 1 183 ? 17.875 -13.25 -19.406 1 82.31 183 SER A CA 1
ATOM 1495 C C . SER A 1 183 ? 17.547 -11.922 -20.094 1 82.31 183 SER A C 1
ATOM 1497 O O . SER A 1 183 ? 16.375 -11.633 -20.359 1 82.31 183 SER A O 1
ATOM 1499 N N . LEU A 1 184 ? 18.5 -11.148 -20.422 1 82.38 184 LEU A N 1
ATOM 1500 C CA . LEU A 1 184 ? 18.297 -9.797 -20.906 1 82.38 184 LEU A CA 1
ATOM 1501 C C . LEU A 1 184 ? 17.672 -9.812 -22.312 1 82.38 184 LEU A C 1
ATOM 1503 O O . LEU A 1 184 ? 17.141 -8.797 -22.766 1 82.38 184 LEU A O 1
ATOM 1507 N N . THR A 1 185 ? 17.625 -10.906 -22.938 1 80.06 185 THR A N 1
ATOM 1508 C CA . THR A 1 185 ? 17.047 -11.023 -24.266 1 80.06 185 THR A CA 1
ATOM 1509 C C . THR A 1 185 ? 15.555 -11.352 -24.172 1 80.06 185 THR A C 1
ATOM 1511 O O . THR A 1 185 ? 14.82 -11.227 -25.156 1 80.06 185 THR A O 1
ATOM 1514 N N . ASN A 1 186 ? 15.117 -11.688 -23.031 1 81.94 186 ASN A N 1
ATOM 1515 C CA . ASN A 1 186 ? 13.719 -12.055 -22.812 1 81.94 186 ASN A CA 1
ATOM 1516 C C . ASN A 1 186 ? 12.859 -10.836 -22.516 1 81.94 186 ASN A C 1
ATOM 1518 O O . ASN A 1 186 ? 13.234 -9.984 -21.719 1 81.94 186 ASN A O 1
ATOM 1522 N N . TYR A 1 187 ? 11.758 -10.758 -23.266 1 79.44 187 TYR A N 1
ATOM 1523 C CA . TYR A 1 187 ? 10.844 -9.633 -23.141 1 79.44 187 TYR A CA 1
ATOM 1524 C C . TYR A 1 187 ? 10.242 -9.586 -21.734 1 79.44 187 TYR A C 1
ATOM 1526 O O . TYR A 1 187 ? 9.977 -8.508 -21.203 1 79.44 187 TYR A O 1
ATOM 1534 N N . ASN A 1 188 ? 10.055 -10.68 -21.094 1 80.94 188 ASN A N 1
ATOM 1535 C CA . ASN A 1 188 ? 9.477 -10.75 -19.75 1 80.94 188 ASN A CA 1
ATOM 1536 C C . ASN A 1 188 ? 10.344 -10.023 -18.734 1 80.94 188 ASN A C 1
ATOM 1538 O O . ASN A 1 188 ? 9.828 -9.461 -17.766 1 80.94 188 ASN A O 1
ATOM 1542 N N . VAL A 1 189 ? 11.602 -10.07 -18.969 1 85.62 189 VAL A N 1
ATOM 1543 C CA . VAL A 1 189 ? 12.547 -9.422 -18.062 1 85.62 189 VAL A CA 1
ATOM 1544 C C . VAL A 1 189 ? 12.281 -7.914 -18.047 1 85.62 189 VAL A C 1
ATOM 1546 O O . VAL A 1 189 ? 12.148 -7.316 -16.969 1 85.62 189 VAL A O 1
ATOM 1549 N N . TRP A 1 190 ? 12.07 -7.406 -19.141 1 86.81 190 TRP A N 1
ATOM 1550 C CA . TRP A 1 190 ? 11.906 -5.961 -19.25 1 86.81 190 TRP A CA 1
ATOM 1551 C C . TRP A 1 190 ? 10.523 -5.527 -18.797 1 86.81 190 TRP A C 1
ATOM 1553 O O . TRP A 1 190 ? 10.367 -4.492 -18.141 1 86.81 190 TRP A O 1
ATOM 1563 N N . SER A 1 191 ? 9.57 -6.348 -19.109 1 87.69 191 SER A N 1
ATOM 1564 C CA . SER A 1 191 ? 8.211 -6.023 -18.688 1 87.69 191 SER A CA 1
ATOM 1565 C C . SER A 1 191 ? 8.094 -5.984 -17.172 1 87.69 191 SER A C 1
ATOM 1567 O O . SER A 1 191 ? 7.527 -5.039 -16.609 1 87.69 191 SER A O 1
ATOM 1569 N N . MET A 1 192 ? 8.672 -6.93 -16.531 1 89.38 192 MET A N 1
ATOM 1570 C CA . MET A 1 192 ? 8.609 -6.98 -15.07 1 89.38 192 MET A CA 1
ATOM 1571 C C . MET A 1 192 ? 9.469 -5.875 -14.453 1 89.38 192 MET A C 1
ATOM 1573 O O . MET A 1 192 ? 9.07 -5.258 -13.469 1 89.38 192 MET A O 1
ATOM 1577 N N . THR A 1 193 ? 10.625 -5.711 -15.07 1 93.31 193 THR A N 1
ATOM 1578 C CA . THR A 1 193 ? 11.539 -4.688 -14.594 1 93.31 193 THR A CA 1
ATOM 1579 C C . THR A 1 193 ? 10.883 -3.311 -14.625 1 93.31 193 THR A C 1
ATOM 1581 O O . THR A 1 193 ? 10.867 -2.596 -13.617 1 93.31 193 THR A O 1
ATOM 1584 N N . PHE A 1 194 ? 10.242 -3.023 -15.672 1 93.81 194 PHE A N 1
ATOM 1585 C CA . PHE A 1 194 ? 9.633 -1.709 -15.828 1 93.81 194 PHE A CA 1
ATOM 1586 C C . PHE A 1 194 ? 8.367 -1.602 -14.984 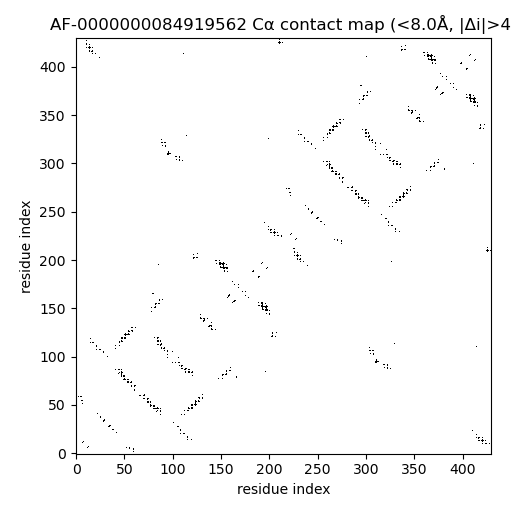1 93.81 194 PHE A C 1
ATOM 1588 O O . PHE A 1 194 ? 8.062 -0.54 -14.438 1 93.81 194 PHE A O 1
ATOM 1595 N N . ALA A 1 195 ? 7.66 -2.668 -14.891 1 94.19 195 ALA A N 1
ATOM 1596 C CA . ALA A 1 195 ? 6.414 -2.658 -14.133 1 94.19 195 ALA A CA 1
ATOM 1597 C C . ALA A 1 195 ? 6.68 -2.475 -12.641 1 94.19 195 ALA A C 1
ATOM 1599 O O . ALA A 1 195 ? 6.129 -1.567 -12.016 1 94.19 195 ALA A O 1
ATOM 1600 N N . PHE A 1 196 ? 7.543 -3.297 -12.133 1 95.94 196 PHE A N 1
ATOM 1601 C CA . PHE A 1 196 ? 7.832 -3.225 -10.703 1 95.94 196 PHE A CA 1
ATOM 1602 C C . PHE A 1 196 ? 8.68 -2.002 -10.383 1 95.94 196 PHE A C 1
ATOM 1604 O O . PHE A 1 196 ? 8.469 -1.34 -9.367 1 95.94 196 PHE A O 1
ATOM 1611 N N . GLY A 1 197 ? 9.68 -1.773 -11.258 1 96.69 197 GLY A N 1
ATOM 1612 C CA . GLY A 1 197 ? 10.477 -0.57 -11.07 1 96.69 197 GLY A CA 1
ATOM 1613 C C . GLY A 1 197 ? 9.656 0.703 -11.133 1 96.69 197 GLY A C 1
ATOM 1614 O O . GLY A 1 197 ? 9.836 1.607 -10.312 1 96.69 197 GLY A O 1
ATOM 1615 N N . GLY A 1 198 ? 8.805 0.749 -12.109 1 96.06 198 GLY A N 1
ATOM 1616 C CA . GLY A 1 198 ? 7.914 1.893 -12.234 1 96.06 198 GLY A CA 1
ATOM 1617 C C . GLY A 1 198 ? 7 2.068 -11.039 1 96.06 198 GLY A C 1
ATOM 1618 O O . GLY A 1 198 ? 6.832 3.182 -10.539 1 96.06 198 GLY A O 1
ATOM 1619 N N . LEU A 1 199 ? 6.438 1.02 -10.617 1 96.12 199 LEU A N 1
ATOM 1620 C CA . LEU A 1 199 ? 5.566 1.061 -9.445 1 96.12 199 LEU A CA 1
ATOM 1621 C C . LEU A 1 199 ? 6.309 1.616 -8.234 1 96.12 199 LEU A C 1
ATOM 1623 O O . LEU A 1 199 ? 5.809 2.518 -7.555 1 96.12 199 LEU A O 1
ATOM 1627 N N . LEU A 1 200 ? 7.492 1.086 -7.996 1 97.06 200 LEU A N 1
ATOM 1628 C CA . LEU A 1 200 ? 8.273 1.498 -6.836 1 97.06 200 LEU A CA 1
ATOM 1629 C C . LEU A 1 200 ? 8.602 2.986 -6.898 1 97.06 200 LEU A C 1
ATOM 1631 O O . LEU A 1 200 ? 8.469 3.699 -5.902 1 97.06 200 LEU A O 1
ATOM 1635 N N . TYR A 1 201 ? 9.016 3.4 -8.008 1 96.94 201 TYR A N 1
ATOM 1636 C CA . TYR A 1 201 ? 9.406 4.801 -8.133 1 96.94 201 TYR A CA 1
ATOM 1637 C C . TYR A 1 201 ? 8.211 5.723 -7.918 1 96.94 201 TYR A C 1
ATOM 1639 O O . TYR A 1 201 ? 8.312 6.734 -7.227 1 96.94 201 TYR A O 1
ATOM 1647 N N . ILE A 1 202 ? 7.113 5.395 -8.5 1 95.5 202 ILE A N 1
ATOM 1648 C CA . ILE A 1 202 ? 5.926 6.238 -8.414 1 95.5 202 ILE A CA 1
ATOM 1649 C C . ILE A 1 202 ? 5.445 6.301 -6.961 1 95.5 202 ILE A C 1
ATOM 1651 O O . ILE A 1 202 ? 5.078 7.367 -6.469 1 95.5 202 ILE A O 1
ATOM 1655 N N . LEU A 1 203 ? 5.434 5.188 -6.336 1 95.88 203 LEU A N 1
ATOM 1656 C CA . LEU A 1 203 ? 5.012 5.16 -4.941 1 95.88 203 LEU A CA 1
ATOM 1657 C C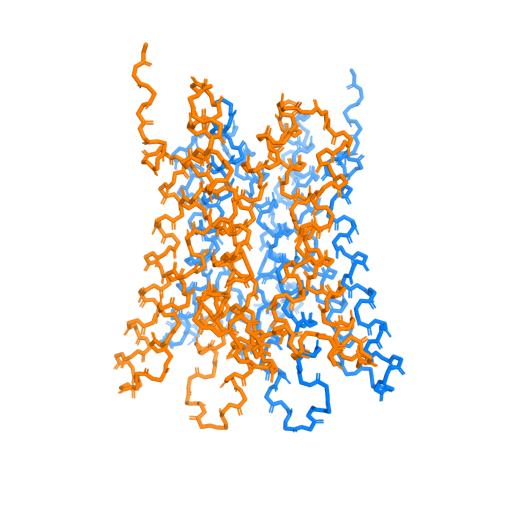 . LEU A 1 203 ? 5.992 5.93 -4.059 1 95.88 203 LEU A C 1
ATOM 1659 O O . LEU A 1 203 ? 5.578 6.656 -3.15 1 95.88 203 LEU A O 1
ATOM 1663 N N . PHE A 1 204 ? 7.285 5.719 -4.336 1 95.94 204 PHE A N 1
ATOM 1664 C CA . PHE A 1 204 ? 8.312 6.477 -3.631 1 95.94 204 PHE A CA 1
ATOM 1665 C C . PHE A 1 204 ? 8.094 7.973 -3.809 1 95.94 204 PHE A C 1
ATOM 1667 O O . PHE A 1 204 ? 8.086 8.727 -2.832 1 95.94 204 PHE A O 1
ATOM 1674 N N . TRP A 1 205 ? 7.941 8.312 -5.023 1 93.31 205 TRP A N 1
ATOM 1675 C CA . TRP A 1 205 ? 7.766 9.727 -5.352 1 93.31 205 TRP A CA 1
ATOM 1676 C C . TRP A 1 205 ? 6.512 10.281 -4.691 1 93.31 205 TRP A C 1
ATOM 1678 O O . TRP A 1 205 ? 6.531 11.391 -4.148 1 93.31 205 TRP A O 1
ATOM 1688 N N . THR A 1 206 ? 5.453 9.594 -4.699 1 91.5 206 THR A N 1
ATOM 1689 C CA . THR A 1 206 ? 4.18 10.016 -4.121 1 91.5 206 THR A CA 1
ATOM 1690 C C . THR A 1 206 ? 4.305 10.18 -2.609 1 91.5 206 THR A C 1
ATOM 1692 O O . THR A 1 206 ? 3.902 11.211 -2.059 1 91.5 206 THR A O 1
ATOM 1695 N N . LEU A 1 207 ? 4.91 9.234 -1.968 1 91.12 207 LEU A N 1
ATOM 1696 C CA . LEU A 1 207 ? 5.059 9.281 -0.518 1 91.12 207 LEU A CA 1
ATOM 1697 C C . LEU A 1 207 ? 6.035 10.383 -0.111 1 91.12 207 LEU A C 1
ATOM 1699 O O . LEU A 1 207 ? 5.793 11.109 0.857 1 91.12 207 LEU A O 1
ATOM 1703 N N . HIS A 1 208 ? 7.086 10.438 -0.884 1 90.44 208 HIS A N 1
ATOM 1704 C CA . HIS A 1 208 ? 8.086 11.453 -0.594 1 90.44 208 HIS A CA 1
ATOM 1705 C C . HIS A 1 208 ? 7.488 12.859 -0.673 1 90.44 208 HIS A C 1
ATOM 1707 O O . HIS A 1 208 ? 7.738 13.695 0.196 1 90.44 208 HIS A O 1
ATOM 1713 N N . LYS A 1 209 ? 6.684 13.102 -1.672 1 85.81 209 LYS A N 1
ATOM 1714 C CA . LYS A 1 209 ? 6.062 14.414 -1.855 1 85.81 209 LYS A CA 1
ATOM 1715 C C . LYS A 1 209 ? 5.051 14.703 -0.749 1 85.81 209 LYS A C 1
ATOM 1717 O O . LYS A 1 209 ? 4.918 15.844 -0.306 1 85.81 209 LYS A O 1
ATOM 1722 N N . LYS A 1 210 ? 4.371 13.711 -0.337 1 82.19 210 LYS A N 1
ATOM 1723 C CA . LYS A 1 210 ? 3.377 13.898 0.712 1 82.19 210 LYS A CA 1
ATOM 1724 C C . LYS A 1 210 ? 4.043 14.102 2.07 1 82.19 210 LYS A C 1
ATOM 1726 O O . LYS A 1 210 ? 3.52 14.828 2.922 1 82.19 210 LYS A O 1
ATOM 1731 N N . ILE A 1 211 ? 5.152 13.477 2.258 1 75 211 ILE A N 1
ATOM 1732 C CA . ILE A 1 211 ? 5.875 13.57 3.523 1 75 211 ILE A CA 1
ATOM 1733 C C . ILE A 1 211 ? 6.609 14.914 3.6 1 75 211 ILE A C 1
ATOM 1735 O O . ILE A 1 211 ? 6.586 15.578 4.637 1 75 211 ILE A O 1
ATOM 1739 N N . VAL A 1 212 ? 7.316 15.352 2.533 1 61.19 212 VAL A N 1
ATOM 1740 C CA . VAL A 1 212 ? 8.117 16.578 2.529 1 61.19 212 VAL A CA 1
ATOM 1741 C C . VAL A 1 212 ? 7.211 17.797 2.389 1 61.19 212 VAL A C 1
ATOM 1743 O O . VAL A 1 212 ? 7.473 18.844 2.98 1 61.19 212 VAL A O 1
ATOM 1746 N N . PHE A 1 213 ? 6.234 17.938 1.393 1 50.97 213 PHE A N 1
ATOM 1747 C CA . PHE A 1 213 ? 5.461 19.141 1.094 1 50.97 213 PHE A CA 1
ATOM 1748 C C . PHE A 1 213 ? 4.535 19.5 2.256 1 50.97 213 PHE A C 1
ATOM 1750 O O . PHE A 1 213 ? 3.939 20.578 2.273 1 50.97 213 PHE A O 1
ATOM 1757 N N . LYS A 1 214 ? 4.277 18.594 3.199 1 51.53 214 LYS A N 1
ATOM 1758 C CA . LYS A 1 214 ? 3.516 19.203 4.281 1 51.53 214 LYS A CA 1
ATOM 1759 C C . LYS A 1 214 ? 4.391 20.141 5.105 1 51.53 214 LYS A C 1
ATOM 1761 O O . LYS A 1 214 ? 3.938 20.703 6.102 1 51.53 214 LYS A O 1
ATOM 1766 N N . LYS A 1 215 ? 5.66 20.344 4.809 1 39.25 215 LYS A N 1
ATOM 1767 C CA . LYS A 1 215 ? 6.32 21.5 5.402 1 39.25 215 LYS A CA 1
ATOM 1768 C C . LYS A 1 215 ? 5.984 22.781 4.637 1 39.25 215 LYS A C 1
ATOM 1770 O O . LYS A 1 215 ? 5.973 22.781 3.404 1 39.25 215 LYS A O 1
ATOM 1775 N N . MET B 1 1 ? -5.379 35.906 0.705 1 30.88 1 MET B N 1
ATOM 1776 C CA . MET B 1 1 ? -4.77 35 -0.27 1 30.88 1 MET B CA 1
ATOM 1777 C C . MET B 1 1 ? -5.727 33.875 -0.643 1 30.88 1 MET B C 1
ATOM 1779 O O . MET B 1 1 ? -6.258 33.188 0.233 1 30.88 1 MET B O 1
ATOM 1783 N N . LYS B 1 2 ? -6.395 33.844 -1.746 1 37.59 2 LYS B N 1
ATOM 1784 C CA . LYS B 1 2 ? -7.426 32.969 -2.289 1 37.59 2 LYS B CA 1
ATOM 1785 C C . LYS B 1 2 ? -7.031 31.516 -2.145 1 37.59 2 LYS B C 1
ATOM 1787 O O . LYS B 1 2 ? -6.016 31.078 -2.691 1 37.59 2 LYS B O 1
ATOM 1792 N N . GLN B 1 3 ? -7.41 30.797 -1.223 1 41.16 3 GLN B N 1
ATOM 1793 C CA . GLN B 1 3 ? -7.098 29.406 -0.896 1 41.16 3 GLN B CA 1
ATOM 1794 C C . GLN B 1 3 ? -7.414 28.484 -2.066 1 41.16 3 GLN B C 1
ATOM 1796 O O . GLN B 1 3 ? -8.578 28.297 -2.42 1 41.16 3 GLN B O 1
ATOM 1801 N N . LYS B 1 4 ? -6.699 28.578 -3.189 1 41.28 4 LYS B N 1
ATOM 1802 C CA . LYS B 1 4 ? -6.793 27.781 -4.406 1 41.28 4 LYS B CA 1
ATOM 1803 C C . LYS B 1 4 ? -7.238 26.359 -4.094 1 41.28 4 LYS B C 1
ATOM 1805 O O . LYS B 1 4 ? -6.832 25.781 -3.082 1 41.28 4 LYS B O 1
ATOM 1810 N N . LEU B 1 5 ? -8.242 25.969 -4.738 1 42.38 5 LEU B N 1
ATOM 1811 C CA . LEU B 1 5 ? -8.758 24.609 -4.699 1 42.38 5 LEU B CA 1
ATOM 1812 C C . LEU B 1 5 ? -7.621 23.594 -4.688 1 42.38 5 LEU B C 1
ATOM 1814 O O . LEU B 1 5 ? -6.801 23.562 -5.609 1 42.38 5 LEU B O 1
ATOM 1818 N N . ILE B 1 6 ? -7.117 23.109 -3.613 1 46.69 6 ILE B N 1
ATOM 1819 C CA . ILE B 1 6 ? -6.051 22.281 -3.064 1 46.69 6 ILE B CA 1
ATOM 1820 C C . ILE B 1 6 ? -5.883 21.016 -3.914 1 46.69 6 ILE B C 1
ATOM 1822 O O . ILE B 1 6 ? -4.906 20.281 -3.76 1 46.69 6 ILE B O 1
ATOM 1826 N N . LEU B 1 7 ? -6.883 20.781 -4.82 1 45.06 7 LEU B N 1
ATOM 1827 C CA . LEU B 1 7 ? -6.754 19.516 -5.535 1 45.06 7 LEU B CA 1
ATOM 1828 C C . LEU B 1 7 ? -5.484 19.484 -6.379 1 45.06 7 LEU B C 1
ATOM 1830 O O . LEU B 1 7 ? -4.906 18.422 -6.602 1 45.06 7 LEU B O 1
ATOM 1834 N N . PHE B 1 8 ? -5.105 20.656 -6.902 1 44.47 8 PHE B N 1
ATOM 1835 C CA . PHE B 1 8 ? -3.955 20.703 -7.801 1 44.47 8 PHE B CA 1
ATOM 1836 C C . PHE B 1 8 ? -2.707 21.156 -7.051 1 44.47 8 PHE B C 1
ATOM 1838 O O . PHE B 1 8 ? -1.873 21.875 -7.598 1 44.47 8 PHE B O 1
ATOM 1845 N N . THR B 1 9 ? -2.648 20.859 -5.762 1 54.44 9 THR B N 1
ATOM 1846 C CA . THR B 1 9 ? -1.4 21.203 -5.086 1 54.44 9 THR B CA 1
ATOM 1847 C C . THR B 1 9 ? -0.291 20.219 -5.484 1 54.44 9 THR B C 1
ATOM 1849 O O . THR B 1 9 ? -0.565 19.125 -5.953 1 54.44 9 THR B O 1
ATOM 1852 N N . THR B 1 10 ? 0.862 20.703 -5.754 1 59.53 10 THR B N 1
ATOM 1853 C CA . THR B 1 10 ? 2.061 19.938 -6.098 1 59.53 10 THR B CA 1
ATOM 1854 C C . THR B 1 10 ? 2.066 18.594 -5.387 1 59.53 10 THR B C 1
ATOM 1856 O O . THR B 1 10 ? 2.615 17.625 -5.906 1 59.53 10 THR B O 1
ATOM 1859 N N . SER B 1 11 ? 1.243 18.578 -4.355 1 66.38 11 SER B N 1
ATOM 1860 C CA . SER B 1 11 ? 1.231 17.359 -3.557 1 66.38 11 SER B CA 1
ATOM 1861 C C . SER B 1 11 ? 0.415 16.266 -4.234 1 66.38 11 SER B C 1
ATOM 1863 O O . SER B 1 11 ? 0.659 15.078 -4.012 1 66.38 11 SER B O 1
ATOM 1865 N N . ASN B 1 12 ? -0.406 16.703 -5.234 1 83.62 12 ASN B N 1
ATOM 1866 C CA . ASN B 1 12 ? -1.302 15.711 -5.828 1 83.62 12 ASN B CA 1
ATOM 1867 C C . ASN B 1 12 ? -0.745 15.172 -7.141 1 83.62 12 ASN B C 1
ATOM 1869 O O . ASN B 1 12 ? -1.326 14.266 -7.738 1 83.62 12 ASN B O 1
ATOM 1873 N N . ILE B 1 13 ? 0.419 15.633 -7.508 1 86.56 13 ILE B N 1
ATOM 1874 C CA . ILE B 1 13 ? 1.032 15.188 -8.75 1 86.56 13 ILE B CA 1
ATOM 1875 C C . ILE B 1 13 ? 1.454 13.727 -8.625 1 86.56 13 ILE B C 1
ATOM 1877 O O . ILE B 1 13 ? 1.349 12.953 -9.578 1 86.56 13 ILE B O 1
ATOM 1881 N N . GLY B 1 14 ? 1.929 13.43 -7.465 1 88.69 14 GLY B N 1
ATOM 1882 C CA . GLY B 1 14 ? 2.293 12.039 -7.227 1 88.69 14 GLY B CA 1
ATOM 1883 C C . GLY B 1 14 ? 1.121 11.08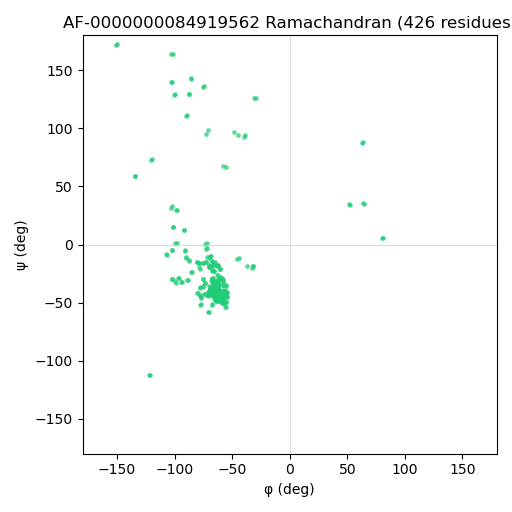6 -7.359 1 88.69 14 GLY B C 1
ATOM 1884 O O . GLY B 1 14 ? 1.258 10 -7.938 1 88.69 14 GLY B O 1
ATOM 1885 N N . LEU B 1 15 ? 0.019 11.484 -6.887 1 91.88 15 LEU B N 1
ATOM 1886 C CA . LEU B 1 15 ? -1.179 10.656 -6.949 1 91.88 15 LEU B CA 1
ATOM 1887 C C . LEU B 1 15 ? -1.675 10.523 -8.383 1 91.88 15 LEU B C 1
ATOM 1889 O O . LEU B 1 15 ? -2.102 9.445 -8.805 1 91.88 15 LEU B O 1
ATOM 1893 N N . LEU B 1 16 ? -1.611 11.633 -9.117 1 93.12 16 LEU B N 1
ATOM 1894 C CA . LEU B 1 16 ? -2.006 11.609 -10.523 1 93.12 16 LEU B CA 1
ATOM 1895 C C . LEU B 1 16 ? -1.097 10.688 -11.328 1 93.12 16 LEU B C 1
ATOM 1897 O O . LEU B 1 16 ? -1.565 9.953 -12.203 1 93.12 16 LEU B O 1
ATOM 1901 N N . ALA B 1 17 ? 0.172 10.734 -10.992 1 93.44 17 ALA B N 1
ATOM 1902 C CA . ALA B 1 17 ? 1.126 9.844 -11.648 1 93.44 17 ALA B CA 1
ATOM 1903 C C . ALA B 1 17 ? 0.811 8.383 -11.336 1 93.44 17 ALA B C 1
ATOM 1905 O O . ALA B 1 17 ? 0.897 7.52 -12.211 1 93.44 17 ALA B O 1
ATOM 1906 N N . ALA B 1 18 ? 0.462 8.148 -10.125 1 95 18 ALA B N 1
ATOM 1907 C CA . ALA B 1 18 ? 0.117 6.789 -9.711 1 95 18 ALA B CA 1
ATOM 1908 C C . ALA B 1 18 ? -1.121 6.289 -10.453 1 95 18 ALA B C 1
ATOM 1910 O O . ALA B 1 18 ? -1.153 5.148 -10.922 1 95 18 ALA B O 1
ATOM 1911 N N . ILE B 1 19 ? -2.113 7.16 -10.586 1 96.5 19 ILE B N 1
ATOM 1912 C CA . ILE B 1 19 ? -3.342 6.809 -11.289 1 96.5 19 ILE B CA 1
ATOM 1913 C C . ILE B 1 19 ? -3.037 6.551 -12.758 1 96.5 19 ILE B C 1
ATOM 1915 O O . ILE B 1 19 ? -3.537 5.586 -13.344 1 96.5 19 ILE B O 1
ATOM 1919 N N . SER B 1 20 ? -2.256 7.375 -13.32 1 96 20 SER B N 1
ATOM 1920 C CA . SER B 1 20 ? -1.856 7.195 -14.711 1 96 20 SER B CA 1
ATOM 1921 C C . SER B 1 20 ? -1.133 5.867 -14.906 1 96 20 SER B C 1
ATOM 1923 O O . SER B 1 20 ? -1.327 5.195 -15.922 1 96 20 SER B O 1
ATOM 1925 N N . PHE B 1 21 ? -0.289 5.547 -13.977 1 96.31 21 PHE B N 1
ATOM 1926 C CA . PHE B 1 21 ? 0.427 4.281 -14.039 1 96.31 21 PHE B CA 1
ATOM 1927 C C . PHE B 1 21 ? -0.545 3.105 -14.023 1 96.31 21 PHE B C 1
ATOM 1929 O O . PHE B 1 21 ? -0.369 2.135 -14.758 1 96.31 21 PHE B O 1
ATOM 1936 N N . ALA B 1 22 ? -1.523 3.199 -13.18 1 97 22 ALA B N 1
ATOM 1937 C CA . ALA B 1 22 ? -2.541 2.156 -13.102 1 97 22 ALA B CA 1
ATOM 1938 C C . ALA B 1 22 ? -3.264 1.993 -14.438 1 97 22 ALA B C 1
ATOM 1940 O O . ALA B 1 22 ? -3.463 0.871 -14.906 1 97 22 ALA B O 1
ATOM 1941 N N . ILE B 1 23 ? -3.609 3.096 -15.023 1 97.38 23 ILE B N 1
ATOM 1942 C CA . ILE B 1 23 ? -4.305 3.072 -16.312 1 97.38 23 ILE B CA 1
ATOM 1943 C C . ILE B 1 23 ? -3.385 2.492 -17.391 1 97.38 23 ILE B C 1
ATOM 1945 O O . ILE B 1 23 ? -3.826 1.715 -18.234 1 97.38 23 ILE B O 1
ATOM 1949 N N . LEU B 1 24 ? -2.143 2.846 -17.312 1 96.5 24 LEU B N 1
ATOM 1950 C CA . LEU B 1 24 ? -1.166 2.369 -18.281 1 96.5 24 LEU B CA 1
ATOM 1951 C C . LEU B 1 24 ? -1.011 0.854 -18.203 1 96.5 24 LEU B C 1
ATOM 1953 O O . LEU B 1 24 ? -0.986 0.173 -19.234 1 96.5 24 LEU B O 1
ATOM 1957 N N . ILE B 1 25 ? -0.833 0.352 -17 1 96 25 ILE B N 1
ATOM 1958 C CA . ILE B 1 25 ? -0.641 -1.086 -16.844 1 96 25 ILE B CA 1
ATOM 1959 C C . ILE B 1 25 ? -1.866 -1.83 -17.375 1 96 25 ILE B C 1
ATOM 1961 O O . ILE B 1 25 ? -1.737 -2.885 -18 1 96 25 ILE B O 1
ATOM 1965 N N . LEU B 1 26 ? -3.072 -1.34 -17.109 1 96.31 26 LEU B N 1
ATOM 1966 C CA . LEU B 1 26 ? -4.293 -1.954 -17.625 1 96.31 26 LEU B CA 1
ATOM 1967 C C . LEU B 1 26 ? -4.32 -1.91 -19.156 1 96.31 26 LEU B C 1
ATOM 1969 O O . LEU B 1 26 ? -4.672 -2.898 -19.797 1 96.31 26 LEU B O 1
ATOM 1973 N N . ALA B 1 27 ? -3.957 -0.782 -19.75 1 96.44 27 ALA B N 1
ATOM 1974 C CA . ALA B 1 27 ? -3.916 -0.641 -21.203 1 96.44 27 ALA B CA 1
ATOM 1975 C C . ALA B 1 27 ? -2.957 -1.651 -21.812 1 96.44 27 ALA B C 1
ATOM 1977 O O . ALA B 1 27 ? -3.268 -2.264 -22.844 1 96.44 27 ALA B O 1
ATOM 1978 N N . VAL B 1 28 ? -1.81 -1.798 -21.188 1 93.44 28 VAL B N 1
ATOM 1979 C CA . VAL B 1 28 ? -0.819 -2.756 -21.672 1 93.44 28 VAL B CA 1
ATOM 1980 C C . VAL B 1 28 ? -1.395 -4.168 -21.609 1 93.44 28 VAL B C 1
ATOM 1982 O O . VAL B 1 28 ? -1.246 -4.945 -22.547 1 93.44 28 VAL B O 1
ATOM 1985 N N . ARG B 1 29 ? -2.061 -4.496 -20.531 1 92.88 29 ARG B N 1
ATOM 1986 C CA . ARG B 1 29 ? -2.66 -5.816 -20.406 1 92.88 29 ARG B CA 1
ATOM 1987 C C . ARG B 1 29 ? -3.705 -6.055 -21.484 1 92.88 29 ARG B C 1
ATOM 1989 O O . ARG B 1 29 ? -3.77 -7.141 -22.078 1 92.88 29 ARG B O 1
ATOM 1996 N N . ILE B 1 30 ? -4.578 -5.082 -21.734 1 93.94 30 ILE B N 1
ATOM 1997 C CA . ILE B 1 30 ? -5.629 -5.188 -22.734 1 93.94 30 ILE B CA 1
ATOM 1998 C C . ILE B 1 30 ? -5 -5.395 -24.125 1 93.94 30 ILE B C 1
ATOM 2000 O O . ILE B 1 30 ? -5.48 -6.207 -24.906 1 93.94 30 ILE B O 1
ATOM 2004 N N . LYS B 1 31 ? -3.971 -4.727 -24.406 1 92.69 31 LYS B N 1
ATOM 2005 C CA . LYS B 1 31 ? -3.289 -4.844 -25.688 1 92.69 31 LYS B CA 1
ATOM 2006 C C . LYS B 1 31 ? -2.697 -6.238 -25.875 1 92.69 31 LYS B C 1
ATOM 2008 O O . LYS B 1 31 ? -2.77 -6.812 -26.969 1 92.69 31 LYS B O 1
ATOM 2013 N N . ILE B 1 32 ? -2.156 -6.809 -24.828 1 88.5 32 ILE B N 1
ATOM 2014 C CA . ILE B 1 32 ? -1.486 -8.102 -24.906 1 88.5 32 ILE B CA 1
ATOM 2015 C C . ILE B 1 32 ? -2.527 -9.219 -24.953 1 88.5 32 ILE B C 1
ATOM 2017 O O . ILE B 1 32 ? -2.406 -10.148 -25.75 1 88.5 32 ILE B O 1
ATOM 2021 N N . THR B 1 33 ? -3.52 -9.133 -24.156 1 88.75 33 THR B N 1
ATOM 2022 C CA . THR B 1 33 ? -4.441 -10.25 -24 1 88.75 33 THR B CA 1
ATOM 2023 C C . THR B 1 33 ? -5.676 -10.07 -24.875 1 88.75 33 THR B C 1
ATOM 2025 O O . THR B 1 33 ? -6.379 -11.039 -25.172 1 88.75 33 THR B O 1
ATOM 2028 N N . GLY B 1 34 ? -6.055 -8.844 -25.141 1 90.62 34 GLY B N 1
ATOM 2029 C CA . GLY B 1 34 ? -7.281 -8.555 -25.875 1 90.62 34 GLY B CA 1
ATOM 2030 C C . GLY B 1 34 ? -8.523 -8.617 -25 1 90.62 34 GLY B C 1
ATOM 2031 O O . GLY B 1 34 ? -9.641 -8.461 -25.5 1 90.62 34 GLY B O 1
ATOM 2032 N N . SER B 1 35 ? -8.344 -8.797 -23.719 1 90.81 35 SER B N 1
ATOM 2033 C CA . SER B 1 35 ? -9.469 -8.953 -22.812 1 90.81 35 SER B CA 1
ATOM 2034 C C . SER B 1 35 ? -9.727 -7.668 -22.031 1 90.81 35 SER B C 1
ATOM 2036 O O . SER B 1 35 ? -8.781 -7.004 -21.594 1 90.81 35 SER B O 1
ATOM 2038 N N . LEU B 1 36 ? -11.008 -7.359 -21.859 1 92.44 36 LEU B N 1
ATOM 2039 C CA . LEU B 1 36 ? -11.414 -6.188 -21.094 1 92.44 36 LEU B CA 1
ATOM 2040 C C . LEU B 1 36 ? -11.859 -6.578 -19.688 1 92.44 36 LEU B C 1
ATOM 2042 O O . LEU B 1 36 ? -12.461 -5.773 -18.984 1 92.44 36 LEU B O 1
ATOM 2046 N N . PHE B 1 37 ? -11.57 -7.699 -19.266 1 89.88 37 PHE B N 1
ATOM 2047 C CA . PHE B 1 37 ? -12.086 -8.273 -18.016 1 89.88 37 PHE B CA 1
ATOM 2048 C C . PHE B 1 37 ? -11.773 -7.359 -16.844 1 89.88 37 PHE B C 1
ATOM 2050 O O . PHE B 1 37 ? -12.656 -7.051 -16.047 1 89.88 37 PHE B O 1
ATOM 2057 N N . PHE B 1 38 ? -10.656 -6.828 -16.734 1 93.25 38 PHE B N 1
ATOM 2058 C CA . PHE B 1 38 ? -10.234 -6.066 -15.562 1 93.25 38 PHE B CA 1
ATOM 2059 C C . PHE B 1 38 ? -10.539 -4.586 -15.734 1 93.25 38 PHE B C 1
ATOM 2061 O O . PHE B 1 38 ? -10.109 -3.754 -14.938 1 93.25 38 PHE B O 1
ATOM 2068 N N . SER B 1 39 ? -11.312 -4.25 -16.703 1 94.56 39 SER B N 1
ATOM 2069 C CA . SER B 1 39 ? -11.633 -2.848 -16.938 1 94.56 39 SER B CA 1
ATOM 2070 C C . SER B 1 39 ? -12.492 -2.273 -15.82 1 94.56 39 SER B C 1
ATOM 2072 O O . SER B 1 39 ? -12.516 -1.059 -15.609 1 94.56 39 SER B O 1
ATOM 2074 N N . PHE B 1 40 ? -13.195 -3.127 -15.078 1 94.81 40 PHE B N 1
ATOM 2075 C CA . PHE B 1 40 ? -14.023 -2.686 -13.961 1 94.81 40 PHE B CA 1
ATOM 2076 C C . PHE B 1 40 ? -13.164 -2.033 -12.883 1 94.81 40 PHE B C 1
ATOM 2078 O O . PHE B 1 40 ? -13.672 -1.268 -12.062 1 94.81 40 PHE B O 1
ATOM 2085 N N . LEU B 1 41 ? -11.906 -2.256 -12.883 1 96.56 41 LEU B N 1
ATOM 2086 C CA . LEU B 1 41 ? -10.99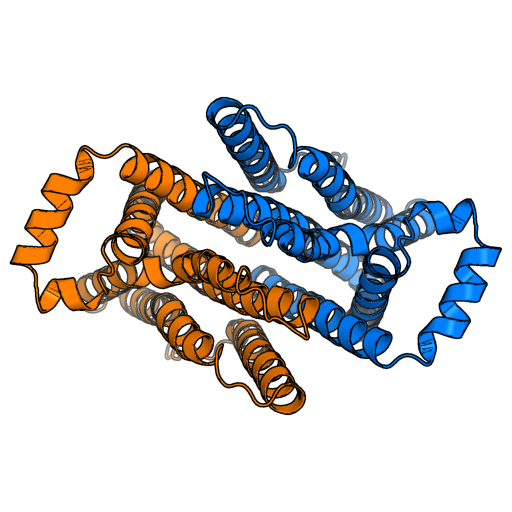2 -1.712 -11.883 1 96.56 41 LEU B CA 1
ATOM 2087 C C . LEU B 1 41 ? -10.891 -0.195 -12.008 1 96.56 41 LEU B C 1
ATOM 2089 O O . LEU B 1 41 ? -10.648 0.499 -11.016 1 96.56 41 LEU B O 1
ATOM 2093 N N . VAL B 1 42 ? -11.086 0.264 -13.219 1 97.19 42 VAL B N 1
ATOM 2094 C CA . VAL B 1 42 ? -11.023 1.706 -13.438 1 97.19 42 VAL B CA 1
ATOM 2095 C C . VAL B 1 42 ? -12.164 2.389 -12.688 1 97.19 42 VAL B C 1
ATOM 2097 O O . VAL B 1 42 ? -11.953 3.395 -12.008 1 97.19 42 VAL B O 1
ATOM 2100 N N . TRP B 1 43 ? -13.344 1.783 -12.789 1 95.44 43 TRP B N 1
ATOM 2101 C CA . TRP B 1 43 ? -14.508 2.312 -12.078 1 95.44 43 TRP B CA 1
ATOM 2102 C C . TRP B 1 43 ? -14.297 2.23 -10.57 1 95.44 43 TRP B C 1
ATOM 2104 O O . TRP B 1 43 ? -14.641 3.162 -9.836 1 95.44 43 TRP B O 1
ATOM 2114 N N . ASN B 1 44 ? -13.758 1.191 -10.148 1 95.69 44 ASN B N 1
ATOM 2115 C CA . ASN B 1 44 ? -13.492 1.014 -8.727 1 95.69 44 ASN B CA 1
ATOM 2116 C C . ASN B 1 44 ? -12.469 2.021 -8.211 1 95.69 44 ASN B C 1
ATOM 2118 O O . ASN B 1 44 ? -12.586 2.52 -7.094 1 95.69 44 ASN B O 1
ATOM 2122 N N . LEU B 1 45 ? -11.531 2.277 -9.047 1 97.12 45 LEU B N 1
ATOM 2123 C CA . LEU B 1 45 ? -10.523 3.266 -8.672 1 97.12 45 LEU B CA 1
ATOM 2124 C C . LEU B 1 45 ? -11.133 4.66 -8.602 1 97.12 45 LEU B C 1
ATOM 2126 O O . LEU B 1 45 ? -10.789 5.453 -7.719 1 97.12 45 LEU B O 1
ATOM 2130 N N . PHE B 1 46 ? -12.031 4.941 -9.531 1 96.38 46 PHE B N 1
ATOM 2131 C CA . PHE B 1 46 ? -12.75 6.211 -9.5 1 96.38 46 PHE B CA 1
ATOM 2132 C C . PHE B 1 46 ? -13.508 6.371 -8.195 1 96.38 46 PHE B C 1
ATOM 2134 O O . PHE B 1 46 ? -13.383 7.395 -7.516 1 96.38 46 PHE B O 1
ATOM 2141 N N . LEU B 1 47 ? -14.273 5.383 -7.82 1 95.06 47 LEU B N 1
ATOM 2142 C CA . LEU B 1 47 ? -15.055 5.426 -6.59 1 95.06 47 LEU B CA 1
ATOM 2143 C C . LEU B 1 47 ? -14.141 5.535 -5.371 1 95.06 47 LEU B C 1
ATOM 2145 O O . LEU B 1 47 ? -14.484 6.203 -4.395 1 95.06 47 LEU B O 1
ATOM 2149 N N . ALA B 1 48 ? -12.984 4.863 -5.449 1 96.12 48 ALA B N 1
ATOM 2150 C CA . ALA B 1 48 ? -12.016 4.879 -4.355 1 96.12 48 ALA B CA 1
ATOM 2151 C C . ALA B 1 48 ? -11.359 6.25 -4.219 1 96.12 48 ALA B C 1
ATOM 2153 O O . ALA B 1 48 ? -10.789 6.574 -3.176 1 96.12 48 ALA B O 1
ATOM 2154 N N . GLY B 1 49 ? -11.422 7.062 -5.281 1 95.94 49 GLY B N 1
ATOM 2155 C CA . GLY B 1 49 ? -10.836 8.391 -5.281 1 95.94 49 GLY B CA 1
ATOM 2156 C C . GLY B 1 49 ? -11.766 9.461 -4.746 1 95.94 49 GLY B C 1
ATOM 2157 O O . GLY B 1 49 ? -11.32 10.539 -4.359 1 95.94 49 GLY B O 1
ATOM 2158 N N . LEU B 1 50 ? -12.984 9.18 -4.613 1 96.25 50 LEU B N 1
ATOM 2159 C CA . LEU B 1 50 ? -13.992 10.156 -4.207 1 96.25 50 LEU B CA 1
ATOM 2160 C C . LEU B 1 50 ? -13.75 10.625 -2.775 1 96.25 50 LEU B C 1
ATOM 2162 O O . LEU B 1 50 ? -13.844 11.82 -2.482 1 96.25 50 LEU B O 1
ATOM 2166 N N . PRO B 1 51 ? -13.438 9.68 -1.9 1 97 51 PRO B N 1
ATOM 2167 C CA . PRO B 1 51 ? -13.172 10.133 -0.534 1 97 51 PRO B CA 1
ATOM 2168 C C . PRO B 1 51 ? -12.086 11.211 -0.471 1 97 51 PRO B C 1
ATOM 2170 O O . PRO B 1 51 ? -12.211 12.172 0.298 1 97 51 PRO B O 1
ATOM 2173 N N . TYR B 1 52 ? -11.102 11.039 -1.221 1 96.5 52 TYR B N 1
ATOM 2174 C CA . TYR B 1 52 ? -10.039 12.039 -1.231 1 96.5 52 TYR B CA 1
ATOM 2175 C C . TYR B 1 52 ? -10.562 13.383 -1.713 1 96.5 52 TYR B C 1
ATOM 2177 O O . TYR B 1 52 ? -10.266 14.422 -1.123 1 96.5 52 TYR B O 1
ATOM 2185 N N . LEU B 1 53 ? -11.367 13.383 -2.77 1 95.5 53 LEU B N 1
ATOM 2186 C CA . LEU B 1 53 ? -11.969 14.609 -3.277 1 95.5 53 LEU B CA 1
ATOM 2187 C C . LEU B 1 53 ? -12.844 15.266 -2.213 1 95.5 53 LEU B C 1
ATOM 2189 O O . LEU B 1 53 ? -12.75 16.484 -1.989 1 95.5 53 LEU B O 1
ATOM 2193 N N . PHE B 1 54 ? -13.641 14.508 -1.528 1 96.88 54 PHE B N 1
ATOM 2194 C CA . PHE B 1 54 ? -14.531 15.031 -0.498 1 96.88 54 PHE B CA 1
ATOM 2195 C C . PHE B 1 54 ? -13.727 15.594 0.671 1 96.88 54 PHE B C 1
ATOM 2197 O O . PHE B 1 54 ? -14.109 16.609 1.267 1 96.88 54 PHE B O 1
ATOM 2204 N N . SER B 1 55 ? -12.656 14.906 1.003 1 96.25 55 SER B N 1
ATOM 2205 C CA . SER B 1 55 ? -11.852 15.375 2.123 1 96.25 55 SER B CA 1
ATOM 2206 C C . SER B 1 55 ? -11.195 16.719 1.802 1 96.25 55 SER B C 1
ATOM 2208 O O . SER B 1 55 ? -11.031 17.562 2.686 1 96.25 55 SER B O 1
ATOM 2210 N N . GLN B 1 56 ? -10.82 16.922 0.545 1 93.88 56 GLN B N 1
ATOM 2211 C CA . GLN B 1 56 ? -10.25 18.203 0.139 1 93.88 56 GLN B CA 1
ATOM 2212 C C . GLN B 1 56 ? -11.273 19.328 0.295 1 93.88 56 GLN B C 1
ATOM 2214 O O . GLN B 1 56 ? -10.938 20.422 0.764 1 93.88 56 GLN B O 1
ATOM 2219 N N . VAL B 1 57 ? -12.484 19.062 -0.112 1 94.81 57 VAL B N 1
ATOM 2220 C CA . VAL B 1 57 ? -13.555 20.047 0.026 1 94.81 57 VAL B CA 1
ATOM 2221 C C . VAL B 1 57 ? -13.836 20.312 1.505 1 94.81 57 VAL B C 1
ATOM 2223 O O . VAL B 1 57 ? -14.008 21.453 1.92 1 94.81 57 VAL B O 1
ATOM 2226 N N . LEU B 1 58 ? -13.852 19.266 2.236 1 94.81 58 LEU B N 1
ATOM 2227 C CA . LEU B 1 58 ? -14.086 19.375 3.672 1 94.81 58 LEU B CA 1
ATOM 2228 C C . LEU B 1 58 ? -13.016 20.234 4.332 1 94.81 58 LEU B C 1
ATOM 2230 O O . LEU B 1 58 ? -13.336 21.094 5.156 1 94.81 58 LEU B O 1
ATOM 2234 N N . LYS B 1 59 ? -11.797 20 3.986 1 93.06 59 LYS B N 1
ATOM 2235 C CA . LYS B 1 59 ? -10.695 20.812 4.508 1 93.06 59 LYS B CA 1
ATOM 2236 C C . LYS B 1 59 ? -10.867 22.281 4.145 1 93.06 59 LYS B C 1
ATOM 2238 O O . LYS B 1 59 ? -10.633 23.156 4.973 1 93.06 59 LYS B O 1
ATOM 2243 N N . TYR B 1 60 ? -11.242 22.453 2.947 1 91.94 60 TYR B N 1
ATOM 2244 C CA . TYR B 1 60 ? -11.469 23.812 2.475 1 91.94 60 TYR B CA 1
ATOM 2245 C C . TYR B 1 60 ? -12.578 24.5 3.268 1 91.94 60 TYR B C 1
ATOM 2247 O O . TYR B 1 60 ? -12.422 25.625 3.725 1 91.94 60 TYR B O 1
ATOM 2255 N N . LEU B 1 61 ? -13.641 23.891 3.467 1 92.81 61 LEU B N 1
ATOM 2256 C CA . LEU B 1 61 ? -14.773 24.422 4.203 1 92.81 61 LEU B CA 1
ATOM 2257 C C . LEU B 1 61 ? -14.406 24.672 5.664 1 92.81 61 LEU B C 1
ATOM 2259 O O . LEU B 1 61 ? -14.828 25.672 6.254 1 92.81 61 LEU B O 1
ATOM 2263 N N . ASN B 1 62 ? -13.656 23.766 6.199 1 91.25 62 ASN B N 1
ATOM 2264 C CA . ASN B 1 62 ? -13.242 23.891 7.59 1 91.25 62 ASN B CA 1
ATOM 2265 C C . ASN B 1 62 ? -12.32 25.094 7.789 1 91.25 62 ASN B C 1
ATOM 2267 O O . ASN B 1 62 ? -12.484 25.859 8.742 1 91.25 62 ASN B O 1
ATOM 2271 N N . ASN B 1 63 ? -11.406 25.234 6.926 1 89.38 63 ASN B N 1
ATOM 2272 C CA . ASN B 1 63 ? -10.453 26.328 7.016 1 89.38 63 ASN B CA 1
ATOM 2273 C C . ASN B 1 63 ? -11.133 27.688 6.809 1 89.38 63 ASN B C 1
ATOM 2275 O O . ASN B 1 63 ? -10.727 28.688 7.402 1 89.38 63 ASN B O 1
ATOM 2279 N N . SER B 1 64 ? -12.133 27.672 6.043 1 88.38 64 SER B N 1
ATOM 2280 C CA . SER B 1 64 ? -12.836 28.922 5.758 1 88.38 64 SER B CA 1
ATOM 2281 C C . SER B 1 64 ? -13.969 29.156 6.754 1 88.38 64 SER B C 1
ATOM 2283 O O . SER B 1 64 ? -14.602 30.219 6.742 1 88.38 64 SER B O 1
ATOM 2285 N N . ASN B 1 65 ? -14.156 28.156 7.598 1 84.19 65 ASN B N 1
ATOM 2286 C CA . ASN B 1 65 ? -15.25 28.203 8.562 1 84.19 65 ASN B CA 1
ATOM 2287 C C . ASN B 1 65 ? -16.578 28.5 7.879 1 84.19 65 ASN B C 1
ATOM 2289 O O . ASN B 1 65 ? -17.391 29.281 8.391 1 84.19 65 ASN B O 1
ATOM 2293 N N . TYR B 1 66 ? -16.641 27.969 6.691 1 78.62 66 TYR B N 1
ATOM 2294 C CA . TYR B 1 66 ? -17.844 28.203 5.906 1 78.62 66 TYR B CA 1
ATOM 2295 C C . TYR B 1 66 ? -18.781 26.984 5.984 1 78.62 66 TYR B C 1
ATOM 2297 O O . TYR B 1 66 ? -18.328 25.844 5.891 1 78.62 66 TYR B O 1
ATOM 2305 N N . SER B 1 67 ? -20.094 27.297 6.309 1 86.44 67 SER B N 1
ATOM 2306 C CA . SER B 1 67 ? -21.234 26.406 6.109 1 86.44 67 SER B CA 1
ATOM 2307 C C . SER B 1 67 ? -21.094 25.141 6.945 1 86.44 67 SER B C 1
ATOM 2309 O O . SER B 1 67 ? -20.562 24.125 6.477 1 86.44 67 SER B O 1
ATOM 2311 N N . LYS B 1 68 ? -21.469 25.078 8.062 1 91.06 68 LYS B N 1
ATOM 2312 C CA . LYS B 1 68 ? -21.484 23.906 8.914 1 91.06 68 LYS B CA 1
ATOM 2313 C C . LYS B 1 68 ? -22.25 22.766 8.25 1 91.06 68 LYS B C 1
ATOM 2315 O O . LYS B 1 68 ? -21.859 21.594 8.359 1 91.06 68 LYS B O 1
ATOM 2320 N N . ILE B 1 69 ? -23.219 23.172 7.57 1 93.25 69 ILE B N 1
ATOM 2321 C CA . ILE B 1 69 ? -24.031 22.188 6.867 1 93.25 69 ILE B CA 1
ATOM 2322 C C . ILE B 1 69 ? -23.203 21.531 5.758 1 93.25 69 ILE B C 1
ATOM 2324 O O . ILE B 1 69 ? -23.25 20.312 5.582 1 93.25 69 ILE B O 1
ATOM 2328 N N . GLY B 1 70 ? -22.469 22.328 5.047 1 93.81 70 GLY B N 1
ATOM 2329 C CA . GLY B 1 70 ? -21.594 21.797 4.016 1 93.81 70 GLY B CA 1
ATOM 2330 C C . GLY B 1 70 ? -20.562 20.828 4.551 1 93.81 70 GLY B C 1
ATOM 2331 O O . GLY B 1 70 ? -20.312 19.781 3.945 1 93.81 70 GLY B O 1
ATOM 2332 N N . GLN B 1 71 ? -20.016 21.172 5.672 1 95 71 GLN B N 1
ATOM 2333 C CA . GLN B 1 71 ? -19.016 20.297 6.285 1 95 71 GLN B CA 1
ATOM 2334 C C . GLN B 1 71 ? -19.625 18.938 6.66 1 95 71 GLN B C 1
ATOM 2336 O O . GLN B 1 71 ? -19 17.891 6.449 1 95 71 GLN B O 1
ATOM 2341 N N . PHE B 1 72 ? -20.797 19.047 7.148 1 94.88 72 PHE B N 1
ATOM 2342 C CA . PHE B 1 72 ? -21.5 17.828 7.543 1 94.88 72 PHE B CA 1
ATOM 2343 C C . PHE B 1 72 ? -21.812 16.969 6.324 1 94.88 72 PHE B C 1
ATOM 2345 O O . PHE B 1 72 ? -21.641 15.75 6.359 1 94.88 72 PHE B O 1
ATOM 2352 N N . VAL B 1 73 ? -22.234 17.562 5.312 1 95.12 73 VAL B N 1
ATOM 2353 C CA . VAL B 1 73 ? -22.594 16.859 4.09 1 95.12 73 VAL B CA 1
ATOM 2354 C C . VAL B 1 73 ? -21.375 16.188 3.484 1 95.12 73 VAL B C 1
ATOM 2356 O O . VAL B 1 73 ? -21.406 15 3.168 1 95.12 73 VAL B O 1
ATOM 2359 N N . PHE B 1 74 ? -20.266 16.875 3.404 1 96.12 74 PHE B N 1
ATOM 2360 C CA . PHE B 1 74 ? -19.078 16.328 2.764 1 96.12 74 PHE B CA 1
ATOM 2361 C C . PHE B 1 74 ? -18.406 15.305 3.664 1 96.12 74 PHE B C 1
ATOM 2363 O O . PHE B 1 74 ? -17.781 14.359 3.178 1 96.12 74 PHE B O 1
ATOM 2370 N N . PHE B 1 75 ? -18.547 15.5 4.938 1 96.75 75 PHE B N 1
ATOM 2371 C CA . PHE B 1 75 ? -18.078 14.469 5.855 1 96.75 75 PHE B CA 1
ATOM 2372 C C . PHE B 1 75 ? -18.875 13.18 5.66 1 96.75 75 PHE B C 1
ATOM 2374 O O . PHE B 1 75 ? -18.297 12.094 5.613 1 96.75 75 PHE B O 1
ATOM 2381 N N . GLY B 1 76 ? -20.172 13.352 5.59 1 95.56 76 GLY B N 1
ATOM 2382 C CA . GLY B 1 76 ? -21.031 12.203 5.348 1 95.56 76 GLY B CA 1
ATOM 2383 C C . GLY B 1 76 ? -20.734 11.5 4.039 1 95.56 76 GLY B C 1
ATOM 2384 O O . GLY B 1 76 ? -20.688 10.266 3.984 1 95.56 76 GLY B O 1
ATOM 2385 N N . MET B 1 77 ? -20.562 12.273 2.988 1 95.94 77 MET B N 1
ATOM 2386 C CA . MET B 1 77 ? -20.219 11.703 1.688 1 95.94 77 MET B CA 1
ATOM 2387 C C . MET B 1 77 ? -18.875 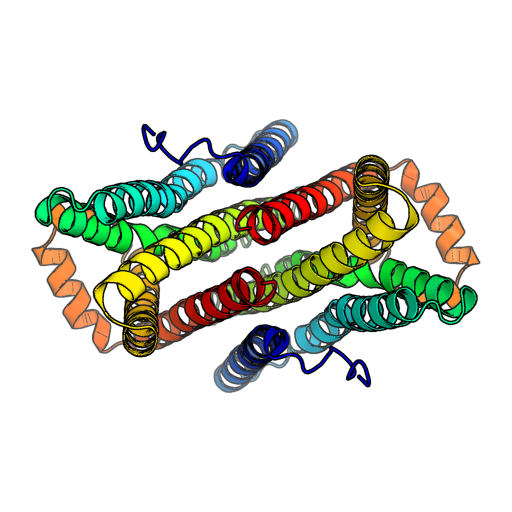10.977 1.755 1 95.94 77 MET B C 1
ATOM 2389 O O . MET B 1 77 ? -18.719 9.898 1.176 1 95.94 77 MET B O 1
ATOM 2393 N N . TRP B 1 78 ? -17.953 11.594 2.404 1 97.19 78 TRP B N 1
ATOM 2394 C CA . TRP B 1 78 ? -16.641 10.984 2.602 1 97.19 78 TRP B CA 1
ATOM 2395 C C . TRP B 1 78 ? -16.766 9.617 3.264 1 97.19 78 TRP B C 1
ATOM 2397 O O . TRP B 1 78 ? -16.219 8.625 2.775 1 97.19 78 TRP B O 1
ATOM 2407 N N . LEU B 1 79 ? -17.531 9.602 4.336 1 95.94 79 LEU B N 1
ATOM 2408 C CA . LEU B 1 79 ? -17.719 8.367 5.098 1 95.94 79 LEU B CA 1
ATOM 2409 C C . LEU B 1 79 ? -18.422 7.309 4.258 1 95.94 79 LEU B C 1
ATOM 2411 O O . LEU B 1 79 ? -18.062 6.133 4.301 1 95.94 79 LEU B O 1
ATOM 2415 N N . LEU B 1 80 ? -19.359 7.719 3.479 1 94.06 80 LEU B N 1
ATOM 2416 C CA . LEU B 1 80 ? -20.156 6.82 2.652 1 94.06 80 LEU B CA 1
ATOM 2417 C C . LEU B 1 80 ? -19.297 6.145 1.592 1 94.06 80 LEU B C 1
ATOM 2419 O O . LEU B 1 80 ? -19.5 4.977 1.262 1 94.06 80 LEU B O 1
ATOM 2423 N N . PHE B 1 81 ? -18.328 6.875 1.113 1 96.31 81 PHE B N 1
ATOM 2424 C CA . PHE B 1 81 ? -17.562 6.355 -0.014 1 96.31 81 PHE B CA 1
ATOM 2425 C C . PHE B 1 81 ? -16.219 5.82 0.448 1 96.31 81 PHE B C 1
ATOM 2427 O O . PHE B 1 81 ? -15.484 5.199 -0.329 1 96.31 81 PHE B O 1
ATOM 2434 N N . LEU B 1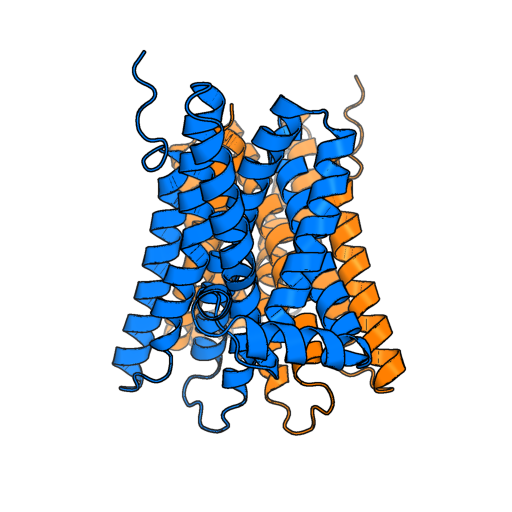 82 ? -15.875 5.953 1.683 1 96.62 82 LEU B N 1
ATOM 2435 C CA . LEU B 1 82 ? -14.57 5.543 2.189 1 96.62 82 LEU B CA 1
ATOM 2436 C C . LEU B 1 82 ? -14.367 4.043 2.006 1 96.62 82 LEU B C 1
ATOM 2438 O O . LEU B 1 82 ? -13.281 3.604 1.632 1 96.62 82 LEU B O 1
ATOM 2442 N N . PRO B 1 83 ? -15.391 3.213 2.205 1 96.06 83 PRO B N 1
ATOM 2443 C CA . PRO B 1 83 ? -15.203 1.768 2.076 1 96.06 83 PRO B CA 1
ATOM 2444 C C . PRO B 1 83 ? -14.742 1.355 0.678 1 96.06 83 PRO B C 1
ATOM 2446 O O . PRO B 1 83 ? -14.195 0.265 0.501 1 96.06 83 PRO B O 1
ATOM 2449 N N . ASN B 1 84 ? -14.977 2.203 -0.347 1 95.69 84 ASN B N 1
ATOM 2450 C CA . ASN B 1 84 ? -14.594 1.871 -1.716 1 95.69 84 ASN B CA 1
ATOM 2451 C C . ASN B 1 84 ? -13.078 1.779 -1.866 1 95.69 84 ASN B C 1
ATOM 2453 O O . ASN B 1 84 ? -12.578 1.122 -2.781 1 95.69 84 ASN B O 1
ATOM 2457 N N . SER B 1 85 ? -12.352 2.438 -0.96 1 96.19 85 SER B N 1
ATOM 2458 C CA . SER B 1 85 ? -10.898 2.447 -1.027 1 96.19 85 SER B CA 1
ATOM 2459 C C . SER B 1 85 ? -10.32 1.081 -0.675 1 96.19 85 SER B C 1
ATOM 2461 O O . SER B 1 85 ? -9.617 0.469 -1.486 1 96.19 85 SER B O 1
ATOM 2463 N N . PRO B 1 86 ? -10.602 0.563 0.508 1 96 86 PRO B N 1
ATOM 2464 C CA . PRO B 1 86 ? -10.055 -0.763 0.819 1 96 86 PRO B CA 1
ATOM 2465 C C . PRO B 1 86 ? -10.797 -1.886 0.093 1 96 86 PRO B C 1
ATOM 2467 O O . PRO B 1 86 ? -10.305 -3.014 0.028 1 96 86 PRO B O 1
ATOM 2470 N N . TYR B 1 87 ? -12.023 -1.622 -0.459 1 95.44 87 TYR B N 1
ATOM 2471 C CA . TYR B 1 87 ? -12.828 -2.621 -1.149 1 95.44 87 TYR B CA 1
ATOM 2472 C C . TYR B 1 87 ? -12.07 -3.221 -2.326 1 95.44 87 TYR B C 1
ATOM 2474 O O . TYR B 1 87 ? -12.227 -4.402 -2.641 1 95.44 87 TYR B O 1
ATOM 2482 N N . ILE B 1 88 ? -11.219 -2.42 -2.938 1 95.44 88 ILE B N 1
ATOM 2483 C CA . ILE B 1 88 ? -10.484 -2.85 -4.121 1 95.44 88 ILE B CA 1
ATOM 2484 C C . ILE B 1 88 ? -9.57 -4.02 -3.768 1 95.44 88 ILE B C 1
ATOM 2486 O O . ILE B 1 88 ? -9.234 -4.836 -4.629 1 95.44 88 ILE B O 1
ATOM 2490 N N . ILE B 1 89 ? -9.18 -4.109 -2.551 1 95.25 89 ILE B N 1
ATOM 2491 C CA . ILE B 1 89 ? -8.367 -5.23 -2.094 1 95.25 89 ILE B CA 1
ATOM 2492 C C . ILE B 1 89 ? -9.094 -6.543 -2.359 1 95.25 89 ILE B C 1
ATOM 2494 O O . ILE B 1 89 ? -8.484 -7.535 -2.748 1 95.25 89 ILE B O 1
ATOM 2498 N N . THR B 1 90 ? -10.422 -6.59 -2.244 1 93.25 90 THR B N 1
ATOM 2499 C CA . THR B 1 90 ? -11.203 -7.809 -2.4 1 93.25 90 THR B CA 1
ATOM 2500 C C . THR B 1 90 ? -11.266 -8.227 -3.865 1 93.25 90 THR B C 1
ATOM 2502 O O . THR B 1 90 ? -11.625 -9.367 -4.176 1 93.25 90 THR B O 1
ATOM 2505 N N . ASP B 1 91 ? -10.906 -7.328 -4.773 1 92.38 91 ASP B N 1
ATOM 2506 C CA . ASP B 1 91 ? -10.906 -7.668 -6.195 1 92.38 91 ASP B CA 1
ATOM 2507 C C . ASP B 1 91 ? -9.812 -8.68 -6.52 1 92.38 91 ASP B C 1
ATOM 2509 O O . ASP B 1 91 ? -9.797 -9.258 -7.605 1 92.38 91 ASP B O 1
ATOM 2513 N N . LEU B 1 92 ? -8.945 -8.93 -5.574 1 90.5 92 LEU B N 1
ATOM 2514 C CA . LEU B 1 92 ? -7.902 -9.938 -5.746 1 90.5 92 LEU B CA 1
ATOM 2515 C C . LEU B 1 92 ? -8.508 -11.32 -5.93 1 90.5 92 LEU B C 1
ATOM 2517 O O . LEU B 1 92 ? -7.84 -12.242 -6.398 1 90.5 92 LEU B O 1
ATOM 2521 N N . ILE B 1 93 ? -9.719 -11.484 -5.562 1 86.75 93 ILE B N 1
ATOM 2522 C CA . ILE B 1 93 ? -10.398 -12.766 -5.707 1 86.75 93 ILE B CA 1
ATOM 2523 C C . ILE B 1 93 ? -10.492 -13.141 -7.184 1 86.75 93 ILE B C 1
ATOM 2525 O O . ILE B 1 93 ? -10.57 -14.32 -7.527 1 86.75 93 ILE B O 1
ATOM 2529 N N . HIS B 1 94 ? -10.562 -12.156 -8.008 1 85.56 94 HIS B N 1
ATOM 2530 C CA . HIS B 1 94 ? -10.703 -12.398 -9.445 1 85.56 94 HIS B CA 1
ATOM 2531 C C . HIS B 1 94 ? -9.445 -13.047 -10.016 1 85.56 94 HIS B C 1
ATOM 2533 O O . HIS B 1 94 ? -9.469 -13.57 -11.133 1 85.56 94 HIS B O 1
ATOM 2539 N N . LEU B 1 95 ? -8.391 -13.031 -9.281 1 82.81 95 LEU B N 1
ATOM 2540 C CA . LEU B 1 95 ? -7.156 -13.68 -9.711 1 82.81 95 LEU B CA 1
ATOM 2541 C C . LEU B 1 95 ? -7.309 -15.195 -9.711 1 82.81 95 LEU B C 1
ATOM 2543 O O . LEU B 1 95 ? -6.5 -15.906 -10.312 1 82.81 95 LEU B O 1
ATOM 2547 N N . GLN B 1 96 ? -8.234 -15.695 -9.055 1 75.31 96 GLN B N 1
ATOM 2548 C CA . GLN B 1 96 ? -8.469 -17.141 -8.992 1 75.31 96 GLN B CA 1
ATOM 2549 C C . GLN B 1 96 ? -9.023 -17.656 -10.312 1 75.31 96 GLN B C 1
ATOM 2551 O O . GLN B 1 96 ? -9.094 -18.875 -10.523 1 75.31 96 GLN B O 1
ATOM 2556 N N . ASN B 1 97 ? -9.25 -16.75 -11.234 1 66.38 97 ASN B N 1
ATOM 2557 C CA . ASN B 1 97 ? -9.797 -17.219 -12.5 1 66.38 97 ASN B CA 1
ATOM 2558 C C . ASN B 1 97 ? -8.766 -18 -13.312 1 66.38 97 ASN B C 1
ATOM 2560 O O . ASN B 1 97 ? -7.648 -17.516 -13.523 1 66.38 97 ASN B O 1
ATOM 2564 N N . GLU B 1 98 ? -8.773 -19.344 -13.289 1 58.69 98 GLU B N 1
ATOM 2565 C CA . GLU B 1 98 ? -7.941 -20.406 -13.852 1 58.69 98 GLU B CA 1
ATOM 2566 C C . GLU B 1 98 ? -7.438 -20.031 -15.242 1 58.69 98 GLU B C 1
ATOM 2568 O O . GLU B 1 98 ? -6.375 -20.5 -15.664 1 58.69 98 GLU B O 1
ATOM 2573 N N . ASN B 1 99 ? -7.957 -19.125 -15.945 1 58.59 99 ASN B N 1
ATOM 2574 C CA . ASN B 1 99 ? -7.578 -18.984 -17.344 1 58.59 99 ASN B CA 1
ATOM 2575 C C . ASN B 1 99 ? -6.625 -17.812 -17.547 1 58.59 99 ASN B C 1
ATOM 2577 O O . ASN B 1 99 ? -6.473 -17.312 -18.672 1 58.59 99 ASN B O 1
ATOM 2581 N N . ALA B 1 100 ? -5.809 -17.594 -16.422 1 62.28 100 ALA B N 1
ATOM 2582 C CA . ALA B 1 100 ? -5.023 -16.375 -16.641 1 62.28 100 ALA B CA 1
ATOM 2583 C C . ALA B 1 100 ? -3.711 -16.703 -17.344 1 62.28 100 ALA B C 1
ATOM 2585 O O . ALA B 1 100 ? -2.945 -17.547 -16.906 1 62.28 100 ALA B O 1
ATOM 2586 N N . THR B 1 101 ? -3.525 -16.266 -18.672 1 63.94 101 THR B N 1
ATOM 2587 C CA . THR B 1 101 ? -2.324 -16.422 -19.484 1 63.94 101 THR B CA 1
ATOM 2588 C C . THR B 1 101 ? -1.184 -15.57 -18.938 1 63.94 101 THR B C 1
ATOM 2590 O O . THR B 1 101 ? -0.024 -15.984 -18.953 1 63.94 101 THR B O 1
ATOM 2593 N N . LEU B 1 102 ? -1.477 -14.461 -18.359 1 83.31 102 LEU B N 1
ATOM 2594 C CA . LEU B 1 102 ? -0.483 -13.531 -17.812 1 83.31 102 LEU B CA 1
ATOM 2595 C C . LEU B 1 102 ? -0.684 -13.328 -16.328 1 83.31 102 LEU B C 1
ATOM 2597 O O . LEU B 1 102 ? -0.982 -12.219 -15.875 1 83.31 102 LEU B O 1
ATOM 2601 N N . VAL B 1 103 ? -0.3 -14.359 -15.625 1 84.5 103 VAL B N 1
ATOM 2602 C CA . VAL B 1 103 ? -0.642 -14.461 -14.211 1 84.5 103 VAL B CA 1
ATOM 2603 C C . VAL B 1 103 ? 0.038 -13.344 -13.43 1 84.5 103 VAL B C 1
ATOM 2605 O O . VAL B 1 103 ? -0.615 -12.617 -12.672 1 84.5 103 VAL B O 1
ATOM 2608 N N . TRP B 1 104 ? 1.336 -13.172 -13.688 1 86.12 104 TRP B N 1
ATOM 2609 C CA . TRP B 1 104 ? 2.07 -12.18 -12.906 1 86.12 104 TRP B CA 1
ATOM 2610 C C . TRP B 1 104 ? 1.568 -10.773 -13.195 1 86.12 104 TRP B C 1
ATOM 2612 O O . TRP B 1 104 ? 1.501 -9.93 -12.297 1 86.12 104 TRP B O 1
ATOM 2622 N N . LEU B 1 105 ? 1.234 -10.477 -14.414 1 89.19 105 LEU B N 1
ATOM 2623 C CA . LEU B 1 105 ? 0.75 -9.148 -14.773 1 89.19 105 LEU B CA 1
ATOM 2624 C C . LEU B 1 105 ? -0.619 -8.883 -14.156 1 89.19 105 LEU B C 1
ATOM 2626 O O . LEU B 1 105 ? -0.886 -7.777 -13.68 1 89.19 105 LEU B O 1
ATOM 2630 N N . ASP B 1 106 ? -1.459 -9.906 -14.156 1 91.38 106 ASP B N 1
ATOM 2631 C CA . ASP B 1 106 ? -2.781 -9.773 -13.555 1 91.38 106 ASP B CA 1
ATOM 2632 C C . ASP B 1 106 ? -2.674 -9.5 -12.055 1 91.38 106 ASP B C 1
ATOM 2634 O O . ASP B 1 106 ? -3.395 -8.656 -11.523 1 91.38 106 ASP B O 1
ATOM 2638 N N . LEU B 1 107 ? -1.807 -10.211 -11.461 1 90.75 107 LEU B N 1
ATOM 2639 C CA . LEU B 1 107 ? -1.595 -10.031 -10.023 1 90.75 107 LEU B CA 1
ATOM 2640 C C . LEU B 1 107 ? -1.107 -8.617 -9.727 1 90.75 107 LEU B C 1
ATOM 2642 O O . LEU B 1 107 ? -1.614 -7.961 -8.812 1 90.75 107 LEU B O 1
ATOM 2646 N N . LEU B 1 108 ? -0.157 -8.156 -10.492 1 93.31 108 LEU B N 1
ATOM 2647 C CA . LEU B 1 108 ? 0.385 -6.82 -10.281 1 93.31 108 LEU B CA 1
ATOM 2648 C C . LEU B 1 108 ? -0.668 -5.758 -10.578 1 93.31 108 LEU B C 1
ATOM 2650 O O . LEU B 1 108 ? -0.77 -4.762 -9.859 1 93.31 108 LEU B O 1
ATOM 2654 N N . LEU B 1 109 ? -1.381 -6.023 -11.617 1 94.81 109 LEU B N 1
ATOM 2655 C CA . LEU B 1 109 ? -2.426 -5.094 -12.031 1 94.81 109 LEU B CA 1
ATOM 2656 C C . LEU B 1 109 ? -3.412 -4.844 -10.898 1 94.81 109 LEU B C 1
ATOM 2658 O O . LEU B 1 109 ? -3.637 -3.697 -10.5 1 94.81 109 LEU B O 1
ATOM 2662 N N . VAL B 1 110 ? -3.969 -5.875 -10.344 1 94.88 110 VAL B N 1
ATOM 2663 C CA . VAL B 1 110 ? -4.965 -5.734 -9.281 1 94.88 110 VAL B CA 1
ATOM 2664 C C . VAL B 1 110 ? -4.32 -5.129 -8.039 1 94.88 110 VAL B C 1
ATOM 2666 O O . VAL B 1 110 ? -4.926 -4.301 -7.359 1 94.88 110 VAL B O 1
ATOM 2669 N N . PHE B 1 111 ? -3.133 -5.531 -7.801 1 95.81 111 PHE B N 1
ATOM 2670 C CA . PHE B 1 111 ? -2.422 -4.984 -6.652 1 95.81 111 PHE B CA 1
ATOM 2671 C C . PHE B 1 111 ? -2.234 -3.48 -6.797 1 95.81 111 PHE B C 1
ATOM 2673 O O . PHE B 1 111 ? -2.434 -2.727 -5.844 1 95.81 111 PHE B O 1
ATOM 2680 N N . VAL B 1 112 ? -1.794 -3.025 -7.945 1 97.12 112 VAL B N 1
ATOM 2681 C CA . VAL B 1 112 ? -1.555 -1.611 -8.211 1 97.12 112 VAL B CA 1
ATOM 2682 C C . VAL B 1 112 ? -2.838 -0.816 -7.98 1 97.12 112 VAL B C 1
ATOM 2684 O O . VAL B 1 112 ? -2.818 0.223 -7.316 1 97.12 112 VAL B O 1
ATOM 2687 N N . TYR B 1 113 ? -3.908 -1.278 -8.492 1 97.75 113 TYR B N 1
ATOM 2688 C CA . TYR B 1 113 ? -5.184 -0.598 -8.289 1 97.75 113 TYR B CA 1
ATOM 2689 C C . TYR B 1 113 ? -5.559 -0.574 -6.812 1 97.75 113 TYR B C 1
ATOM 2691 O O . TYR B 1 113 ? -6.039 0.441 -6.305 1 97.75 113 TYR B O 1
ATOM 2699 N N . ALA B 1 114 ? -5.332 -1.665 -6.148 1 97.31 114 ALA B N 1
ATOM 2700 C CA . ALA B 1 114 ? -5.664 -1.76 -4.73 1 97.31 114 ALA B CA 1
ATOM 2701 C C . ALA B 1 114 ? -4.828 -0.784 -3.906 1 97.31 114 ALA B C 1
ATOM 2703 O O . ALA B 1 114 ? -5.355 -0.069 -3.053 1 97.31 114 ALA B O 1
ATOM 2704 N N . ILE B 1 115 ? -3.543 -0.747 -4.156 1 96.88 115 ILE B N 1
ATOM 2705 C CA . ILE B 1 115 ? -2.664 0.078 -3.334 1 96.88 115 ILE B CA 1
ATOM 2706 C C . ILE B 1 115 ? -2.926 1.555 -3.619 1 96.88 115 ILE B C 1
ATOM 2708 O O . ILE B 1 115 ? -2.877 2.387 -2.711 1 96.88 115 ILE B O 1
ATOM 2712 N N . ILE B 1 116 ? -3.139 1.92 -4.836 1 96.19 116 ILE B N 1
ATOM 2713 C CA . ILE B 1 116 ? -3.416 3.312 -5.168 1 96.19 116 ILE B CA 1
ATOM 2714 C C . ILE B 1 116 ? -4.746 3.736 -4.543 1 96.19 116 ILE B C 1
ATOM 2716 O O . ILE B 1 116 ? -4.848 4.816 -3.957 1 96.19 116 ILE B O 1
ATOM 2720 N N . GLY B 1 117 ? -5.777 2.891 -4.703 1 97.12 117 GLY B N 1
ATOM 2721 C CA . GLY B 1 117 ? -7.035 3.166 -4.027 1 97.12 117 GLY B CA 1
ATOM 2722 C C . GLY B 1 117 ? -6.879 3.326 -2.525 1 97.12 117 GLY B C 1
ATOM 2723 O O . GLY B 1 117 ? -7.449 4.246 -1.932 1 97.12 117 GLY B O 1
ATOM 2724 N N . LEU B 1 118 ? -6.133 2.473 -1.989 1 96.69 118 LEU B N 1
ATOM 2725 C CA . LEU B 1 118 ? -5.895 2.506 -0.551 1 96.69 118 LEU B CA 1
ATOM 2726 C C . LEU B 1 118 ? -5.176 3.787 -0.147 1 96.69 118 LEU B C 1
ATOM 2728 O O . LEU B 1 118 ? -5.523 4.41 0.858 1 96.69 118 LEU B O 1
ATOM 2732 N N . LEU B 1 119 ? -4.191 4.164 -0.899 1 95 119 LEU B N 1
ATOM 2733 C CA . LEU B 1 119 ? -3.449 5.387 -0.608 1 95 119 LEU B CA 1
ATOM 2734 C C . LEU B 1 119 ? -4.363 6.605 -0.665 1 95 119 LEU B C 1
ATOM 2736 O O . LEU B 1 119 ? -4.285 7.484 0.196 1 95 119 LEU B O 1
ATOM 2740 N N . LEU B 1 120 ? -5.188 6.625 -1.651 1 96.19 120 LEU B N 1
ATOM 2741 C CA . LEU B 1 120 ? -6.148 7.715 -1.755 1 96.19 120 LEU B CA 1
ATOM 2742 C C . LEU B 1 120 ? -7.035 7.777 -0.516 1 96.19 120 LEU B C 1
ATOM 2744 O O . LEU B 1 120 ? -7.266 8.852 0.037 1 96.19 120 LEU B O 1
ATOM 2748 N N . GLY B 1 121 ? -7.492 6.641 -0.122 1 96.94 121 GLY B N 1
ATOM 2749 C CA . GLY B 1 121 ? -8.289 6.566 1.093 1 96.94 121 GLY B CA 1
ATOM 2750 C C . GLY B 1 121 ? -7.531 7.004 2.33 1 96.94 121 GLY B C 1
ATOM 2751 O O . GLY B 1 121 ? -8.055 7.766 3.148 1 96.94 121 GLY B O 1
ATOM 2752 N N . LEU B 1 122 ? -6.352 6.598 2.434 1 96.31 122 LEU B N 1
ATOM 2753 C CA . LEU B 1 122 ? -5.535 6.902 3.605 1 96.31 122 LEU B CA 1
ATOM 2754 C C . LEU B 1 122 ? -5.227 8.398 3.678 1 96.31 122 LEU B C 1
ATOM 2756 O O . LEU B 1 122 ? -5.293 9 4.754 1 96.31 122 LEU B O 1
ATOM 2760 N N . PHE B 1 123 ? -4.883 8.977 2.578 1 94.56 123 PHE B N 1
ATOM 2761 C CA . PHE B 1 123 ? -4.629 10.414 2.564 1 94.56 123 PHE B CA 1
ATOM 2762 C C . PHE B 1 123 ? -5.895 11.188 2.914 1 94.56 123 PHE B C 1
ATOM 2764 O O . PHE B 1 123 ? -5.836 12.203 3.605 1 94.56 123 PHE B O 1
ATOM 2771 N N . SER B 1 124 ? -7.012 10.672 2.422 1 96.56 124 SER B N 1
ATOM 2772 C CA . SER B 1 124 ? -8.273 11.305 2.783 1 96.56 124 SER B CA 1
ATOM 2773 C C . SER B 1 124 ? -8.531 11.211 4.285 1 96.56 124 SER B C 1
ATOM 2775 O O . SER B 1 124 ? -9.062 12.141 4.887 1 96.56 124 SER B O 1
ATOM 2777 N N . MET B 1 125 ? -8.188 10.125 4.859 1 97.12 125 MET B N 1
ATOM 2778 C CA . MET B 1 125 ? -8.367 9.922 6.293 1 97.12 125 MET B CA 1
ATOM 2779 C C . MET B 1 125 ? -7.492 10.891 7.09 1 97.12 125 MET B C 1
ATOM 2781 O O . MET B 1 125 ? -7.914 11.398 8.133 1 97.12 125 MET B O 1
ATOM 2785 N N . ILE B 1 126 ? -6.309 11.102 6.645 1 94.75 126 ILE B N 1
ATOM 2786 C CA . ILE B 1 126 ? -5.414 12.055 7.301 1 94.75 126 ILE B CA 1
ATOM 2787 C C . ILE B 1 126 ? -6.027 13.453 7.262 1 94.75 126 ILE B C 1
ATOM 2789 O O . ILE B 1 126 ? -6.016 14.172 8.266 1 94.75 126 ILE B O 1
ATOM 2793 N N . ASP B 1 127 ? -6.527 13.828 6.121 1 94.38 127 ASP B N 1
ATOM 2794 C CA . ASP B 1 127 ? -7.188 15.117 5.988 1 94.38 127 ASP B CA 1
ATOM 2795 C C . ASP B 1 127 ? -8.352 15.25 6.973 1 94.38 127 ASP B C 1
ATOM 2797 O O . ASP B 1 127 ? -8.461 16.25 7.684 1 94.38 127 ASP B O 1
ATOM 2801 N N . VAL B 1 128 ? -9.148 14.258 7 1 96.56 128 VAL B N 1
ATOM 2802 C CA . VAL B 1 128 ? -10.328 14.281 7.863 1 96.56 128 VAL B CA 1
ATOM 2803 C C . VAL B 1 128 ? -9.891 14.289 9.328 1 96.56 128 VAL B C 1
ATOM 2805 O O . VAL B 1 128 ? -10.5 14.961 10.156 1 96.56 128 VAL B O 1
ATOM 2808 N N . TYR B 1 129 ? -8.867 13.523 9.609 1 96.5 129 TYR B N 1
ATOM 2809 C CA . TYR B 1 129 ? -8.312 13.523 10.961 1 96.5 129 TYR B CA 1
ATOM 2810 C C . TYR B 1 129 ? -7.953 14.938 11.391 1 96.5 129 TYR B C 1
ATOM 2812 O O . TYR B 1 129 ? -8.258 15.344 12.516 1 96.5 129 TYR B O 1
ATOM 2820 N N . HIS B 1 130 ? -7.316 15.664 10.523 1 94.5 130 HIS B N 1
ATOM 2821 C CA . HIS B 1 130 ? -6.898 17.016 10.859 1 94.5 130 HIS B CA 1
ATOM 2822 C C . HIS B 1 130 ? -8.109 17.938 11.055 1 94.5 130 HIS B C 1
ATOM 2824 O O . HIS B 1 130 ? -8.078 18.828 11.906 1 94.5 130 HIS B O 1
ATOM 2830 N N . VAL B 1 131 ? -9.102 17.766 10.281 1 94.94 131 VAL B N 1
ATOM 2831 C CA . VAL B 1 131 ? -10.336 18.516 10.461 1 94.94 131 VAL B CA 1
ATOM 2832 C C . VAL B 1 131 ? -10.938 18.203 11.828 1 94.94 131 VAL B C 1
ATOM 2834 O O . VAL B 1 131 ? -11.312 19.109 12.57 1 94.94 131 VAL B O 1
ATOM 2837 N N . LEU B 1 132 ? -10.992 16.922 12.172 1 95.81 132 LEU B N 1
ATOM 2838 C CA . LEU B 1 132 ? -11.539 16.5 13.453 1 95.81 132 LEU B CA 1
ATOM 2839 C C . LEU B 1 132 ? -10.688 17.016 14.609 1 95.81 132 LEU B C 1
ATOM 2841 O O . LEU B 1 132 ? -11.227 17.453 15.633 1 95.81 132 LEU B O 1
ATOM 2845 N N . LYS B 1 133 ? -9.414 16.953 14.375 1 95.44 133 LYS B N 1
ATOM 2846 C CA . LYS B 1 133 ? -8.492 17.438 15.398 1 95.44 133 LYS B CA 1
ATOM 2847 C C . LYS B 1 133 ? -8.68 18.938 15.641 1 95.44 133 LYS B C 1
ATOM 2849 O O . LYS B 1 133 ? -8.609 19.391 16.781 1 95.44 133 LYS B O 1
ATOM 2854 N N . SER B 1 134 ? -8.898 19.672 14.586 1 93.31 134 SER B N 1
ATOM 2855 C CA . SER B 1 134 ? -9.078 21.109 14.695 1 93.31 134 SER B CA 1
ATOM 2856 C C . SER B 1 134 ? -10.383 21.453 15.422 1 93.31 134 SER B C 1
ATOM 2858 O O . SER B 1 134 ? -10.477 22.484 16.094 1 93.31 134 SER B O 1
ATOM 2860 N N . LYS B 1 135 ? -11.312 20.688 15.328 1 92.38 135 LYS B N 1
ATOM 2861 C CA . LYS B 1 135 ? -12.617 20.938 15.93 1 92.38 135 LYS B CA 1
ATOM 2862 C C . LYS B 1 135 ? -12.672 20.406 17.359 1 92.38 135 LYS B C 1
ATOM 2864 O O . LYS B 1 135 ? -13.367 20.984 18.219 1 92.38 135 LYS B O 1
ATOM 2869 N N . TYR B 1 136 ? -12 19.453 17.594 1 93.31 136 TYR B N 1
ATOM 2870 C CA . TYR B 1 136 ? -12 18.828 18.922 1 93.31 136 TYR B CA 1
ATOM 2871 C C . TYR B 1 136 ? -10.594 18.812 19.516 1 93.31 136 TYR B C 1
ATOM 2873 O O . TYR B 1 136 ? -9.938 19.844 19.625 1 93.31 136 TYR B O 1
ATOM 2881 N N . ASN B 1 137 ? -9.906 17.672 19.703 1 94.44 137 ASN B N 1
ATOM 2882 C CA . ASN B 1 137 ? -8.516 17.469 20.109 1 94.44 137 ASN B CA 1
ATOM 2883 C C . ASN B 1 137 ? -7.949 16.172 19.531 1 94.44 137 ASN B C 1
ATOM 2885 O O . ASN B 1 137 ? -8.672 15.406 18.891 1 94.44 137 ASN B O 1
ATOM 2889 N N . ALA B 1 138 ? -6.805 16 19.672 1 94.12 138 ALA B N 1
ATOM 2890 C CA . ALA B 1 138 ? -6.086 14.891 19.062 1 94.12 138 ALA B CA 1
ATOM 2891 C C . ALA B 1 138 ? -6.594 13.555 19.594 1 94.12 138 ALA B C 1
ATOM 2893 O O . ALA B 1 138 ? -6.77 12.602 18.828 1 94.12 138 ALA B O 1
ATOM 2894 N N . LYS B 1 139 ? -6.801 13.5 20.859 1 95 139 LYS B N 1
ATOM 2895 C CA . LYS B 1 139 ? -7.25 12.258 21.484 1 95 139 LYS B CA 1
ATOM 2896 C C . LYS B 1 139 ? -8.609 11.828 20.938 1 95 139 LYS B C 1
ATOM 2898 O O . LYS B 1 139 ? -8.789 10.68 20.531 1 95 139 LYS B O 1
ATOM 2903 N N . ASN B 1 140 ? -9.516 12.766 20.906 1 95.69 140 ASN B N 1
ATOM 2904 C CA . ASN B 1 140 ? -10.852 12.492 20.391 1 95.69 140 ASN B CA 1
ATOM 2905 C C . ASN B 1 140 ? -10.82 12.172 18.906 1 95.69 140 ASN B C 1
ATOM 2907 O O . ASN B 1 140 ? -11.57 11.312 18.438 1 95.69 140 ASN B O 1
ATOM 2911 N N . ALA B 1 141 ? -9.992 12.875 18.203 1 96.38 141 ALA B N 1
ATOM 2912 C CA . ALA B 1 141 ? -9.867 12.625 16.766 1 96.38 141 ALA B CA 1
ATOM 2913 C C . ALA B 1 141 ? -9.398 11.195 16.5 1 96.38 141 ALA B C 1
ATOM 2915 O O . ALA B 1 141 ? -9.93 10.523 15.609 1 96.38 141 ALA B O 1
ATOM 2916 N N . HIS B 1 142 ? -8.477 10.734 17.297 1 94.69 142 HIS B N 1
ATOM 2917 C CA . HIS B 1 142 ? -7.996 9.367 17.141 1 94.69 142 HIS B CA 1
ATOM 2918 C C . HIS B 1 142 ? -9.094 8.359 17.453 1 94.69 142 HIS B C 1
ATOM 2920 O O . HIS B 1 142 ? -9.258 7.363 16.75 1 94.69 142 HIS B O 1
ATOM 2926 N N . PHE B 1 143 ? -9.758 8.633 18.469 1 95.5 143 PHE B N 1
ATOM 2927 C CA . PHE B 1 143 ? -10.852 7.754 18.875 1 95.5 143 PHE B CA 1
ATOM 2928 C C . PHE B 1 143 ? -11.914 7.68 17.781 1 95.5 143 PHE B C 1
ATOM 2930 O O . PHE B 1 143 ? -12.398 6.594 17.453 1 95.5 143 PHE B O 1
ATOM 2937 N N . PHE B 1 144 ? -12.211 8.805 17.25 1 95.94 144 PHE B N 1
ATOM 2938 C CA . PHE B 1 144 ? -13.195 8.852 16.172 1 95.94 144 PHE B CA 1
ATOM 2939 C C . PHE B 1 144 ? -12.703 8.086 14.953 1 95.94 144 PHE B C 1
ATOM 2941 O O . PHE B 1 144 ? -13.477 7.379 14.297 1 95.94 144 PHE B O 1
ATOM 2948 N N . MET B 1 145 ? -11.43 8.219 14.695 1 97.12 145 MET B N 1
ATOM 2949 C CA . MET B 1 145 ? -10.867 7.551 13.531 1 97.12 145 MET B CA 1
ATOM 2950 C C . MET B 1 145 ? -10.969 6.035 13.664 1 97.12 145 MET B C 1
ATOM 2952 O O . MET B 1 145 ? -11.172 5.332 12.68 1 97.12 145 MET B O 1
ATOM 2956 N N . ILE B 1 146 ? -10.836 5.555 14.898 1 97 146 ILE B N 1
ATOM 2957 C CA . ILE B 1 146 ? -10.961 4.121 15.141 1 97 146 ILE B CA 1
ATOM 2958 C C . ILE B 1 146 ? -12.367 3.658 14.766 1 97 146 ILE B C 1
ATOM 2960 O O . ILE B 1 146 ? -12.531 2.674 14.039 1 97 146 ILE B O 1
ATOM 2964 N N . TYR B 1 147 ? -13.336 4.383 15.195 1 96.38 147 TYR B N 1
ATOM 2965 C CA . TYR B 1 147 ? -14.727 4.043 14.914 1 96.38 147 TYR B CA 1
ATOM 2966 C C . TYR B 1 147 ? -15.023 4.141 13.422 1 96.38 147 TYR B C 1
ATOM 2968 O O . TYR B 1 147 ? -15.719 3.289 12.859 1 96.38 147 TYR B O 1
ATOM 2976 N N . LEU B 1 148 ? -14.539 5.16 12.82 1 96.94 148 LEU B N 1
ATOM 2977 C CA . LEU B 1 148 ? -14.758 5.359 11.398 1 96.94 148 LEU B CA 1
ATOM 2978 C C . LEU B 1 148 ? -14.125 4.238 10.586 1 96.94 148 LEU B C 1
ATOM 2980 O O . LEU B 1 148 ? -14.688 3.795 9.578 1 96.94 148 LEU B O 1
ATOM 2984 N N . CYS B 1 149 ? -12.961 3.783 11.039 1 97.62 149 CYS B N 1
ATOM 2985 C CA . CYS B 1 149 ? -12.305 2.668 10.367 1 97.62 149 CYS B CA 1
ATOM 2986 C C . CYS B 1 149 ? -13.125 1.392 10.5 1 97.62 149 CYS B C 1
ATOM 2988 O O . CYS B 1 149 ? -13.227 0.614 9.555 1 97.62 149 CYS B O 1
ATOM 2990 N N . LEU B 1 150 ? -13.68 1.175 11.703 1 95.5 150 LEU B N 1
ATOM 2991 C CA . LEU B 1 150 ? -14.516 -0.004 11.914 1 95.5 150 LEU B CA 1
ATOM 2992 C C . LEU B 1 150 ? -15.766 0.054 11.047 1 95.5 150 LEU B C 1
ATOM 2994 O O . LEU B 1 150 ? -16.172 -0.954 10.461 1 95.5 150 LEU B O 1
ATOM 2998 N N . LEU B 1 151 ? -16.344 1.209 10.961 1 94.62 151 LEU B N 1
ATOM 2999 C CA . LEU B 1 151 ? -17.5 1.39 10.078 1 94.62 151 LEU B CA 1
ATOM 3000 C C . LEU B 1 151 ? -17.109 1.113 8.633 1 94.62 151 LEU B C 1
ATOM 3002 O O . LEU B 1 151 ? -17.891 0.521 7.879 1 94.62 151 LEU B O 1
ATOM 3006 N N . CYS B 1 152 ? -15.961 1.573 8.273 1 95.69 152 CYS B N 1
ATOM 3007 C CA . CYS B 1 152 ? -15.445 1.324 6.934 1 95.69 152 CYS B CA 1
ATOM 3008 C C . CYS B 1 152 ? -15.289 -0.17 6.676 1 95.69 152 CYS B C 1
ATOM 3010 O O . CYS B 1 152 ? -15.664 -0.666 5.613 1 95.69 152 CYS B O 1
ATOM 3012 N N . GLY B 1 153 ? -14.688 -0.84 7.656 1 95.12 153 GLY B N 1
ATOM 3013 C CA . GLY B 1 153 ? -14.578 -2.285 7.543 1 95.12 153 GLY B CA 1
ATOM 3014 C C . GLY B 1 153 ? -15.906 -2.977 7.34 1 95.12 153 GLY B C 1
ATOM 3015 O O . GLY B 1 153 ? -16.016 -3.9 6.535 1 95.12 153 GLY B O 1
ATOM 3016 N N . TYR B 1 154 ? -16.891 -2.549 8.07 1 93.19 154 TYR B N 1
ATOM 3017 C CA . TYR B 1 154 ? -18.234 -3.086 7.906 1 93.19 154 TYR B CA 1
ATOM 3018 C C . TYR B 1 154 ? -18.766 -2.791 6.512 1 93.19 154 TYR B C 1
ATOM 3020 O O . TYR B 1 154 ? -19.453 -3.621 5.918 1 93.19 154 TYR B O 1
ATOM 3028 N N . GLY B 1 155 ? -18.531 -1.61 6.035 1 92.06 155 GLY B N 1
ATOM 3029 C CA . GLY B 1 155 ? -18.922 -1.261 4.68 1 92.06 155 GLY B CA 1
ATOM 3030 C C . GLY B 1 155 ? -18.344 -2.199 3.635 1 92.06 155 GLY B C 1
ATOM 3031 O O . GLY B 1 155 ? -19.031 -2.535 2.66 1 92.06 155 GLY B O 1
ATOM 3032 N N . VAL B 1 156 ? -17.094 -2.59 3.842 1 93.19 156 VAL B N 1
ATOM 3033 C CA . VAL B 1 156 ? -16.469 -3.533 2.92 1 93.19 156 VAL B CA 1
ATOM 3034 C C . VAL B 1 156 ? -17.266 -4.844 2.91 1 93.19 156 VAL B C 1
ATOM 3036 O O . VAL B 1 156 ? -17.484 -5.426 1.85 1 93.19 156 VAL B O 1
ATOM 3039 N N . TYR B 1 157 ? -17.672 -5.273 4.062 1 90.75 157 TYR B N 1
ATOM 3040 C CA . TYR B 1 157 ? -18.469 -6.488 4.164 1 90.75 157 TYR B CA 1
ATOM 3041 C C . TYR B 1 157 ? -19.797 -6.34 3.414 1 90.75 157 TYR B C 1
ATOM 3043 O O . TYR B 1 157 ? -20.188 -7.227 2.648 1 90.75 157 TYR B O 1
ATOM 3051 N N . LEU B 1 158 ? -20.453 -5.219 3.65 1 88.44 158 LEU B N 1
ATOM 3052 C CA . LEU B 1 158 ? -21.719 -4.957 2.994 1 88.44 158 LEU B CA 1
ATOM 3053 C C . LEU B 1 158 ? -21.578 -5.008 1.478 1 88.44 158 LEU B C 1
ATOM 3055 O O . LEU B 1 158 ? -22.469 -5.484 0.777 1 88.44 158 LEU B O 1
ATOM 3059 N N . GLY B 1 159 ? -20.547 -4.504 1.018 1 87.12 159 GLY B N 1
ATOM 3060 C CA . GLY B 1 159 ? -20.297 -4.484 -0.416 1 87.12 159 GLY B CA 1
ATOM 3061 C C . GLY B 1 159 ? -19.984 -5.855 -0.983 1 87.12 159 GLY B C 1
ATOM 3062 O O . GLY B 1 159 ? -20.516 -6.246 -2.018 1 87.12 159 GLY B O 1
ATOM 3063 N N . ARG B 1 160 ? -19.156 -6.562 -0.29 1 86.19 160 ARG B N 1
ATOM 3064 C CA . ARG B 1 160 ? -18.641 -7.812 -0.831 1 86.19 160 ARG B CA 1
ATOM 3065 C C . ARG B 1 160 ? -19.656 -8.945 -0.679 1 86.19 160 ARG B C 1
ATOM 3067 O O . ARG B 1 160 ? -19.844 -9.734 -1.601 1 86.19 160 ARG B O 1
ATOM 3074 N N . PHE B 1 161 ? -20.312 -9.039 0.441 1 82.06 161 PHE B N 1
ATOM 3075 C CA . PHE B 1 161 ? -21.141 -10.203 0.722 1 82.06 161 PHE B CA 1
ATOM 3076 C C . PHE B 1 161 ? -22.609 -9.906 0.438 1 82.06 161 PHE B C 1
ATOM 3078 O O . PHE B 1 161 ? -23.344 -10.773 -0.033 1 82.06 161 PHE B O 1
ATOM 3085 N N . LEU B 1 162 ? -22.922 -8.641 0.69 1 82.56 162 LEU B N 1
ATOM 3086 C CA . LEU B 1 162 ? -24.328 -8.312 0.493 1 82.56 162 LEU B CA 1
ATOM 3087 C C . LEU B 1 162 ? -24.516 -7.488 -0.777 1 82.56 162 LEU B C 1
ATOM 3089 O O . LEU B 1 162 ? -25.656 -7.23 -1.188 1 82.56 162 LEU B O 1
ATOM 3093 N N . ARG B 1 163 ? -23.391 -7.023 -1.429 1 85 163 ARG B N 1
ATOM 3094 C CA . ARG B 1 163 ? -23.359 -6.375 -2.734 1 85 163 ARG B CA 1
ATOM 3095 C C . ARG B 1 163 ? -24.109 -5.043 -2.705 1 85 163 ARG B C 1
ATOM 3097 O O . ARG B 1 163 ? -24.797 -4.691 -3.664 1 85 163 ARG B O 1
ATOM 3104 N N . PHE B 1 164 ? -24 -4.418 -1.596 1 84.5 164 PHE B N 1
ATOM 3105 C CA . PHE B 1 164 ? -24.562 -3.08 -1.498 1 84.5 164 PHE B CA 1
ATOM 3106 C C . PHE B 1 164 ? -23.562 -2.035 -1.989 1 84.5 164 PHE B C 1
ATOM 3108 O O . PHE B 1 164 ? -22.359 -2.158 -1.755 1 84.5 164 PHE B O 1
ATOM 3115 N N . ASN B 1 165 ? -24.094 -1.009 -2.65 1 81.62 165 ASN B N 1
ATOM 3116 C CA . ASN B 1 165 ? -23.312 0.163 -3.041 1 81.62 165 ASN B CA 1
ATOM 3117 C C . ASN B 1 165 ? -23.594 1.348 -2.117 1 81.62 165 ASN B C 1
ATOM 3119 O O . ASN B 1 165 ? -24.562 1.344 -1.367 1 81.62 165 ASN B O 1
ATOM 3123 N N . SER B 1 166 ? -22.703 2.238 -2.248 1 81.25 166 SER B N 1
ATOM 3124 C CA . SER B 1 166 ? -22.828 3.432 -1.418 1 81.25 166 SER B CA 1
ATOM 3125 C C . SER B 1 166 ? -24.156 4.137 -1.671 1 81.25 166 SER B C 1
ATOM 3127 O O . SER B 1 166 ? -24.781 4.664 -0.742 1 81.25 166 SER B O 1
ATOM 3129 N N . TRP B 1 167 ? -24.641 3.994 -2.867 1 79.38 167 TRP B N 1
ATOM 3130 C CA . TRP B 1 167 ? -25.859 4.727 -3.217 1 79.38 167 TRP B CA 1
ATOM 3131 C C . TRP B 1 167 ? -27.094 4.008 -2.697 1 79.38 167 TRP B C 1
ATOM 3133 O O . TRP B 1 167 ? -28.188 4.59 -2.645 1 79.38 167 TRP B O 1
ATOM 3143 N N . ASP B 1 168 ? -26.969 2.822 -2.336 1 84.75 168 ASP B N 1
ATOM 3144 C CA . ASP B 1 168 ? -28.109 2.055 -1.842 1 84.75 168 ASP B CA 1
ATOM 3145 C C . ASP B 1 168 ? -28.609 2.609 -0.509 1 84.75 168 ASP B C 1
ATOM 3147 O O . ASP B 1 168 ? -29.734 2.334 -0.101 1 84.75 168 ASP B O 1
ATOM 3151 N N . LEU B 1 169 ? -27.766 3.363 0.105 1 80.56 169 LEU B N 1
ATOM 3152 C CA . LEU B 1 169 ? -28.188 4.043 1.323 1 80.56 169 LEU B CA 1
ATOM 3153 C C . LEU B 1 169 ? -29.375 4.961 1.048 1 80.56 169 LEU B C 1
ATOM 3155 O O . LEU B 1 169 ? -30.25 5.129 1.904 1 80.56 169 LEU B O 1
ATOM 3159 N N . PHE B 1 170 ? -29.422 5.434 -0.2 1 82.5 170 PHE B N 1
ATOM 3160 C CA . PHE B 1 170 ? -30.469 6.387 -0.564 1 82.5 170 PHE B CA 1
ATOM 3161 C C . PHE B 1 170 ? -31.578 5.703 -1.358 1 82.5 170 PHE B C 1
ATOM 3163 O O . PHE B 1 170 ? -32.75 6.07 -1.241 1 82.5 170 PHE B O 1
ATOM 3170 N N . THR B 1 171 ? -31.25 4.695 -2.076 1 82.81 171 THR B N 1
ATOM 3171 C CA . THR B 1 171 ? -32.219 4.094 -2.998 1 82.81 171 THR B CA 1
ATOM 3172 C C . THR B 1 171 ? -32.938 2.93 -2.336 1 82.81 171 THR B C 1
ATOM 3174 O O . THR B 1 171 ? -34.094 2.654 -2.658 1 82.81 171 THR B O 1
ATOM 3177 N N . LYS B 1 172 ? -32.281 2.256 -1.478 1 88.81 172 LYS B N 1
ATOM 3178 C CA . LYS B 1 172 ? -32.875 1.097 -0.823 1 88.81 172 LYS B CA 1
ATOM 3179 C C . LYS B 1 172 ? -32.625 1.114 0.679 1 88.81 172 LYS B C 1
ATOM 3181 O O . LYS B 1 172 ? -32.156 0.125 1.241 1 88.81 172 LYS B O 1
ATOM 3186 N N . PRO B 1 173 ? -33.062 2.129 1.334 1 83.5 173 PRO B N 1
ATOM 3187 C CA . PRO B 1 173 ? -32.719 2.277 2.75 1 83.5 173 PRO B CA 1
ATOM 3188 C C . PRO B 1 173 ? -33.344 1.191 3.623 1 83.5 173 PRO B C 1
ATOM 3190 O O . PRO B 1 173 ? -32.688 0.696 4.555 1 83.5 173 PRO B O 1
ATOM 3193 N N . HIS B 1 174 ? -34.531 0.77 3.273 1 85.38 174 HIS B N 1
ATOM 3194 C CA . HIS B 1 174 ? -35.219 -0.219 4.105 1 85.38 174 HIS B CA 1
ATOM 3195 C C . HIS B 1 174 ? -34.562 -1.593 3.967 1 85.38 174 HIS B C 1
ATOM 3197 O O . HIS B 1 174 ? -34.375 -2.297 4.961 1 85.38 174 HIS B O 1
ATOM 3203 N N . ILE B 1 175 ? -34.25 -1.959 2.793 1 84.38 175 ILE B N 1
ATOM 3204 C CA . ILE B 1 175 ? -33.625 -3.246 2.533 1 84.38 175 ILE B CA 1
ATOM 3205 C C . ILE B 1 175 ? -32.219 -3.273 3.166 1 84.38 175 ILE B C 1
ATOM 3207 O O . ILE B 1 175 ? -31.828 -4.277 3.762 1 84.38 175 ILE B O 1
ATOM 3211 N N . LEU B 1 176 ? -31.562 -2.211 2.984 1 83.12 176 LEU B N 1
ATOM 3212 C CA . LEU B 1 176 ? -30.234 -2.102 3.57 1 83.12 176 LEU B CA 1
ATOM 3213 C C . LEU B 1 176 ? -30.297 -2.23 5.09 1 83.12 176 LEU B C 1
ATOM 3215 O O . LEU B 1 176 ? -29.516 -2.982 5.684 1 83.12 176 LEU B O 1
ATOM 3219 N N . ALA B 1 177 ? -31.25 -1.55 5.703 1 82.69 177 ALA B N 1
ATOM 3220 C CA . ALA B 1 177 ? -31.391 -1.592 7.156 1 82.69 177 ALA B CA 1
ATOM 3221 C C . ALA B 1 177 ? -31.719 -3.004 7.633 1 82.69 177 ALA B C 1
ATOM 3223 O O . ALA B 1 177 ? -31.172 -3.465 8.641 1 82.69 177 ALA B O 1
ATOM 3224 N N . TYR B 1 178 ? -32.531 -3.621 6.953 1 80.56 178 TYR B N 1
ATOM 3225 C CA . TYR B 1 178 ? -32.938 -4.992 7.277 1 80.56 178 TYR B CA 1
ATOM 3226 C C . TYR B 1 178 ? -31.719 -5.926 7.215 1 80.56 178 TYR B C 1
ATOM 3228 O O . TYR B 1 178 ? -31.5 -6.711 8.133 1 80.56 178 TYR B O 1
ATOM 3236 N N . ASN B 1 179 ? -30.953 -5.816 6.227 1 83.69 179 ASN B N 1
ATOM 3237 C CA . ASN B 1 179 ? -29.781 -6.68 6.047 1 83.69 179 ASN B CA 1
ATOM 3238 C C . ASN B 1 179 ? -28.703 -6.371 7.07 1 83.69 179 ASN B C 1
ATOM 3240 O O . ASN B 1 179 ? -28 -7.277 7.535 1 83.69 179 ASN B O 1
ATOM 3244 N N . ILE B 1 180 ? -28.609 -5.16 7.344 1 82.88 180 ILE B N 1
ATOM 3245 C CA . ILE B 1 180 ? -27.656 -4.773 8.375 1 82.88 180 ILE B CA 1
ATOM 3246 C C . ILE B 1 180 ? -28.016 -5.441 9.695 1 82.88 180 ILE B C 1
ATOM 3248 O O . ILE B 1 180 ? -27.172 -6.07 10.336 1 82.88 180 ILE B O 1
ATOM 3252 N N . ALA B 1 181 ? -29.234 -5.387 10.086 1 80.75 181 ALA B N 1
ATOM 3253 C CA . ALA B 1 181 ? -29.703 -5.945 11.352 1 80.75 181 ALA B CA 1
ATOM 3254 C C . ALA B 1 181 ? -29.5 -7.453 11.398 1 80.75 181 ALA B C 1
ATOM 3256 O O . ALA B 1 181 ? -29.094 -7.996 12.43 1 80.75 181 ALA B O 1
ATOM 3257 N N . HIS B 1 182 ? -29.656 -8.086 10.359 1 82.06 182 HIS B N 1
ATOM 3258 C CA . HIS B 1 182 ? -29.578 -9.539 10.32 1 82.06 182 HIS B CA 1
ATOM 3259 C C . HIS B 1 182 ? -28.125 -10.016 10.164 1 82.06 182 HIS B C 1
ATOM 3261 O O . HIS B 1 182 ? -27.797 -11.133 10.562 1 82.06 182 HIS B O 1
ATOM 3267 N N . SER B 1 183 ? -27.328 -9.18 9.633 1 82.12 183 SER B N 1
ATOM 3268 C CA . SER B 1 183 ? -25.953 -9.578 9.375 1 82.12 183 SER B CA 1
ATOM 3269 C C . SER B 1 183 ? -25.109 -9.531 10.648 1 82.12 183 SER B C 1
ATOM 3271 O O . SER B 1 183 ? -24.094 -10.211 10.75 1 82.12 183 SER B O 1
ATOM 3273 N N . LEU B 1 184 ? -25.531 -8.828 11.648 1 81.88 184 LEU B N 1
ATOM 3274 C CA . LEU B 1 184 ? -24.719 -8.57 12.836 1 81.88 184 LEU B CA 1
ATOM 3275 C C . LEU B 1 184 ? -24.578 -9.844 13.672 1 81.88 184 LEU B C 1
ATOM 3277 O O . LEU B 1 184 ? -23.688 -9.922 14.531 1 81.88 184 LEU B O 1
ATOM 3281 N N . THR B 1 185 ? -25.297 -10.859 13.398 1 79.75 185 THR B N 1
ATOM 3282 C CA . THR B 1 185 ? -25.203 -12.117 14.125 1 79.75 185 THR B CA 1
ATOM 3283 C C . THR B 1 185 ? -24.188 -13.047 13.477 1 79.75 185 THR B C 1
ATOM 3285 O O . THR B 1 185 ? -23.766 -14.039 14.07 1 79.75 185 THR B O 1
ATOM 3288 N N . ASN B 1 186 ? -23.75 -12.703 12.328 1 81.88 186 ASN B N 1
ATOM 3289 C CA . ASN B 1 186 ? -22.797 -13.523 11.586 1 81.88 186 ASN B CA 1
ATOM 3290 C C . ASN B 1 186 ? -21.359 -13.195 11.969 1 81.88 186 ASN B C 1
ATOM 3292 O O . ASN B 1 186 ? -20.984 -12.023 12.047 1 81.88 186 ASN B O 1
ATOM 3296 N N . TYR B 1 187 ? -20.641 -14.273 12.281 1 79.31 187 TYR B N 1
ATOM 3297 C CA . TYR B 1 187 ? -19.25 -14.125 12.695 1 79.31 187 TYR B CA 1
ATOM 3298 C C . TYR B 1 187 ? -18.406 -13.516 11.586 1 79.31 187 TYR B C 1
ATOM 3300 O O . TYR B 1 187 ? -17.469 -12.766 11.852 1 79.31 187 TYR B O 1
ATOM 3308 N N . ASN B 1 188 ? -18.719 -13.742 10.359 1 80.81 188 ASN B N 1
ATOM 3309 C CA . ASN B 1 188 ? -17.969 -13.219 9.219 1 80.81 188 ASN B CA 1
ATOM 3310 C C . ASN B 1 188 ? -18 -11.695 9.18 1 80.81 188 ASN B C 1
ATOM 3312 O O . ASN B 1 188 ? -17.047 -11.062 8.734 1 80.81 188 ASN B O 1
ATOM 3316 N N . VAL B 1 189 ? -19.094 -11.18 9.633 1 85.56 189 VAL B N 1
ATOM 3317 C CA . VAL B 1 189 ? -19.25 -9.727 9.656 1 85.56 189 VAL B CA 1
ATOM 3318 C C . VAL B 1 189 ? -18.203 -9.102 10.562 1 85.56 189 VAL B C 1
ATOM 3320 O O . VAL B 1 189 ? -17.5 -8.172 10.156 1 85.56 189 VAL B O 1
ATOM 3323 N N . TRP B 1 190 ? -18.016 -9.672 11.617 1 86.5 190 TRP B N 1
ATOM 3324 C CA . TRP B 1 190 ? -17.109 -9.102 12.609 1 86.5 190 TRP B CA 1
ATOM 3325 C C . TRP B 1 190 ? -15.648 -9.359 12.227 1 86.5 190 TRP B C 1
ATOM 3327 O O . TRP B 1 190 ? -14.789 -8.484 12.406 1 86.5 190 TRP B O 1
ATOM 3337 N N . SER B 1 191 ? -15.43 -10.516 11.68 1 87.56 191 SER B N 1
ATOM 3338 C CA . SER B 1 191 ? -14.062 -10.836 11.266 1 87.56 191 SER B CA 1
ATOM 3339 C C . SER B 1 191 ? -13.586 -9.883 10.18 1 87.56 191 SER B C 1
ATOM 3341 O O . SER B 1 191 ? -12.477 -9.344 10.266 1 87.56 191 SER B O 1
ATOM 3343 N N . MET B 1 192 ? -14.414 -9.617 9.234 1 89.25 192 MET B N 1
ATOM 3344 C CA . MET B 1 192 ? -14.047 -8.711 8.148 1 89.25 192 MET B CA 1
ATOM 3345 C C . MET B 1 192 ? -13.961 -7.273 8.641 1 89.25 192 MET B C 1
ATOM 3347 O O . MET B 1 192 ? -13.062 -6.527 8.242 1 89.25 192 MET B O 1
ATOM 3351 N N . THR B 1 193 ? -14.922 -6.949 9.469 1 93.19 193 THR B N 1
ATOM 3352 C CA . THR B 1 193 ? -14.969 -5.598 10.023 1 93.19 193 THR B CA 1
ATOM 3353 C C . THR B 1 193 ? -13.688 -5.289 10.789 1 93.19 193 THR B C 1
ATOM 3355 O O . THR B 1 193 ? -13.039 -4.273 10.539 1 93.19 193 THR B O 1
ATOM 3358 N N . PHE B 1 194 ? -13.281 -6.188 11.578 1 93.75 194 PHE B N 1
ATOM 3359 C CA . PHE B 1 194 ? -12.094 -5.961 12.398 1 93.75 194 PHE B CA 1
ATOM 3360 C C . PHE B 1 194 ? -10.828 -6.059 11.562 1 93.75 194 PHE B C 1
ATOM 3362 O O . PHE B 1 194 ? -9.867 -5.324 11.797 1 93.75 194 PHE B O 1
ATOM 3369 N N . ALA B 1 195 ? -10.836 -6.941 10.633 1 94.25 195 ALA B N 1
ATOM 3370 C CA . ALA B 1 195 ? -9.656 -7.133 9.797 1 94.25 195 ALA B CA 1
ATOM 3371 C C . ALA B 1 195 ? -9.406 -5.914 8.914 1 94.25 195 ALA B C 1
ATOM 3373 O O . ALA B 1 195 ? -8.312 -5.344 8.93 1 94.25 195 ALA B O 1
ATOM 3374 N N . PHE B 1 196 ? -10.43 -5.508 8.219 1 95.94 196 PHE B N 1
ATOM 3375 C CA . PHE B 1 196 ? -10.273 -4.375 7.316 1 95.94 196 PHE B CA 1
ATOM 3376 C C . PHE B 1 196 ? -10.188 -3.068 8.094 1 95.94 196 PHE B C 1
ATOM 3378 O O . PHE B 1 196 ? -9.406 -2.18 7.754 1 95.94 196 PHE B O 1
ATOM 3385 N N . GLY B 1 197 ? -11.062 -2.963 9.109 1 96.69 197 GLY B N 1
ATOM 3386 C CA . GLY B 1 197 ? -10.977 -1.786 9.961 1 96.69 197 GLY B CA 1
ATOM 3387 C C . GLY B 1 197 ? -9.633 -1.639 10.641 1 96.69 197 GLY B C 1
ATOM 3388 O O . GLY B 1 197 ? -9.07 -0.54 10.695 1 96.69 197 GLY B O 1
ATOM 3389 N N . GLY B 1 198 ? -9.172 -2.732 11.172 1 96.06 198 GLY B N 1
ATOM 3390 C CA . GLY B 1 198 ? -7.855 -2.727 11.789 1 96.06 198 GLY B CA 1
ATOM 3391 C C . GLY B 1 198 ? -6.742 -2.361 10.828 1 96.06 198 GLY B C 1
ATOM 3392 O O . GLY B 1 198 ? -5.867 -1.559 11.164 1 96.06 198 GLY B O 1
ATOM 3393 N N . LEU B 1 199 ? -6.781 -2.93 9.695 1 96.19 199 LEU B N 1
ATOM 3394 C CA . LEU B 1 199 ? -5.781 -2.629 8.68 1 96.19 199 LEU B CA 1
ATOM 3395 C C . LEU B 1 199 ? -5.762 -1.139 8.352 1 96.19 199 LEU B C 1
ATOM 3397 O O . LEU B 1 199 ? -4.699 -0.514 8.344 1 96.19 199 LEU B O 1
ATOM 3401 N N . LEU B 1 200 ? -6.941 -0.592 8.125 1 97.12 200 LEU B N 1
ATOM 3402 C CA . LEU B 1 200 ? -7.047 0.814 7.75 1 97.12 200 LEU B CA 1
ATOM 3403 C C . LEU B 1 200 ? -6.496 1.712 8.852 1 97.12 200 LEU B C 1
ATOM 3405 O O . LEU B 1 200 ? -5.754 2.656 8.578 1 97.12 200 LEU B O 1
ATOM 3409 N N . TYR B 1 201 ? -6.859 1.427 10.023 1 96.94 201 TYR B N 1
ATOM 3410 C CA . TYR B 1 201 ? -6.418 2.275 11.125 1 96.94 201 TYR B CA 1
ATOM 3411 C C . TYR B 1 201 ? -4.906 2.217 11.289 1 96.94 201 TYR B C 1
ATOM 3413 O O . TYR B 1 201 ? -4.254 3.246 11.484 1 96.94 201 TYR B O 1
ATOM 3421 N N . ILE B 1 202 ? -4.359 1.06 11.219 1 95.5 202 ILE B N 1
ATOM 3422 C CA . ILE B 1 202 ? -2.926 0.886 11.422 1 95.5 202 ILE B CA 1
ATOM 3423 C C . ILE B 1 202 ? -2.156 1.597 10.312 1 95.5 202 ILE B C 1
ATOM 3425 O O . ILE B 1 202 ? -1.149 2.262 10.57 1 95.5 202 ILE B O 1
ATOM 3429 N N . LEU B 1 203 ? -2.617 1.432 9.133 1 95.94 203 LEU B N 1
ATOM 3430 C CA . LEU B 1 203 ? -1.958 2.096 8.016 1 95.94 203 LEU B CA 1
ATOM 3431 C C . LEU B 1 203 ? -2.088 3.611 8.125 1 95.94 203 LEU B C 1
ATOM 3433 O O . LEU B 1 203 ? -1.133 4.34 7.852 1 95.94 203 LEU B O 1
ATOM 3437 N N . PHE B 1 204 ? -3.303 4.043 8.492 1 95.94 204 PHE B N 1
ATOM 3438 C CA . PHE B 1 204 ? -3.521 5.465 8.734 1 95.94 204 PHE B CA 1
ATOM 3439 C C . PHE B 1 204 ? -2.561 5.988 9.797 1 95.94 204 PHE B C 1
ATOM 3441 O O . PHE B 1 204 ? -1.893 7.004 9.586 1 95.94 204 PHE B O 1
ATOM 3448 N N . TRP B 1 205 ? -2.547 5.289 10.844 1 93.38 205 TRP B N 1
ATOM 3449 C CA . TRP B 1 205 ? -1.701 5.695 11.969 1 93.38 205 TRP B CA 1
ATOM 3450 C C . TRP B 1 205 ? -0.231 5.707 11.562 1 93.38 205 TRP B C 1
ATOM 3452 O O . TRP B 1 205 ? 0.505 6.637 11.898 1 93.38 205 TRP B O 1
ATOM 3462 N N . THR B 1 206 ? 0.223 4.762 10.859 1 91.62 206 THR B N 1
ATOM 3463 C CA . THR B 1 206 ? 1.607 4.641 10.414 1 91.62 206 THR B CA 1
ATOM 3464 C C . THR B 1 206 ? 1.972 5.785 9.469 1 91.62 206 THR B C 1
ATOM 3466 O O . THR B 1 206 ? 2.998 6.441 9.656 1 91.62 206 THR B O 1
ATOM 3469 N N . LEU B 1 207 ? 1.121 6.062 8.539 1 91.19 207 LEU B N 1
ATOM 3470 C CA . LEU B 1 207 ? 1.385 7.121 7.574 1 91.19 207 LEU B CA 1
ATOM 3471 C C . LEU B 1 207 ? 1.326 8.492 8.242 1 91.19 207 LEU B C 1
ATOM 3473 O O . LEU B 1 207 ? 2.158 9.359 7.965 1 91.19 207 LEU B O 1
ATOM 3477 N N . HIS B 1 208 ? 0.335 8.602 9.086 1 90.5 208 HIS B N 1
ATOM 3478 C CA . HIS B 1 208 ? 0.184 9.867 9.789 1 90.5 208 HIS B CA 1
ATOM 3479 C C . HIS B 1 208 ? 1.423 10.188 10.617 1 90.5 208 HIS B C 1
ATOM 3481 O O . HIS B 1 208 ? 1.901 11.328 10.609 1 90.5 208 HIS B O 1
ATOM 3487 N N . LYS B 1 209 ? 1.952 9.211 11.289 1 85.81 209 LYS B N 1
ATOM 3488 C CA . LYS B 1 209 ? 3.133 9.406 12.125 1 85.81 209 LYS B CA 1
ATOM 3489 C C . LYS B 1 209 ? 4.363 9.711 11.281 1 85.81 209 LYS B C 1
ATOM 3491 O O . LYS B 1 209 ? 5.219 10.5 11.68 1 85.81 209 LYS B O 1
ATOM 3496 N N . LYS B 1 210 ? 4.441 9.102 10.172 1 82.12 210 LYS B N 1
ATOM 3497 C CA . LYS B 1 210 ? 5.594 9.336 9.305 1 82.12 210 LYS B CA 1
ATOM 3498 C C . LYS B 1 210 ? 5.508 10.703 8.633 1 82.12 210 LYS B C 1
ATOM 3500 O O . LYS B 1 210 ? 6.531 11.336 8.375 1 82.12 210 LYS B O 1
ATOM 3505 N N . ILE B 1 211 ? 4.324 11.125 8.352 1 74.56 211 ILE B N 1
ATOM 3506 C CA . ILE B 1 211 ? 4.113 12.406 7.684 1 74.56 211 ILE B CA 1
ATOM 3507 C C . ILE B 1 211 ? 4.297 13.547 8.688 1 74.56 211 ILE B C 1
ATOM 3509 O O . ILE B 1 211 ? 4.941 14.555 8.383 1 74.56 211 ILE B O 1
ATOM 3513 N N . VAL B 1 212 ? 3.727 13.461 9.914 1 60.69 212 VAL B N 1
ATOM 3514 C CA . VAL B 1 212 ? 3.773 14.523 10.906 1 60.69 212 VAL B CA 1
ATOM 3515 C C . VAL B 1 212 ? 5.141 14.539 11.586 1 60.69 212 VAL B C 1
ATOM 3517 O O . VAL B 1 212 ? 5.672 15.602 11.914 1 60.69 212 VAL B O 1
ATOM 3520 N N . PHE B 1 213 ? 5.754 13.43 12.164 1 50.38 213 PHE B N 1
ATOM 3521 C CA . PHE B 1 213 ? 6.969 13.406 12.969 1 50.38 213 PHE B CA 1
ATOM 3522 C C . PHE B 1 213 ? 8.172 13.828 12.141 1 50.38 213 PHE B C 1
ATOM 3524 O O . PHE B 1 213 ? 9.266 14.039 12.68 1 50.38 213 PHE B O 1
ATOM 3531 N N . LYS B 1 214 ? 8.094 13.859 10.805 1 51.34 214 LYS B N 1
ATOM 3532 C CA . LYS B 1 214 ? 9.305 14.445 10.25 1 51.34 214 LYS B CA 1
ATOM 3533 C C . LYS B 1 214 ? 9.352 15.953 10.477 1 51.34 214 LYS B C 1
ATOM 3535 O O . LYS B 1 214 ? 10.281 16.625 10.039 1 51.34 214 LYS B O 1
ATOM 3540 N N . LYS B 1 215 ? 8.391 16.578 11.117 1 38.38 215 LYS B N 1
ATOM 3541 C CA . LYS B 1 215 ? 8.648 17.938 11.594 1 38.38 215 LYS B CA 1
ATOM 3542 C C . LYS B 1 215 ? 9.398 17.922 12.922 1 38.38 215 LYS B C 1
ATOM 3544 O O . LYS B 1 215 ? 9.078 17.125 13.812 1 38.38 215 LYS B O 1
#